Protein AF-A0A2V9WBK7-F1 (afdb_monomer_lite)

Foldseek 3Di:
DDPPVVVPPPPDDPDDDDPPPPLPQLDDVDPDSLQDQFFCAAASPLWHWDWDADLQFQWIWIFAFAFLETPDDIQTQDRPRPSQKDFQGWWAQALPSHIKTWIARLQQQWIWIQHGNRSYGDPLTTTADRDRPNQKGFQAWDAAASPNHIWTWIARLQQQWIWIFHGNRRDGDPLTDTQDRPRPNQKGFQYWWAQALPSHIKTWIARLQQQKIKIFHGNGSYRPDIDTADRPRPSLKGFQDWWAQALPSHIKTWIARLQQQKIKIFRGNRRDGDPLIDTADRPRPNQKGFPDWGRRNSPNHIWTWIARNVPRWIWIFRGNRRDTDPSTGTRPDDPDPVQPPDPLQVVLVVVVADGADPVSDTDHPDDDDPDDDDDDDPDDDDDDDDDDDDDDDDDDDDDDDDDDDDDDDDDDDDDDDDDDDDDDDDDDDDDD

Secondary structure (DSSP, 8-state):
--TTSSSSSSS-----------------S-S-TTS---TT-SSSSSS--EEEE-TTT-EEEEEEEETBEEEEEEEEEEE---TTEEEEEEE-SSSSSS-EEEEEETTT--EEEE-EETTEEPTT-EEE-----TTEEEEEEE-SSSSSS-EEEEEETTT-EEEEE-EETTEEPTT-EEEEE---TTEEEEEEE-SSSSSS-EEEEEETTT--EEEEEEETTEEEEEEEE-----TTEEEEEEE-SSSSSS-EEEEEETTT--EEEE-EETTEE-TT-EEE-----TTEEEEEEE-SSSSSS-EEEEEETTT--EEEE-EETTEEPTT-EEPP----GGG-SSHHHHHHHHTT-S-B-TTSPBPPPPP-------SS---S------------------------------------PPPPP-----------

Sequence (432 aa):
MNKHEAMLALLTLWAALPAGHALAACLNPNPNPQAQHVTSDFNGDCKSDIVWRNAATGQNYLYFMNGTTILGAEGYIRTVADQNWQVVGVGDFDGDGKADILWRNSATGENYIYFMDGTAIKPTEGFIRTVADQNWQVAGVGDFDGDGKADILWRNSATGQNYLYPMNGLAIKGTEGYLRTVADPHWQVAGVGDFDGDGKTDVLWRNSSTGENYIYLMNGTAIAGAGYLRTVADQSWQVAGIGDFDGDGKADVLWRNSSTGENYIYPMNGLVIKATEGFIRTVADQTWKVAGIGDYDGDGKADILWRNSATGDNYLYPMNGTTILGTEGFLRSVADLDRCTLIGDCECIRRGRLGCDRLGNCQRPAAPSTYLLHQDVAAIWRGLDRTRHRGFHILDRRLCPSGQRRIRRYGVEWTGPVHSAGEPAARVSSAA

Structure (mmCIF, N/CA/C/O backbone):
data_AF-A0A2V9WBK7-F1
#
_entry.id   AF-A0A2V9WBK7-F1
#
loop_
_atom_site.group_PDB
_atom_site.id
_atom_site.type_symbol
_atom_site.label_atom_id
_atom_site.label_alt_id
_atom_site.label_comp_id
_atom_site.label_asym_id
_atom_site.label_entity_id
_atom_site.label_seq_id
_atom_site.pdbx_PDB_ins_code
_atom_site.Cartn_x
_atom_site.Cartn_y
_atom_site.Cartn_z
_atom_site.occupancy
_atom_site.B_iso_or_equiv
_atom_site.auth_seq_id
_atom_site.auth_comp_id
_atom_site.auth_asym_id
_atom_site.auth_atom_id
_atom_site.pdbx_PDB_model_num
ATOM 1 N N . MET A 1 1 ? 7.748 -56.523 46.090 1.00 39.81 1 MET A N 1
ATOM 2 C CA . MET A 1 1 ? 6.571 -55.640 45.944 1.00 39.81 1 MET A CA 1
ATOM 3 C C . MET A 1 1 ? 7.079 -54.220 45.808 1.00 39.81 1 MET A C 1
ATOM 5 O O . MET A 1 1 ? 7.898 -53.844 46.624 1.00 39.81 1 MET A O 1
ATOM 9 N N . ASN A 1 2 ? 6.722 -53.405 44.827 1.00 34.66 2 ASN A N 1
ATOM 10 C CA . ASN A 1 2 ? 6.318 -53.643 43.443 1.00 34.66 2 ASN A CA 1
ATOM 11 C C . ASN A 1 2 ? 6.794 -52.409 42.660 1.00 34.66 2 ASN A C 1
ATOM 13 O O . ASN A 1 2 ? 6.911 -51.327 43.230 1.00 34.66 2 ASN A O 1
ATOM 17 N N . LYS A 1 3 ? 7.033 -52.556 41.353 1.00 42.88 3 LYS A N 1
ATOM 18 C CA . LYS A 1 3 ? 7.394 -51.475 40.413 1.00 42.88 3 LYS A CA 1
ATOM 19 C C . LYS A 1 3 ? 6.265 -50.434 40.200 1.00 42.88 3 LYS A C 1
ATOM 21 O O . LYS A 1 3 ? 6.126 -49.898 39.112 1.00 42.88 3 LYS A O 1
ATOM 26 N N . HIS A 1 4 ? 5.461 -50.158 41.227 1.00 47.09 4 HIS A N 1
ATOM 27 C CA . HIS A 1 4 ? 4.307 -49.259 41.196 1.00 47.09 4 HIS A CA 1
ATOM 28 C C . HIS A 1 4 ? 4.373 -48.096 42.202 1.00 47.09 4 HIS A C 1
ATOM 30 O O . HIS A 1 4 ? 3.518 -47.223 42.136 1.00 47.09 4 HIS A O 1
ATOM 36 N N . GLU A 1 5 ? 5.391 -48.010 43.068 1.00 45.50 5 GLU A N 1
ATOM 37 C CA . GLU A 1 5 ? 5.497 -46.913 44.057 1.00 45.50 5 GLU A CA 1
ATOM 38 C C . GLU A 1 5 ? 6.487 -45.799 43.676 1.00 45.50 5 GLU A C 1
ATOM 40 O O . GLU A 1 5 ? 6.518 -44.758 44.319 1.00 45.50 5 GLU A O 1
ATOM 45 N N . ALA A 1 6 ? 7.226 -45.938 42.569 1.00 39.53 6 ALA A N 1
ATOM 46 C CA . ALA A 1 6 ? 8.041 -44.848 42.010 1.00 39.53 6 ALA A CA 1
ATOM 47 C C . ALA A 1 6 ? 7.275 -43.963 41.001 1.00 39.53 6 ALA A C 1
ATOM 49 O O . ALA A 1 6 ? 7.825 -42.994 40.488 1.00 39.53 6 ALA A O 1
ATOM 50 N N . MET A 1 7 ? 6.008 -44.284 40.710 1.00 38.66 7 MET A N 1
ATOM 51 C CA . MET A 1 7 ? 5.182 -43.580 39.716 1.00 38.66 7 MET A CA 1
ATOM 52 C C . MET A 1 7 ? 4.135 -42.640 40.335 1.00 38.66 7 MET A C 1
ATOM 54 O O . MET A 1 7 ? 3.336 -42.057 39.608 1.00 38.66 7 MET A O 1
ATOM 58 N N . LEU A 1 8 ? 4.143 -42.473 41.663 1.00 37.56 8 LEU A N 1
ATOM 59 C CA . LEU A 1 8 ? 3.168 -41.659 42.400 1.00 37.56 8 LEU A CA 1
ATOM 60 C C . LEU A 1 8 ? 3.812 -40.524 43.219 1.00 37.56 8 LEU A C 1
ATOM 62 O O . LEU A 1 8 ? 3.282 -40.114 44.244 1.00 37.56 8 LEU A O 1
ATOM 66 N N . ALA A 1 9 ? 4.955 -40.010 42.755 1.00 36.50 9 ALA A N 1
ATOM 67 C CA . ALA A 1 9 ? 5.617 -38.816 43.300 1.00 36.50 9 ALA A CA 1
ATOM 68 C C . ALA A 1 9 ? 5.914 -37.754 42.216 1.00 36.50 9 ALA A C 1
ATOM 70 O O . ALA A 1 9 ? 6.810 -36.932 42.372 1.00 36.50 9 ALA A O 1
ATOM 71 N N . LEU A 1 10 ? 5.163 -37.777 41.106 1.00 34.25 10 LEU A N 1
ATOM 72 C CA . LEU A 1 10 ? 5.270 -36.816 39.994 1.00 34.25 10 LEU A CA 1
ATOM 73 C C . LEU A 1 10 ? 3.942 -36.110 39.660 1.00 34.25 10 LEU A C 1
ATOM 75 O O . LEU A 1 10 ? 3.859 -35.377 38.681 1.00 34.25 10 LEU A O 1
ATOM 79 N N . LEU A 1 11 ? 2.917 -36.274 40.501 1.00 38.62 11 LEU A N 1
ATOM 80 C CA . LEU A 1 11 ? 1.687 -35.481 40.472 1.00 38.62 11 LEU A CA 1
ATOM 81 C C . LEU A 1 11 ? 1.506 -34.792 41.827 1.00 38.62 11 LEU A C 1
ATOM 83 O O . LEU A 1 11 ? 0.836 -35.336 42.690 1.00 38.62 11 LEU A O 1
ATOM 87 N N . THR A 1 12 ? 2.147 -33.635 42.004 1.00 41.69 12 THR A N 1
ATOM 88 C CA . THR A 1 12 ? 1.697 -32.477 42.812 1.00 41.69 12 THR A CA 1
ATOM 89 C C . THR A 1 12 ? 2.874 -31.518 42.979 1.00 41.69 12 THR A C 1
ATOM 91 O O . THR A 1 12 ? 3.480 -31.429 44.042 1.00 41.69 12 THR A O 1
ATOM 94 N N . LEU A 1 13 ? 3.218 -30.800 41.910 1.00 33.00 13 LEU A N 1
ATOM 95 C CA . LEU A 1 13 ? 3.960 -29.545 42.019 1.00 33.00 13 LEU A CA 1
ATOM 96 C C . LEU A 1 13 ? 3.561 -28.605 40.871 1.00 33.00 13 LEU A C 1
ATOM 98 O O . LEU A 1 13 ? 4.387 -28.133 40.103 1.00 33.00 13 LEU A O 1
ATOM 102 N N . TRP A 1 14 ? 2.259 -28.343 40.742 1.00 31.02 14 TRP A N 1
ATOM 103 C CA . TRP A 1 14 ? 1.787 -27.105 40.120 1.00 31.02 14 TRP A CA 1
ATOM 104 C C . TRP A 1 14 ? 1.783 -26.033 41.209 1.00 31.02 14 TRP A C 1
ATOM 106 O O . TRP A 1 14 ? 0.762 -25.719 41.817 1.00 31.02 14 TRP A O 1
ATOM 116 N N . ALA A 1 15 ? 2.982 -25.549 41.528 1.00 33.72 15 ALA A N 1
ATOM 117 C CA . ALA A 1 15 ? 3.138 -24.283 42.217 1.00 33.72 15 ALA A CA 1
ATOM 118 C C . ALA A 1 15 ? 2.865 -23.174 41.196 1.00 33.72 15 ALA A C 1
ATOM 120 O O . ALA A 1 15 ? 3.384 -23.207 40.082 1.00 33.72 15 ALA A O 1
ATOM 121 N N . ALA A 1 16 ? 2.009 -22.239 41.593 1.00 40.66 16 ALA A N 1
ATOM 122 C CA . ALA A 1 16 ? 1.606 -21.069 40.839 1.00 40.66 16 ALA A CA 1
ATOM 123 C C . ALA A 1 16 ? 2.804 -20.356 40.190 1.00 40.66 16 ALA A C 1
ATOM 125 O O . ALA A 1 16 ? 3.606 -19.715 40.869 1.00 40.66 16 ALA A O 1
ATOM 126 N N . LEU A 1 17 ? 2.888 -20.448 38.866 1.00 32.12 17 LEU A N 1
ATOM 127 C CA . LEU A 1 17 ? 3.567 -19.452 38.051 1.00 32.12 17 LEU A CA 1
ATOM 128 C C . LEU A 1 17 ? 2.544 -18.338 37.791 1.00 32.12 17 LEU A C 1
ATOM 130 O O . LEU A 1 17 ? 1.389 -18.653 37.482 1.00 32.12 17 LEU A O 1
ATOM 134 N N . PRO A 1 18 ? 2.902 -17.051 37.942 1.00 32.34 18 PRO A N 1
ATOM 135 C CA . PRO A 1 18 ? 2.021 -15.982 37.499 1.00 32.34 18 PRO A CA 1
ATOM 136 C C . PRO A 1 18 ? 1.773 -16.185 36.004 1.00 32.34 18 PRO A C 1
ATOM 138 O O . PRO A 1 18 ? 2.680 -16.604 35.284 1.00 32.34 18 PRO A O 1
ATOM 141 N N . ALA A 1 19 ? 0.545 -15.928 35.556 1.00 35.50 19 ALA A N 1
ATOM 142 C CA . ALA A 1 19 ? 0.175 -15.928 34.149 1.00 35.50 19 ALA A CA 1
ATOM 143 C C . ALA A 1 19 ? 1.004 -14.871 33.395 1.00 35.50 19 ALA A C 1
ATOM 145 O O . ALA A 1 19 ? 0.571 -13.742 33.170 1.00 35.50 19 ALA A O 1
ATOM 146 N N . GLY A 1 20 ? 2.234 -15.237 33.037 1.00 27.73 20 GLY A N 1
ATOM 147 C CA . GLY A 1 20 ? 2.955 -14.640 31.935 1.00 27.73 20 GLY A CA 1
ATOM 148 C C . GLY A 1 20 ? 2.134 -14.964 30.704 1.00 27.73 20 GLY A C 1
ATOM 149 O O . GLY A 1 20 ? 1.934 -16.134 30.382 1.00 27.73 20 GLY A O 1
ATOM 150 N N . HIS A 1 21 ? 1.574 -13.925 30.102 1.00 36.00 21 HIS A N 1
ATOM 151 C CA . HIS A 1 21 ? 0.856 -14.007 28.849 1.00 36.00 21 HIS A CA 1
ATOM 152 C C . HIS A 1 21 ? 1.878 -14.448 27.801 1.00 36.00 21 HIS A C 1
ATOM 154 O O . HIS A 1 21 ? 2.596 -13.629 27.238 1.00 36.00 21 HIS A O 1
ATOM 160 N N . ALA A 1 22 ? 2.017 -15.758 27.606 1.00 31.42 22 ALA A N 1
ATOM 161 C CA . ALA A 1 22 ? 2.566 -16.270 26.371 1.00 31.42 22 ALA A CA 1
ATOM 162 C C . ALA A 1 22 ? 1.560 -15.844 25.303 1.00 31.42 22 ALA A C 1
ATOM 164 O O . ALA A 1 22 ? 0.463 -16.401 25.239 1.00 31.42 22 ALA A O 1
ATOM 165 N N . LEU A 1 23 ? 1.909 -14.780 24.574 1.00 39.72 23 LEU A N 1
ATOM 166 C CA . LEU A 1 23 ? 1.273 -14.382 23.327 1.00 39.72 23 LEU A CA 1
ATOM 167 C C . LEU A 1 23 ? 1.027 -15.672 22.546 1.00 39.72 23 LEU A C 1
ATOM 169 O O . LEU A 1 23 ? 1.971 -16.417 22.262 1.00 39.72 23 LEU A O 1
ATOM 173 N N . ALA A 1 24 ? -0.239 -16.007 22.315 1.00 37.09 24 ALA A N 1
ATOM 174 C CA . ALA A 1 24 ? -0.565 -17.093 21.417 1.00 37.09 24 ALA A CA 1
ATOM 175 C C . ALA A 1 24 ? -0.099 -16.620 20.042 1.00 37.09 24 ALA A C 1
ATOM 177 O O . ALA A 1 24 ? -0.791 -15.838 19.404 1.00 37.09 24 ALA A O 1
ATOM 178 N N . ALA A 1 25 ? 1.114 -17.016 19.644 1.00 47.91 25 ALA A N 1
ATOM 179 C CA . ALA A 1 25 ? 1.602 -16.804 18.291 1.00 47.91 25 ALA A CA 1
ATOM 180 C C . ALA A 1 25 ? 0.497 -17.257 17.338 1.00 47.91 25 ALA A C 1
ATOM 182 O O . ALA A 1 25 ? -0.059 -18.336 17.554 1.00 47.91 25 ALA A O 1
ATOM 183 N N . CYS A 1 26 ? 0.150 -16.428 16.358 1.00 53.59 26 CYS A N 1
ATOM 184 C CA . CYS A 1 26 ? -0.891 -16.713 15.381 1.00 53.59 26 CYS A CA 1
ATOM 185 C C . CYS A 1 26 ? -0.649 -18.107 14.789 1.00 53.59 26 CYS A C 1
ATOM 187 O O . CYS A 1 26 ? 0.316 -18.338 14.063 1.00 53.59 26 CYS A O 1
ATOM 189 N N . LEU A 1 27 ? -1.435 -19.092 15.234 1.00 38.78 27 LEU A N 1
ATOM 190 C CA . LEU A 1 27 ? -1.167 -20.501 14.960 1.00 38.78 27 LEU A CA 1
ATOM 191 C C . LEU A 1 27 ? -1.671 -20.846 13.555 1.00 38.78 27 LEU A C 1
ATOM 193 O O . LEU A 1 27 ? -2.775 -21.363 13.406 1.00 38.78 27 LEU A O 1
ATOM 197 N N . ASN A 1 28 ? -0.827 -20.658 12.542 1.00 42.47 28 ASN A N 1
ATOM 198 C CA . ASN A 1 28 ? -0.831 -21.521 11.361 1.00 42.47 28 ASN A CA 1
ATOM 199 C C . ASN A 1 28 ? 0.063 -22.745 11.669 1.00 42.47 28 ASN A C 1
ATOM 201 O O . ASN A 1 28 ? 1.147 -22.569 12.226 1.00 42.47 28 ASN A O 1
ATOM 205 N N . PRO A 1 29 ? -0.327 -23.996 11.346 1.00 33.16 29 PRO A N 1
ATOM 206 C CA . PRO A 1 29 ? 0.503 -25.201 11.519 1.00 33.16 29 PRO A CA 1
ATOM 207 C C . PRO A 1 29 ? 1.856 -25.219 10.766 1.00 33.16 29 PRO A C 1
ATOM 209 O O . PRO A 1 29 ? 2.500 -26.270 10.703 1.00 33.16 29 PRO A O 1
ATOM 212 N N . ASN A 1 30 ? 2.314 -24.098 10.206 1.00 36.72 30 ASN A N 1
ATOM 213 C CA . ASN A 1 30 ? 3.622 -23.972 9.581 1.00 36.72 30 ASN A CA 1
ATOM 214 C C . ASN A 1 30 ? 4.725 -23.840 10.662 1.00 36.72 30 ASN A C 1
ATOM 216 O O . ASN A 1 30 ? 4.668 -22.928 11.485 1.00 36.72 30 ASN A O 1
ATOM 220 N N . PRO A 1 31 ? 5.746 -24.720 10.700 1.00 29.94 31 PRO A N 1
ATOM 221 C CA . PRO A 1 31 ? 6.791 -24.731 11.733 1.00 29.94 31 PRO A CA 1
ATOM 222 C C . PRO A 1 31 ? 7.770 -23.539 11.710 1.00 29.94 31 PRO A C 1
ATOM 224 O O . PRO A 1 31 ? 8.817 -23.626 12.354 1.00 29.94 31 PRO A O 1
ATOM 227 N N . ASN A 1 32 ? 7.463 -22.442 11.008 1.00 35.72 32 ASN A N 1
ATOM 228 C CA . ASN A 1 32 ? 8.239 -21.205 11.064 1.00 35.72 32 ASN A CA 1
ATOM 229 C C . ASN A 1 32 ? 7.527 -20.145 11.936 1.00 35.72 32 ASN A C 1
ATOM 231 O O . ASN A 1 32 ? 6.688 -19.404 11.428 1.00 35.72 32 ASN A O 1
ATOM 235 N N . PRO A 1 33 ? 7.856 -20.036 13.238 1.00 33.22 33 PRO A N 1
ATOM 236 C CA . PRO A 1 33 ? 7.253 -19.060 14.151 1.00 33.22 33 PRO A CA 1
A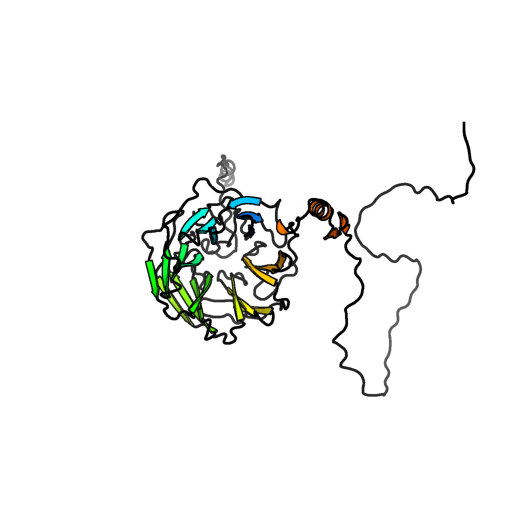TOM 237 C C . PRO A 1 33 ? 7.633 -17.592 13.870 1.00 33.22 33 PRO A C 1
ATOM 239 O O . PRO A 1 33 ? 7.266 -16.730 14.661 1.00 33.22 33 PRO A O 1
ATOM 242 N N . GLN A 1 34 ? 8.357 -17.294 12.783 1.00 39.56 34 GLN A N 1
ATOM 243 C CA . GLN A 1 34 ? 8.719 -15.928 12.376 1.00 39.56 34 GLN A CA 1
ATOM 244 C C . GLN A 1 34 ? 7.908 -15.391 11.180 1.00 39.56 34 GLN A C 1
ATOM 246 O O . GLN A 1 34 ? 8.138 -14.265 10.766 1.00 39.56 34 GLN A O 1
ATOM 251 N N . ALA A 1 35 ? 6.978 -16.168 10.610 1.00 38.62 35 ALA A N 1
ATOM 252 C CA . ALA A 1 35 ? 6.441 -15.884 9.273 1.00 38.62 35 ALA A CA 1
ATOM 253 C C . ALA A 1 35 ? 5.042 -15.248 9.205 1.00 38.62 35 ALA A C 1
ATOM 255 O O . ALA A 1 35 ? 4.518 -15.124 8.105 1.00 38.62 35 ALA A O 1
ATOM 256 N N . GLN A 1 36 ? 4.385 -14.876 10.310 1.00 52.22 36 GLN A N 1
ATOM 257 C CA . GLN A 1 36 ? 3.012 -14.353 10.209 1.00 52.22 36 GLN A CA 1
ATOM 258 C C . GLN A 1 36 ? 2.757 -13.168 11.137 1.00 52.22 36 GLN A C 1
ATOM 260 O O . GLN A 1 36 ? 2.102 -13.288 12.170 1.00 52.22 36 GLN A O 1
ATOM 265 N N . HIS A 1 37 ? 3.259 -12.001 10.727 1.00 60.12 37 HIS A N 1
ATOM 266 C CA . HIS A 1 37 ? 2.698 -10.732 11.176 1.00 60.12 37 HIS A CA 1
ATOM 267 C C . HIS A 1 37 ? 1.359 -10.522 10.473 1.00 60.12 37 HIS A C 1
ATOM 269 O O . HIS A 1 37 ? 1.309 -10.294 9.264 1.00 60.12 37 HIS A O 1
ATOM 275 N N . VAL A 1 38 ? 0.268 -10.589 11.233 1.00 72.81 38 VAL A N 1
ATOM 276 C CA . VAL A 1 38 ? -1.034 -10.162 10.728 1.00 72.81 38 VAL A CA 1
ATOM 277 C C . VAL A 1 38 ? -0.989 -8.646 10.588 1.00 72.81 38 VAL A C 1
ATOM 279 O O . VAL A 1 38 ? -0.783 -7.909 11.554 1.00 72.81 38 VAL A O 1
ATOM 282 N N . THR A 1 39 ? -1.124 -8.158 9.357 1.00 84.50 39 THR A N 1
ATOM 283 C CA . THR A 1 39 ? -1.099 -6.720 9.096 1.00 84.50 39 THR A CA 1
ATOM 284 C C . THR A 1 39 ? -2.242 -6.042 9.838 1.00 84.50 39 THR A C 1
ATOM 286 O O . THR A 1 39 ? -3.375 -6.508 9.769 1.00 84.50 39 THR A O 1
ATOM 289 N N . SER A 1 40 ? -1.988 -4.902 10.476 1.00 91.88 40 SER A N 1
ATOM 290 C CA . SER A 1 40 ? -3.027 -4.113 11.155 1.00 91.88 40 SER A CA 1
ATOM 291 C C . SER A 1 40 ? -3.773 -4.834 12.294 1.00 91.88 40 SER A C 1
ATOM 293 O O . SER A 1 40 ? -4.901 -4.453 12.573 1.00 91.88 40 SER A O 1
ATOM 295 N N . ASP A 1 41 ? -3.201 -5.844 12.956 1.00 94.56 41 ASP A N 1
ATOM 296 C CA . ASP A 1 41 ? -3.765 -6.394 14.204 1.00 94.56 41 ASP A CA 1
ATOM 297 C C . ASP A 1 41 ? -3.430 -5.469 15.382 1.00 94.56 41 ASP A C 1
ATOM 299 O O . ASP A 1 41 ? -2.298 -5.450 15.853 1.00 94.56 41 ASP A O 1
ATOM 303 N N . PHE A 1 42 ? -4.382 -4.670 15.862 1.00 95.81 42 PHE A N 1
ATOM 304 C CA . PHE A 1 42 ? -4.113 -3.694 16.924 1.00 95.81 42 PHE A CA 1
ATOM 305 C C . PHE A 1 42 ? -4.338 -4.263 18.331 1.00 95.81 42 PHE A C 1
ATOM 307 O O . PHE A 1 42 ? -3.962 -3.610 19.309 1.00 95.81 42 PHE A O 1
ATOM 314 N N . ASN A 1 43 ? -4.978 -5.428 18.479 1.00 93.62 43 ASN A N 1
ATOM 315 C CA . ASN A 1 43 ? -5.320 -6.005 19.787 1.00 93.62 43 ASN A CA 1
ATOM 316 C C . ASN A 1 43 ? -4.590 -7.323 20.111 1.00 93.62 43 ASN A C 1
ATOM 318 O O . ASN A 1 43 ? -4.663 -7.773 21.260 1.00 93.62 43 ASN A O 1
ATOM 322 N N . GLY A 1 44 ? -3.838 -7.881 19.163 1.00 91.81 44 GLY A N 1
ATOM 323 C CA . GLY A 1 44 ? -3.073 -9.116 19.297 1.00 91.81 44 GLY A CA 1
ATOM 324 C C . GLY A 1 44 ? -3.935 -10.380 19.235 1.00 91.81 44 GLY A C 1
ATOM 325 O O . GLY A 1 44 ? -3.577 -11.381 19.861 1.00 91.81 44 GLY A O 1
ATOM 326 N N . ASP A 1 45 ? -5.101 -10.336 18.580 1.00 91.75 45 ASP A N 1
ATOM 327 C CA . ASP A 1 45 ? -6.002 -11.485 18.417 1.00 91.75 45 ASP A CA 1
ATOM 328 C C . ASP A 1 45 ? -5.823 -12.239 17.088 1.00 91.75 45 ASP A C 1
ATOM 330 O O . ASP A 1 45 ? -6.625 -13.134 16.770 1.00 91.75 45 ASP A O 1
ATOM 334 N N . CYS A 1 46 ? -4.750 -11.909 16.362 1.00 90.31 46 CYS A N 1
ATOM 335 C CA . CYS A 1 46 ? -4.356 -12.480 15.084 1.00 90.31 46 CYS A CA 1
ATOM 336 C C . CYS A 1 46 ? -5.361 -12.233 13.962 1.00 90.31 46 CYS A C 1
ATOM 338 O O . CYS A 1 46 ? -5.462 -13.043 13.042 1.00 90.31 46 CYS A O 1
ATOM 340 N N . LYS A 1 47 ? -6.113 -11.133 14.037 1.00 93.38 47 LYS A N 1
ATOM 341 C CA . LYS A 1 47 ? -6.941 -10.644 12.937 1.00 93.38 47 LYS A CA 1
ATOM 342 C C . LYS A 1 47 ? -6.565 -9.214 12.623 1.00 93.38 47 LYS A C 1
ATOM 344 O O . LYS A 1 47 ? -6.294 -8.405 13.503 1.00 93.38 47 LYS A O 1
ATOM 349 N N . SER A 1 48 ? -6.565 -8.895 11.342 1.00 96.12 48 SER A N 1
ATOM 350 C CA . SER A 1 48 ? -6.451 -7.526 10.883 1.00 96.12 48 SER A CA 1
ATOM 351 C C . SER A 1 48 ? -7.642 -6.728 11.393 1.00 96.12 48 SER A C 1
ATOM 353 O O . SER A 1 48 ? -8.789 -7.111 11.195 1.00 96.12 48 SER A O 1
ATOM 355 N N . ASP A 1 49 ? -7.380 -5.574 11.985 1.00 96.31 49 ASP A N 1
ATOM 356 C CA . ASP A 1 49 ? -8.386 -4.594 12.356 1.00 96.31 49 ASP A CA 1
ATOM 357 C C . ASP A 1 49 ? -8.390 -3.425 11.359 1.00 96.31 49 ASP A C 1
ATOM 359 O O . ASP A 1 49 ? -7.589 -3.353 10.421 1.00 96.31 49 ASP A O 1
ATOM 363 N N . ILE A 1 50 ? -9.317 -2.482 11.539 1.00 94.94 50 ILE A N 1
ATOM 364 C CA . ILE A 1 50 ? -9.442 -1.323 10.649 1.00 94.94 50 ILE A CA 1
ATOM 365 C C . ILE A 1 50 ? -9.232 -0.029 11.422 1.00 94.94 50 ILE A C 1
ATOM 367 O O . ILE A 1 50 ? -10.010 0.306 12.317 1.00 94.94 50 ILE A O 1
ATOM 371 N N . VAL A 1 51 ? -8.237 0.754 11.004 1.00 94.50 51 VAL A N 1
ATOM 372 C CA . VAL A 1 51 ? -8.075 2.146 11.426 1.00 94.50 51 VAL A CA 1
ATOM 373 C C . VAL A 1 51 ? -8.731 3.089 10.415 1.00 94.50 51 VAL A C 1
ATOM 375 O O . VAL A 1 51 ? -8.421 3.089 9.226 1.00 94.50 51 VAL A O 1
ATOM 378 N N . TRP A 1 52 ? -9.646 3.924 10.898 1.00 92.56 52 TRP A N 1
ATOM 379 C CA . TRP A 1 52 ? -10.311 4.962 10.122 1.00 92.56 52 TRP A CA 1
ATOM 380 C C . TRP A 1 52 ? -9.854 6.341 10.557 1.00 92.56 52 TRP A C 1
ATOM 382 O O . TRP A 1 52 ? -9.761 6.634 11.748 1.00 92.56 52 TRP A O 1
ATOM 392 N N . ARG A 1 53 ? -9.675 7.225 9.578 1.00 92.12 53 ARG A N 1
ATOM 393 C CA . ARG A 1 53 ? -9.444 8.649 9.795 1.00 92.12 53 ARG A CA 1
ATOM 394 C C . ARG A 1 53 ? -10.481 9.462 9.038 1.00 92.12 53 ARG A C 1
ATOM 396 O O . ARG A 1 53 ? -10.614 9.324 7.825 1.00 92.12 53 ARG A O 1
ATOM 403 N N . ASN A 1 54 ? -11.171 10.359 9.734 1.00 90.06 54 ASN A N 1
ATOM 404 C CA . ASN A 1 54 ? -11.975 11.384 9.082 1.00 90.06 54 ASN A CA 1
ATOM 405 C C . ASN A 1 54 ? -11.045 12.517 8.620 1.00 90.06 54 ASN A C 1
ATOM 407 O O . ASN A 1 54 ? -10.460 13.226 9.438 1.00 90.06 54 ASN A O 1
ATOM 411 N N . ALA A 1 55 ? -10.905 12.689 7.306 1.00 85.94 55 ALA A N 1
ATOM 412 C CA . ALA A 1 55 ? -10.006 13.682 6.717 1.00 85.94 55 ALA A CA 1
ATOM 413 C C . ALA A 1 55 ? -10.479 15.141 6.883 1.00 85.94 55 ALA A C 1
ATOM 415 O O . ALA A 1 55 ? -9.703 16.062 6.651 1.00 85.94 55 ALA A O 1
ATOM 416 N N . ALA A 1 56 ? -11.738 15.377 7.265 1.00 88.38 56 ALA A N 1
ATOM 417 C CA . ALA A 1 56 ? -12.264 16.720 7.501 1.00 88.38 56 ALA A CA 1
ATOM 418 C C . ALA A 1 56 ? -12.103 17.144 8.969 1.00 88.38 56 ALA A C 1
ATOM 420 O O . ALA A 1 56 ? -11.719 18.279 9.255 1.00 88.38 56 ALA A O 1
ATOM 421 N N . THR A 1 57 ? -12.377 16.233 9.906 1.00 90.88 57 THR A N 1
ATOM 422 C CA . THR A 1 57 ? -12.352 16.519 11.351 1.00 90.88 57 THR A CA 1
ATOM 423 C C . THR A 1 57 ? -11.051 16.098 12.028 1.00 90.88 57 THR A C 1
ATOM 425 O O . THR A 1 57 ? -10.733 16.591 13.107 1.00 90.88 57 THR A O 1
ATOM 428 N N . GLY A 1 58 ? -10.287 15.192 11.412 1.00 92.62 58 GLY A N 1
ATOM 429 C CA . GLY A 1 58 ? -9.074 14.613 11.986 1.00 92.62 58 GLY A CA 1
ATOM 430 C C . GLY A 1 58 ? -9.336 13.549 13.054 1.00 92.62 58 GLY A C 1
ATOM 431 O O . GLY A 1 58 ? -8.394 13.110 13.712 1.00 92.62 58 GLY A O 1
ATOM 432 N N . GLN A 1 59 ? -10.593 13.150 13.270 1.00 94.38 59 GLN A N 1
ATOM 433 C CA . GLN A 1 59 ? -10.949 12.103 14.229 1.00 94.38 59 GLN A CA 1
ATOM 434 C C . GLN A 1 59 ? -10.494 10.734 13.719 1.00 94.38 59 GLN A C 1
ATOM 436 O O . GLN A 1 59 ? -10.723 10.404 12.555 1.00 94.38 59 GLN A O 1
ATOM 441 N N . ASN A 1 60 ? -9.886 9.940 14.602 1.00 94.12 60 ASN A N 1
ATOM 442 C CA . ASN A 1 60 ? -9.417 8.594 14.289 1.00 94.12 60 ASN A CA 1
ATOM 443 C C . ASN A 1 60 ? -10.152 7.548 15.125 1.00 94.12 60 ASN A C 1
ATOM 445 O O . ASN A 1 60 ? -10.365 7.746 16.326 1.00 94.12 60 ASN A O 1
ATOM 449 N N . TYR A 1 61 ? -10.500 6.438 14.484 1.00 93.56 61 TYR A N 1
ATOM 450 C CA . TYR A 1 61 ? -11.248 5.330 15.062 1.00 93.56 61 TYR A CA 1
ATOM 451 C C . TYR A 1 61 ? -10.583 4.001 14.729 1.00 93.56 61 TYR A C 1
ATOM 453 O O . TYR A 1 61 ? -10.010 3.850 13.656 1.00 93.56 61 TYR A O 1
ATOM 461 N N . LEU A 1 62 ? -10.710 3.039 15.632 1.00 94.50 62 LEU A N 1
ATOM 462 C CA . LEU A 1 62 ? -10.264 1.666 15.468 1.00 94.50 62 LEU A CA 1
ATOM 463 C C . LEU A 1 62 ? -11.456 0.723 15.583 1.00 94.50 62 LEU A C 1
ATOM 465 O O . LEU A 1 62 ? -12.245 0.815 16.532 1.00 94.50 62 LEU A O 1
ATOM 469 N N . TYR A 1 63 ? -11.600 -0.160 14.604 1.00 93.56 63 TYR A N 1
ATOM 470 C CA . TYR A 1 63 ? -12.626 -1.190 14.560 1.00 93.56 63 TYR A CA 1
ATOM 471 C C . TYR A 1 63 ? -11.947 -2.543 14.667 1.00 93.56 63 TYR A C 1
ATOM 473 O O . TYR A 1 63 ? -11.280 -2.964 13.726 1.00 93.56 63 TYR A O 1
ATOM 481 N N . PHE A 1 64 ? -12.160 -3.213 15.797 1.00 93.69 64 PHE A N 1
ATOM 482 C CA . PHE A 1 64 ? -11.712 -4.585 15.968 1.00 93.69 64 PHE A CA 1
ATOM 483 C C . PHE A 1 64 ? -12.550 -5.526 15.109 1.00 93.69 64 PHE A C 1
ATOM 485 O O . PHE A 1 64 ? -13.774 -5.370 15.084 1.00 93.69 64 PHE A O 1
ATOM 492 N N . MET A 1 65 ? -11.940 -6.481 14.416 1.00 94.00 65 MET A N 1
ATOM 493 C CA . MET A 1 65 ? -12.639 -7.295 13.415 1.00 94.00 65 MET A CA 1
ATOM 494 C C . MET A 1 65 ? -12.734 -8.773 13.801 1.00 94.00 65 MET A C 1
ATOM 496 O O . MET A 1 65 ? -11.951 -9.303 14.577 1.00 94.00 65 MET A O 1
ATOM 500 N N . ASN A 1 66 ? -13.769 -9.438 13.289 1.00 92.69 66 ASN A N 1
ATOM 501 C CA . ASN A 1 66 ? -13.919 -10.890 13.293 1.00 92.69 66 ASN A CA 1
ATOM 502 C C . ASN A 1 66 ? -14.784 -11.285 12.090 1.00 92.69 66 ASN A C 1
ATOM 504 O O . ASN A 1 66 ? -16.022 -11.333 12.162 1.00 92.69 66 ASN A O 1
ATOM 508 N N . GLY A 1 67 ? -14.122 -11.442 10.950 1.00 91.88 67 GLY A N 1
ATOM 509 C CA . GLY A 1 67 ? -14.720 -11.506 9.627 1.00 91.88 67 GLY A CA 1
ATOM 510 C C . GLY A 1 67 ? -15.602 -10.292 9.364 1.00 91.88 67 GLY A C 1
ATOM 511 O O . GLY A 1 67 ? -15.228 -9.146 9.602 1.00 91.88 67 GLY A O 1
ATOM 512 N N . THR A 1 68 ? -16.836 -10.524 8.920 1.00 91.38 68 THR A N 1
ATOM 513 C CA . THR A 1 68 ? -17.802 -9.449 8.623 1.00 91.38 68 THR A CA 1
ATOM 514 C C . THR A 1 68 ? -18.358 -8.735 9.863 1.00 91.38 68 THR A C 1
ATOM 516 O O . THR A 1 68 ? -19.220 -7.856 9.747 1.00 91.38 68 THR A O 1
ATOM 519 N N . THR A 1 69 ? -17.889 -9.083 11.064 1.00 90.62 69 THR A N 1
ATOM 520 C CA . THR A 1 69 ? -18.351 -8.500 12.325 1.00 90.62 69 THR A CA 1
ATOM 521 C C . THR A 1 69 ? -17.316 -7.544 12.900 1.00 90.62 69 THR A C 1
ATOM 523 O O . THR A 1 69 ? -16.198 -7.938 13.194 1.00 90.62 69 THR A O 1
ATOM 526 N N . ILE A 1 70 ? -17.727 -6.302 13.166 1.00 90.19 70 ILE A N 1
ATOM 527 C CA . ILE A 1 70 ? -16.949 -5.382 14.004 1.00 90.19 70 ILE A CA 1
ATOM 528 C C . ILE A 1 70 ? -17.194 -5.757 15.476 1.00 90.19 70 ILE A C 1
ATOM 530 O O . ILE A 1 70 ? -18.341 -5.801 15.931 1.00 90.19 70 ILE A O 1
ATOM 534 N N . LEU A 1 71 ? -16.152 -6.037 16.244 1.00 88.56 71 LEU A N 1
ATOM 535 C CA . LEU A 1 71 ? -16.236 -6.352 17.666 1.00 88.56 71 LEU A CA 1
ATOM 536 C C . LEU A 1 71 ? -16.402 -5.073 18.501 1.00 88.56 71 LEU A C 1
ATOM 538 O O . LEU A 1 71 ? -15.809 -4.037 18.221 1.00 88.56 71 LEU A O 1
ATOM 542 N N . GLY A 1 72 ? -17.231 -5.142 19.545 1.00 81.19 72 GLY A N 1
ATOM 543 C CA . GLY A 1 72 ? -17.444 -4.017 20.463 1.00 81.19 72 GLY A CA 1
ATOM 544 C C . GLY A 1 72 ? -18.077 -2.778 19.814 1.00 81.19 72 GLY A C 1
ATOM 545 O O . GLY A 1 72 ? -18.738 -2.870 18.778 1.00 81.19 72 GLY A O 1
ATOM 546 N N . ALA A 1 73 ? -17.928 -1.624 20.466 1.00 73.19 73 ALA A N 1
ATOM 547 C CA . ALA A 1 73 ? -18.259 -0.314 19.901 1.00 73.19 73 ALA A CA 1
ATOM 548 C C . ALA A 1 73 ? -17.033 0.277 19.186 1.00 73.19 73 ALA A C 1
ATOM 550 O O . ALA A 1 73 ? -15.917 -0.181 19.404 1.00 73.19 73 ALA A O 1
ATOM 551 N N . GLU A 1 74 ? -17.238 1.303 18.359 1.00 75.88 74 GLU A N 1
ATOM 552 C CA . GLU A 1 74 ? -16.134 2.020 17.713 1.00 75.8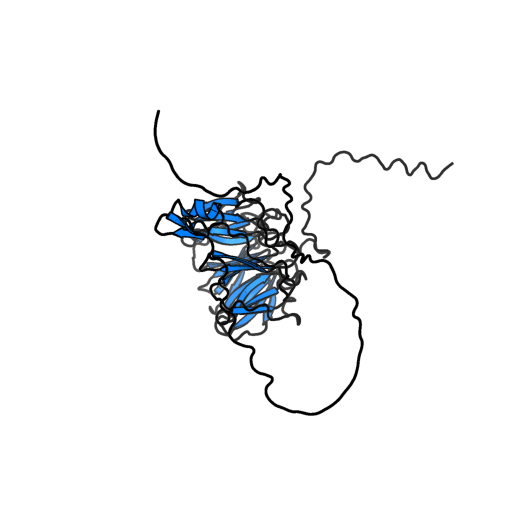8 74 GLU A CA 1
ATOM 553 C C . GLU A 1 74 ? -15.132 2.543 18.742 1.00 75.88 74 GLU A C 1
ATOM 555 O O . GLU A 1 74 ? -15.500 3.257 19.682 1.00 75.88 74 GLU A O 1
ATOM 560 N N . GLY A 1 75 ? -13.860 2.220 18.539 1.00 85.62 75 GLY A N 1
ATOM 561 C CA . GLY A 1 75 ? -12.783 2.670 19.396 1.00 85.62 75 GLY A CA 1
ATOM 562 C C . GLY A 1 75 ? -12.265 4.033 18.973 1.00 85.62 75 GLY A C 1
ATOM 563 O O . GLY A 1 75 ? -11.404 4.106 18.106 1.00 85.62 75 GLY A O 1
ATOM 564 N N . TYR A 1 76 ? -12.755 5.124 19.563 1.00 91.88 76 TYR A N 1
ATOM 565 C CA . TYR A 1 76 ? -12.126 6.434 19.358 1.00 91.88 76 TYR A CA 1
ATOM 566 C C . TYR A 1 76 ? -10.680 6.410 19.875 1.00 91.88 76 TYR A C 1
ATOM 568 O O . TYR A 1 76 ? -10.456 6.097 21.043 1.00 91.88 76 TYR A O 1
ATOM 576 N N . ILE A 1 77 ? -9.723 6.775 19.018 1.00 94.19 77 ILE A N 1
ATOM 577 C CA . ILE A 1 77 ? -8.301 6.859 19.372 1.00 94.19 77 ILE A CA 1
ATOM 578 C C . ILE A 1 77 ? -7.978 8.282 19.853 1.00 94.19 77 ILE A C 1
ATOM 580 O O . ILE A 1 77 ? -7.786 8.548 21.038 1.00 94.19 77 ILE A O 1
ATOM 584 N N . ARG A 1 78 ? -7.904 9.224 18.907 1.00 94.31 78 ARG A N 1
ATOM 585 C CA . ARG A 1 78 ? -7.508 10.621 19.124 1.00 94.31 78 ARG A CA 1
ATOM 586 C C . ARG A 1 78 ? -7.922 11.461 17.921 1.00 94.31 78 ARG A C 1
ATOM 588 O O . ARG A 1 78 ? -7.967 10.966 16.798 1.00 94.31 78 ARG A O 1
ATOM 595 N N . THR A 1 79 ? -8.177 12.747 18.139 1.00 96.19 79 THR A N 1
ATOM 596 C CA . THR A 1 79 ? -8.350 13.730 17.064 1.00 96.19 79 THR A CA 1
ATOM 597 C C . THR A 1 79 ? -7.012 14.394 16.765 1.00 96.19 79 THR A C 1
ATOM 599 O O . THR A 1 79 ? -6.411 14.993 17.656 1.00 96.19 79 THR A O 1
ATOM 602 N N . VAL A 1 80 ? -6.565 14.311 15.515 1.00 96.88 80 VAL A N 1
ATOM 603 C CA . VAL A 1 80 ? -5.389 15.019 14.993 1.00 96.88 80 VAL A CA 1
ATOM 604 C C . VAL A 1 80 ? -5.893 16.142 14.094 1.00 96.88 80 VAL A C 1
ATOM 606 O O . VAL A 1 80 ? -6.181 15.926 12.919 1.00 96.88 80 VAL A O 1
ATOM 609 N N . ALA A 1 81 ? -6.073 17.327 14.682 1.00 95.81 81 ALA A N 1
ATOM 610 C CA . ALA A 1 81 ? -6.785 18.439 14.046 1.00 95.81 81 ALA A CA 1
ATOM 611 C C . ALA A 1 81 ? -6.024 19.087 12.875 1.00 95.81 81 ALA A C 1
ATOM 613 O O . ALA A 1 81 ? -6.648 19.650 11.976 1.00 95.81 81 ALA A O 1
ATOM 614 N N . ASP A 1 82 ? -4.690 19.023 12.877 1.00 97.00 82 ASP A N 1
ATOM 615 C CA . ASP A 1 82 ? -3.889 19.476 11.740 1.00 97.00 82 ASP A CA 1
ATOM 616 C C . ASP A 1 82 ? -3.980 18.452 10.602 1.00 97.00 82 ASP A C 1
ATOM 618 O O . ASP A 1 82 ? -3.467 17.337 10.695 1.00 97.00 82 ASP A O 1
ATOM 622 N N . GLN A 1 83 ? -4.633 18.858 9.513 1.00 94.62 83 GLN A N 1
ATOM 623 C CA . GLN A 1 83 ? -4.883 18.008 8.353 1.00 94.62 83 GLN A CA 1
ATOM 624 C C . GLN A 1 83 ? -3.639 17.721 7.510 1.00 94.62 83 GLN A C 1
ATOM 626 O O . GLN A 1 83 ? -3.702 16.879 6.619 1.00 94.62 83 GLN A O 1
ATOM 631 N N . ASN A 1 84 ? -2.502 18.365 7.784 1.00 96.75 84 ASN A N 1
ATOM 632 C CA . ASN A 1 84 ? -1.244 17.986 7.143 1.00 96.75 84 ASN A CA 1
ATOM 633 C C . ASN A 1 84 ? -0.708 16.654 7.679 1.00 96.75 84 ASN A C 1
ATOM 635 O O . ASN A 1 84 ? 0.054 15.987 6.986 1.00 96.75 84 ASN A O 1
ATOM 639 N N . TRP A 1 85 ? -1.108 16.233 8.882 1.00 97.56 85 TRP A N 1
ATOM 640 C CA . TRP A 1 85 ? -0.769 14.910 9.394 1.00 97.56 85 TRP A CA 1
ATOM 641 C C . TRP A 1 85 ? -1.601 13.835 8.704 1.00 97.56 85 TRP A C 1
ATOM 643 O O . TRP A 1 85 ? -2.828 13.869 8.725 1.00 97.56 85 TRP A O 1
ATOM 653 N N . GLN A 1 86 ? -0.927 12.862 8.107 1.00 96.62 86 GLN A N 1
ATOM 654 C CA . GLN A 1 86 ? -1.534 11.740 7.402 1.00 96.62 86 GLN A CA 1
ATOM 655 C C . GLN A 1 86 ? -0.991 10.429 7.964 1.00 96.62 86 GLN A C 1
ATOM 657 O O . GLN A 1 86 ? 0.189 10.348 8.308 1.00 96.62 86 GLN A O 1
ATOM 662 N N . VAL A 1 87 ? -1.846 9.409 8.037 1.00 96.75 87 VAL A N 1
ATOM 663 C CA . VAL A 1 87 ? -1.398 8.031 8.268 1.00 96.75 87 VAL A CA 1
ATOM 664 C C . VAL A 1 87 ? -0.730 7.560 6.984 1.00 96.75 87 VAL A C 1
ATOM 666 O O . VAL A 1 87 ? -1.358 7.576 5.927 1.00 96.75 87 VAL A O 1
ATOM 669 N N . VAL A 1 88 ? 0.543 7.189 7.067 1.00 97.62 88 VAL A N 1
ATOM 670 C CA . VAL A 1 88 ? 1.344 6.749 5.911 1.00 97.62 88 VAL A CA 1
ATOM 671 C C . VAL A 1 88 ? 1.823 5.306 6.034 1.00 97.62 88 VAL A C 1
ATOM 673 O O . VAL A 1 88 ? 2.450 4.792 5.114 1.00 97.62 88 VAL A O 1
ATOM 676 N N . GLY A 1 89 ? 1.514 4.643 7.146 1.00 96.69 89 GLY A N 1
ATOM 677 C CA . GLY A 1 89 ? 1.776 3.225 7.320 1.00 96.69 89 GLY A CA 1
ATOM 678 C C . GLY A 1 89 ? 1.224 2.692 8.632 1.00 96.69 89 GLY A C 1
ATOM 679 O O . GLY A 1 89 ? 0.969 3.450 9.570 1.00 96.69 89 GLY A O 1
ATOM 680 N N . VAL A 1 90 ? 1.046 1.378 8.663 1.00 97.38 90 VAL A N 1
ATOM 681 C CA . VAL A 1 90 ? 0.647 0.601 9.833 1.00 97.38 90 VAL A CA 1
ATOM 682 C C . VAL A 1 90 ? 1.574 -0.608 9.900 1.00 97.38 90 VAL A C 1
ATOM 684 O O . VAL A 1 90 ? 1.833 -1.231 8.872 1.00 97.38 90 VAL A O 1
ATOM 687 N N . GLY A 1 91 ? 2.092 -0.913 11.082 1.00 96.25 91 GLY A N 1
ATOM 688 C CA . GLY A 1 91 ? 3.026 -2.015 11.309 1.00 96.25 91 GLY A CA 1
ATOM 689 C C . GLY A 1 91 ? 3.487 -2.029 12.760 1.00 96.25 91 GLY A C 1
ATOM 690 O O . GLY A 1 91 ? 3.384 -1.004 13.421 1.00 96.25 91 GLY A O 1
ATOM 691 N N . ASP A 1 92 ? 3.942 -3.170 13.266 1.00 97.25 92 ASP A N 1
ATOM 692 C CA . ASP A 1 92 ? 4.441 -3.296 14.641 1.00 97.25 92 ASP A CA 1
ATOM 693 C C . ASP A 1 92 ? 5.856 -2.709 14.740 1.00 97.25 92 ASP A C 1
ATOM 695 O O . ASP A 1 92 ? 6.831 -3.350 14.356 1.00 97.25 92 ASP A O 1
ATOM 699 N N . PHE A 1 93 ? 5.985 -1.457 15.176 1.00 98.25 93 PHE A N 1
ATOM 700 C CA . PHE A 1 93 ? 7.279 -0.777 15.226 1.00 98.25 93 PHE A CA 1
ATOM 701 C C . PHE A 1 93 ? 8.037 -1.079 16.525 1.00 98.25 93 PHE A C 1
ATOM 703 O O . PHE A 1 93 ? 9.260 -0.900 16.552 1.00 98.25 93 PHE A O 1
ATOM 710 N N . ASP A 1 94 ? 7.356 -1.490 17.603 1.00 96.44 94 ASP A N 1
ATOM 711 C CA . ASP A 1 94 ? 7.970 -1.768 18.911 1.00 96.44 94 ASP A CA 1
ATOM 712 C C . ASP A 1 94 ? 8.174 -3.264 19.235 1.00 96.44 94 ASP A C 1
ATOM 714 O O . ASP A 1 94 ? 8.946 -3.588 20.147 1.00 96.44 94 ASP A O 1
ATOM 718 N N . GLY A 1 95 ? 7.643 -4.159 18.403 1.00 94.50 95 GLY A N 1
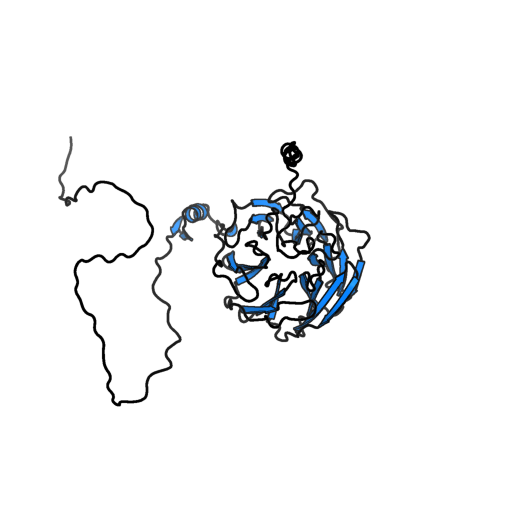ATOM 719 C CA . GLY A 1 95 ? 7.819 -5.610 18.447 1.00 94.50 95 GLY A CA 1
ATOM 720 C C . GLY A 1 95 ? 6.982 -6.297 19.525 1.00 94.50 95 GLY A C 1
ATOM 721 O O . GLY A 1 95 ? 7.415 -7.323 20.062 1.00 94.50 95 GLY A O 1
ATOM 722 N N . ASP A 1 96 ? 5.849 -5.715 19.923 1.00 93.44 96 ASP A N 1
ATOM 723 C CA . ASP A 1 96 ? 4.977 -6.279 20.959 1.00 93.44 96 ASP A CA 1
ATOM 724 C C . ASP A 1 96 ? 3.854 -7.185 20.421 1.00 93.44 96 ASP A C 1
ATOM 726 O O . ASP A 1 96 ? 3.068 -7.733 21.204 1.00 93.44 96 ASP A O 1
ATOM 730 N N . GLY A 1 97 ? 3.824 -7.393 19.104 1.00 89.81 97 GLY A N 1
ATOM 731 C CA . GLY A 1 97 ? 2.841 -8.194 18.391 1.00 89.81 97 GLY A CA 1
ATOM 732 C C . GLY A 1 97 ? 1.575 -7.427 18.015 1.00 89.81 97 GLY A C 1
ATOM 733 O O . GLY A 1 97 ? 0.628 -8.062 17.552 1.00 89.81 97 GLY A O 1
ATOM 734 N N . LYS A 1 98 ? 1.522 -6.104 18.218 1.00 94.62 98 LYS A N 1
ATOM 735 C CA . LYS A 1 98 ? 0.391 -5.252 17.830 1.00 94.62 98 LYS A CA 1
ATOM 736 C C . LYS A 1 98 ? 0.829 -4.204 16.822 1.00 94.62 98 LYS A C 1
ATOM 738 O O . LYS A 1 98 ? 1.936 -3.686 16.841 1.00 94.62 98 LYS A O 1
ATOM 743 N N . ALA A 1 99 ? -0.073 -3.873 15.917 1.00 96.50 99 ALA A N 1
ATOM 744 C CA . ALA A 1 99 ? 0.150 -2.869 14.905 1.00 96.50 99 ALA A CA 1
ATOM 745 C C . ALA A 1 99 ? 0.150 -1.463 15.510 1.00 96.50 99 ALA A C 1
ATOM 747 O O . ALA A 1 99 ? -0.750 -1.081 16.256 1.00 96.50 99 ALA A O 1
ATOM 748 N N . ASP A 1 100 ? 1.111 -0.656 15.083 1.00 98.38 100 ASP A N 1
ATOM 749 C CA . ASP A 1 100 ? 1.249 0.751 15.422 1.00 98.38 100 ASP A CA 1
ATOM 750 C C . ASP A 1 100 ? 0.956 1.633 14.198 1.00 98.38 100 ASP A C 1
ATOM 752 O O . ASP A 1 100 ? 0.825 1.152 13.068 1.00 98.38 100 ASP A O 1
ATOM 756 N N . ILE A 1 101 ? 0.855 2.952 14.396 1.00 98.50 101 ILE A N 1
ATOM 757 C CA . ILE A 1 101 ? 0.498 3.898 13.325 1.00 98.50 101 ILE A CA 1
ATOM 758 C C . ILE A 1 101 ? 1.651 4.859 13.046 1.00 98.50 101 ILE A C 1
ATOM 760 O O . ILE A 1 101 ? 2.012 5.668 13.905 1.00 98.50 101 ILE A O 1
ATOM 764 N N . LEU A 1 102 ? 2.160 4.847 11.811 1.00 98.75 102 LEU A N 1
ATOM 765 C CA . LEU A 1 102 ? 3.117 5.834 11.319 1.00 98.75 102 LEU A CA 1
ATOM 766 C C . LEU A 1 102 ? 2.384 7.034 10.716 1.00 98.75 102 LEU A C 1
ATOM 768 O O . LEU A 1 102 ? 1.667 6.939 9.716 1.00 98.75 102 LEU A O 1
ATOM 772 N N . TRP A 1 103 ? 2.638 8.192 11.307 1.00 98.69 103 TRP A N 1
ATOM 773 C CA . TRP A 1 103 ? 2.146 9.484 10.875 1.00 98.69 103 TRP A CA 1
ATOM 774 C C . TRP A 1 103 ? 3.242 10.291 10.206 1.00 98.69 103 TRP A C 1
ATOM 776 O O . TRP A 1 103 ? 4.385 10.323 10.665 1.00 98.69 103 TRP A O 1
ATOM 786 N N . ARG A 1 104 ? 2.860 11.031 9.170 1.00 98.44 104 ARG A N 1
ATOM 787 C CA . ARG A 1 104 ? 3.728 12.009 8.525 1.00 98.44 104 ARG A CA 1
ATOM 788 C C . ARG A 1 104 ? 2.993 13.308 8.262 1.00 98.44 104 ARG A C 1
ATOM 790 O O . ARG A 1 104 ? 1.876 13.301 7.752 1.00 98.44 104 ARG A O 1
ATOM 797 N N . ASN A 1 105 ? 3.641 14.422 8.571 1.00 98.38 105 ASN A N 1
ATOM 798 C CA . ASN A 1 105 ? 3.159 15.742 8.211 1.00 98.38 105 ASN A CA 1
ATOM 799 C C . ASN A 1 105 ? 3.591 16.078 6.776 1.00 98.38 105 ASN A C 1
ATOM 801 O O . ASN A 1 105 ? 4.781 16.223 6.493 1.00 98.38 105 ASN A O 1
ATOM 805 N N . SER A 1 106 ? 2.634 16.218 5.859 1.00 96.81 106 SER A N 1
ATOM 806 C CA . SER A 1 106 ? 2.899 16.488 4.441 1.00 96.81 106 SER A CA 1
ATOM 807 C C . SER A 1 106 ? 3.495 17.873 4.173 1.00 96.81 106 SER A C 1
ATOM 809 O O . SER A 1 106 ? 4.072 18.084 3.110 1.00 96.81 106 SER A O 1
ATOM 811 N N . ALA A 1 107 ? 3.365 18.818 5.110 1.00 97.19 107 ALA A N 1
ATOM 812 C CA . ALA A 1 107 ? 3.887 20.173 4.970 1.00 97.19 107 ALA A CA 1
ATOM 813 C C . ALA A 1 107 ? 5.301 20.317 5.557 1.00 97.19 107 ALA A C 1
ATOM 815 O O . ALA A 1 107 ? 6.162 20.930 4.927 1.00 97.19 107 ALA A O 1
ATOM 816 N N . THR A 1 108 ? 5.560 19.749 6.738 1.00 98.00 108 THR A N 1
ATOM 817 C CA . THR A 1 108 ? 6.846 19.904 7.448 1.00 98.00 108 THR A CA 1
ATOM 818 C C . THR A 1 108 ? 7.811 18.738 7.230 1.00 98.00 108 THR A C 1
ATOM 820 O O . THR A 1 108 ? 9.015 18.890 7.440 1.00 98.00 108 THR A O 1
ATOM 823 N N . GLY A 1 109 ? 7.308 17.574 6.807 1.00 98.19 109 GLY A N 1
ATOM 824 C CA . GLY A 1 109 ? 8.092 16.343 6.699 1.00 98.19 109 GLY A CA 1
ATOM 825 C C . GLY A 1 109 ? 8.396 15.679 8.045 1.00 98.19 109 GLY A C 1
ATOM 826 O O . GLY A 1 109 ? 9.210 14.754 8.097 1.00 98.19 109 GLY A O 1
ATOM 827 N N . GLU A 1 110 ? 7.785 16.151 9.135 1.00 98.69 110 GLU A N 1
ATOM 828 C CA . GLU A 1 110 ? 7.868 15.511 10.449 1.00 98.69 110 GLU A CA 1
ATOM 829 C C . GLU A 1 110 ? 7.194 14.139 10.420 1.00 98.69 110 GLU A C 1
ATOM 831 O O . GLU A 1 110 ? 6.183 13.947 9.745 1.00 98.69 110 GLU A O 1
ATOM 836 N N . ASN A 1 111 ? 7.756 13.193 11.169 1.00 98.75 111 ASN A N 1
ATOM 837 C CA . ASN A 1 111 ? 7.271 11.821 11.259 1.00 98.75 111 ASN A CA 1
ATOM 838 C C . ASN A 1 111 ? 7.065 11.456 12.731 1.00 98.75 111 ASN A C 1
ATOM 840 O O . ASN A 1 111 ? 7.889 11.814 13.576 1.00 98.75 111 ASN A O 1
ATOM 844 N N . TYR A 1 112 ? 5.984 10.749 13.035 1.00 98.75 112 TYR A N 1
ATOM 845 C CA . TYR A 1 112 ? 5.587 10.414 14.399 1.00 98.75 112 TYR A CA 1
ATOM 846 C C . TYR A 1 112 ? 4.974 9.015 14.431 1.00 98.75 112 TYR A C 1
ATOM 848 O O . TYR A 1 112 ? 4.224 8.667 13.524 1.00 98.75 112 TYR A O 1
ATOM 856 N N . ILE A 1 113 ? 5.264 8.217 15.455 1.00 98.81 113 ILE A N 1
ATOM 857 C CA . ILE A 1 113 ? 4.685 6.878 15.613 1.00 98.81 113 ILE A CA 1
ATOM 858 C C . ILE A 1 113 ? 3.776 6.871 16.835 1.00 98.81 113 ILE A C 1
ATOM 860 O O . ILE A 1 113 ? 4.192 7.273 17.924 1.00 98.81 113 ILE A O 1
ATOM 864 N N . TYR A 1 114 ? 2.534 6.423 16.648 1.00 98.56 114 TYR A N 1
ATOM 865 C CA . TYR A 1 114 ? 1.652 6.059 17.755 1.00 98.56 114 TYR A CA 1
ATOM 866 C C . TYR A 1 114 ? 1.868 4.583 18.022 1.00 98.56 114 TYR A C 1
ATOM 868 O O . TYR A 1 114 ? 1.428 3.767 17.214 1.00 98.56 114 TYR A O 1
ATOM 876 N N . PHE A 1 115 ? 2.524 4.260 19.135 1.00 98.50 115 PHE A N 1
ATOM 877 C CA . PHE A 1 115 ? 2.527 2.883 19.606 1.00 98.50 115 PHE A CA 1
ATOM 878 C C . PHE A 1 115 ? 1.161 2.563 20.203 1.00 98.50 115 PHE A C 1
ATOM 880 O O . PHE A 1 115 ? 0.674 3.322 21.049 1.00 98.50 115 PHE A O 1
ATOM 887 N N . MET A 1 116 ? 0.532 1.484 19.762 1.00 97.75 116 MET A N 1
ATOM 888 C CA . MET A 1 116 ? -0.858 1.176 20.080 1.00 97.75 116 MET A CA 1
ATOM 889 C C . MET A 1 116 ? -0.966 -0.038 21.006 1.00 97.75 116 MET A C 1
ATOM 891 O O . MET A 1 116 ? -0.131 -0.934 21.013 1.00 97.75 116 MET A O 1
ATOM 895 N N . ASP A 1 117 ? -2.013 -0.051 21.823 1.00 95.81 117 ASP A N 1
ATOM 896 C CA . ASP A 1 117 ? -2.491 -1.220 22.559 1.00 95.81 117 ASP A CA 1
ATOM 897 C C . ASP A 1 117 ? -4.020 -1.217 22.471 1.00 95.81 117 ASP A C 1
ATOM 899 O O . ASP A 1 117 ? -4.728 -0.567 23.254 1.00 95.81 117 ASP A O 1
ATOM 903 N N . GLY A 1 118 ? -4.535 -1.835 21.409 1.00 93.94 118 GLY A N 1
ATOM 904 C CA . GLY A 1 118 ? -5.908 -1.650 20.977 1.00 93.94 118 GLY A CA 1
ATOM 905 C C . GLY A 1 118 ? -6.198 -0.176 20.687 1.00 93.94 118 GLY A C 1
ATOM 906 O O . GLY A 1 118 ? -5.530 0.475 19.890 1.00 93.94 118 GLY A O 1
ATOM 907 N N . THR A 1 119 ? -7.210 0.384 21.351 1.00 94.38 119 THR A N 1
ATOM 908 C CA . THR A 1 119 ? -7.599 1.794 21.172 1.00 94.38 119 THR A CA 1
ATOM 909 C C . THR A 1 119 ? -6.724 2.768 21.962 1.00 94.38 119 THR A C 1
ATOM 911 O O . THR A 1 119 ? -6.886 3.981 21.823 1.00 94.38 119 THR A O 1
ATOM 914 N N . ALA A 1 120 ? -5.862 2.269 22.852 1.00 96.19 120 ALA A N 1
ATOM 915 C CA . ALA A 1 120 ? -4.997 3.101 23.671 1.00 96.19 120 ALA A CA 1
ATOM 916 C C . ALA A 1 120 ? -3.702 3.418 22.922 1.00 96.19 120 ALA A C 1
ATOM 918 O O . ALA A 1 120 ? -3.085 2.544 22.325 1.00 96.19 120 ALA A O 1
ATOM 919 N N . ILE A 1 121 ? -3.270 4.673 23.005 1.00 97.94 121 ILE A N 1
ATOM 920 C CA . ILE A 1 121 ? -1.937 5.079 22.568 1.00 97.94 121 ILE A CA 1
ATOM 921 C C . ILE A 1 121 ? -1.004 4.956 23.772 1.00 97.94 121 ILE A C 1
ATOM 923 O O . ILE A 1 121 ? -1.268 5.545 24.828 1.00 97.94 121 ILE A O 1
ATOM 927 N N . LYS A 1 122 ? 0.075 4.186 23.633 1.00 97.94 122 LYS A N 1
ATOM 928 C CA . LYS A 1 122 ? 1.076 4.014 24.686 1.00 97.94 122 LYS A CA 1
ATOM 929 C C . LYS A 1 122 ? 1.794 5.351 24.938 1.00 97.94 122 LYS A C 1
ATOM 931 O O . LYS A 1 122 ? 2.078 6.093 23.999 1.00 97.94 122 LYS A O 1
ATOM 936 N N . PRO A 1 123 ? 2.178 5.657 26.191 1.00 97.06 123 PRO A N 1
ATOM 937 C CA . PRO A 1 123 ? 2.882 6.899 26.530 1.00 97.06 123 PRO A CA 1
ATOM 938 C C . PRO A 1 123 ? 4.298 6.996 25.937 1.00 97.06 123 PRO A C 1
ATOM 940 O O . PRO A 1 123 ? 4.936 8.039 26.049 1.00 97.06 123 PRO A O 1
ATOM 943 N N . THR A 1 124 ? 4.806 5.910 25.354 1.00 97.56 124 THR A N 1
ATOM 944 C CA . THR A 1 124 ? 6.103 5.825 24.676 1.00 97.56 124 THR A CA 1
ATOM 945 C C . THR A 1 124 ? 6.053 6.260 23.210 1.00 97.56 124 THR A C 1
ATOM 947 O O . THR A 1 124 ? 7.077 6.173 22.538 1.00 97.56 124 THR A O 1
ATOM 950 N N . GLU A 1 125 ? 4.903 6.726 22.709 1.00 97.81 125 GLU A N 1
ATOM 951 C CA . GLU A 1 125 ? 4.775 7.342 21.384 1.00 97.81 125 GLU A CA 1
ATOM 952 C C . GLU A 1 125 ? 5.744 8.525 21.174 1.00 97.81 125 GLU A C 1
ATOM 954 O O . GLU A 1 125 ? 6.188 9.169 22.131 1.00 97.81 125 GLU A O 1
ATOM 959 N N . GLY A 1 126 ? 6.081 8.854 19.923 1.00 98.56 126 GLY A N 1
ATOM 960 C CA . GLY A 1 126 ? 7.016 9.955 19.694 1.00 98.56 126 GLY A CA 1
ATOM 961 C C . GLY A 1 126 ? 7.410 10.245 18.252 1.00 98.56 126 GLY A C 1
ATOM 962 O O . GLY A 1 126 ? 7.034 9.552 17.309 1.00 98.56 126 GLY A O 1
ATOM 963 N N . PHE A 1 127 ? 8.202 11.309 18.105 1.00 98.69 127 PHE A N 1
ATOM 964 C CA . PHE A 1 127 ? 8.796 11.709 16.832 1.00 98.69 127 PHE A CA 1
ATOM 965 C C . PHE A 1 127 ? 9.955 10.791 16.448 1.00 98.69 127 PHE A C 1
ATOM 967 O O . PHE A 1 127 ? 10.786 10.440 17.286 1.00 98.69 127 PHE A O 1
ATOM 974 N N . ILE A 1 128 ? 10.056 10.510 15.151 1.00 98.56 128 ILE A N 1
ATOM 975 C CA . ILE A 1 128 ? 11.268 9.973 14.523 1.00 98.56 128 ILE A CA 1
ATOM 976 C C . ILE A 1 128 ? 11.908 11.058 13.644 1.00 98.56 128 ILE A C 1
ATOM 978 O O . ILE A 1 128 ? 11.451 12.202 13.606 1.00 98.56 128 ILE A O 1
ATOM 982 N N . ARG A 1 129 ? 12.991 10.725 12.930 1.00 98.19 129 ARG A N 1
ATOM 983 C CA . ARG A 1 129 ? 13.724 11.691 12.096 1.00 98.19 129 ARG A CA 1
ATOM 984 C C . ARG A 1 129 ? 12.800 12.419 11.108 1.00 98.19 129 ARG A C 1
ATOM 986 O O . ARG A 1 129 ? 12.147 11.790 10.276 1.00 98.19 129 ARG A O 1
ATOM 993 N N . THR A 1 130 ? 12.813 13.751 11.151 1.00 98.56 130 THR A N 1
ATOM 994 C CA . THR A 1 130 ? 12.153 14.614 10.159 1.00 98.56 130 THR A CA 1
ATOM 995 C C . THR A 1 130 ? 12.828 14.475 8.797 1.00 98.56 130 THR A C 1
ATOM 997 O O . THR A 1 130 ? 14.047 14.614 8.681 1.00 98.56 130 THR A O 1
ATOM 1000 N N . VAL A 1 131 ? 12.031 14.251 7.752 1.00 98.31 131 VAL A N 1
ATOM 1001 C CA . VAL A 1 131 ? 12.475 14.222 6.352 1.00 98.31 131 VAL A CA 1
ATOM 1002 C C . VAL A 1 131 ? 11.840 15.412 5.634 1.00 98.31 131 VAL A C 1
ATOM 1004 O O . VAL A 1 131 ? 10.759 15.304 5.059 1.00 98.31 131 VAL A O 1
ATOM 1007 N N . ALA A 1 132 ? 12.513 16.564 5.721 1.00 97.94 132 ALA A N 1
ATOM 1008 C CA . ALA A 1 132 ? 11.970 17.864 5.315 1.00 97.94 132 ALA A CA 1
ATOM 1009 C C . ALA A 1 132 ? 11.777 18.029 3.795 1.00 97.94 132 ALA A C 1
ATOM 1011 O O . ALA A 1 132 ? 10.950 18.828 3.363 1.00 97.94 132 ALA A O 1
ATOM 1012 N N . ASP A 1 133 ? 12.530 17.290 2.974 1.00 97.94 133 ASP A N 1
ATOM 1013 C CA . ASP A 1 133 ? 12.304 17.270 1.527 1.00 97.94 133 ASP A CA 1
ATOM 1014 C C . ASP A 1 133 ? 11.032 16.468 1.211 1.00 97.94 133 ASP A C 1
ATOM 1016 O O . ASP A 1 133 ? 10.993 15.241 1.325 1.00 97.94 133 ASP A O 1
ATOM 1020 N N . GLN A 1 134 ? 9.993 17.186 0.785 1.00 96.38 134 GLN A N 1
ATOM 1021 C CA . GLN A 1 134 ? 8.674 16.643 0.462 1.00 96.38 134 GLN A CA 1
ATOM 1022 C C . GLN A 1 134 ? 8.684 15.702 -0.753 1.00 96.38 134 GLN A C 1
ATOM 1024 O O . GLN A 1 134 ? 7.714 14.978 -0.960 1.00 96.38 134 GLN A O 1
ATOM 1029 N N . ASN A 1 135 ? 9.759 15.657 -1.549 1.00 97.56 135 ASN A N 1
ATOM 1030 C CA . ASN A 1 135 ? 9.861 14.678 -2.633 1.00 97.56 135 ASN A CA 1
ATOM 1031 C C . ASN A 1 135 ? 10.057 13.255 -2.105 1.00 97.56 135 ASN A C 1
ATOM 1033 O O . ASN A 1 135 ? 9.656 12.305 -2.781 1.00 97.56 135 ASN A O 1
ATOM 1037 N N . TRP A 1 136 ? 10.642 13.095 -0.914 1.00 98.19 136 TRP A N 1
ATOM 1038 C CA . TRP A 1 136 ? 10.668 11.811 -0.223 1.00 98.19 136 TRP A CA 1
ATOM 1039 C C . TRP A 1 136 ? 9.265 11.447 0.236 1.00 98.19 136 TRP A C 1
ATOM 1041 O O . TRP A 1 136 ? 8.566 12.276 0.806 1.00 98.19 136 TRP A O 1
ATOM 1051 N N . GLN A 1 137 ? 8.854 10.213 -0.008 1.00 98.06 137 GLN A N 1
ATOM 1052 C CA . GLN A 1 137 ? 7.571 9.644 0.381 1.00 98.06 137 GLN A CA 1
ATOM 1053 C C . GLN A 1 137 ? 7.806 8.277 1.014 1.00 98.06 137 GLN A C 1
ATOM 1055 O O . GLN A 1 137 ? 8.738 7.571 0.622 1.00 98.06 137 GLN A O 1
ATOM 1060 N N . VAL A 1 138 ? 6.971 7.915 1.988 1.00 98.56 138 VAL A N 1
ATOM 1061 C CA . VAL A 1 138 ? 6.915 6.537 2.481 1.00 98.56 138 VAL A CA 1
ATOM 1062 C C . VAL A 1 138 ? 6.294 5.705 1.366 1.00 98.56 138 VAL A C 1
ATOM 1064 O O . VAL A 1 138 ? 5.173 5.969 0.942 1.00 98.56 138 VAL A O 1
ATOM 1067 N N . ALA A 1 139 ? 7.065 4.764 0.838 1.00 98.25 139 ALA A N 1
ATOM 1068 C CA . ALA A 1 139 ? 6.663 3.878 -0.246 1.00 98.25 139 ALA A CA 1
ATOM 1069 C C . ALA A 1 139 ? 6.173 2.516 0.265 1.00 98.25 139 ALA A C 1
ATOM 1071 O O . ALA A 1 139 ? 5.492 1.806 -0.467 1.00 98.25 139 ALA A O 1
ATOM 1072 N N . GLY A 1 140 ? 6.510 2.158 1.504 1.00 97.94 140 GLY A N 1
ATOM 1073 C CA . GLY A 1 140 ? 6.034 0.946 2.155 1.00 97.94 140 GLY A CA 1
ATOM 1074 C C . GLY A 1 140 ? 6.462 0.876 3.617 1.00 97.94 140 GLY A C 1
ATOM 1075 O O . GLY A 1 140 ? 7.438 1.515 4.017 1.00 97.94 140 GLY A O 1
ATOM 1076 N N . VAL A 1 141 ? 5.713 0.093 4.387 1.00 98.50 141 VAL A N 1
ATOM 1077 C CA . VAL A 1 141 ? 6.007 -0.280 5.773 1.00 98.50 141 VAL A CA 1
ATOM 1078 C C . VAL A 1 141 ? 5.889 -1.797 5.876 1.00 98.50 141 VAL A C 1
ATOM 1080 O O . VAL A 1 141 ? 4.947 -2.365 5.329 1.00 98.50 141 VAL A O 1
ATOM 1083 N N . GLY A 1 142 ? 6.852 -2.435 6.532 1.00 97.19 142 GLY A N 1
ATOM 1084 C CA . GLY A 1 142 ? 6.933 -3.889 6.706 1.00 97.19 142 GLY A CA 1
ATOM 1085 C C . GLY A 1 142 ? 8.283 -4.276 7.304 1.00 97.19 142 GLY A C 1
ATOM 1086 O O . GLY A 1 142 ? 9.175 -3.440 7.338 1.00 97.19 142 GLY A O 1
ATOM 1087 N N . ASP A 1 143 ? 8.441 -5.493 7.809 1.00 97.69 143 ASP A N 1
ATOM 1088 C CA . ASP A 1 143 ? 9.717 -5.973 8.359 1.00 97.69 143 ASP A CA 1
ATOM 1089 C C . ASP A 1 143 ? 10.675 -6.332 7.217 1.00 97.69 143 ASP A C 1
ATOM 1091 O O . ASP A 1 143 ? 10.531 -7.387 6.608 1.00 97.69 143 ASP A O 1
ATOM 1095 N N . PHE A 1 144 ? 11.590 -5.436 6.837 1.00 98.44 144 PHE A N 1
ATOM 1096 C CA . PHE A 1 144 ? 12.487 -5.651 5.694 1.00 98.44 144 PHE A CA 1
ATOM 1097 C C . PHE A 1 144 ? 13.757 -6.412 6.090 1.00 98.44 144 PHE A C 1
ATOM 1099 O O . PHE A 1 144 ? 14.440 -6.938 5.206 1.00 98.44 144 PHE A O 1
ATOM 1106 N N . ASP A 1 145 ? 14.116 -6.451 7.378 1.00 96.94 145 ASP A N 1
ATOM 1107 C CA . ASP A 1 145 ? 15.327 -7.121 7.867 1.00 96.94 145 ASP A CA 1
ATOM 1108 C C . ASP A 1 145 ? 15.099 -8.399 8.694 1.00 96.94 145 ASP A C 1
ATOM 1110 O O . ASP A 1 145 ? 16.062 -9.124 8.969 1.00 96.94 145 ASP A O 1
ATOM 1114 N N . GLY A 1 146 ? 13.839 -8.755 8.943 1.00 95.62 146 GLY A N 1
ATOM 1115 C CA . GLY A 1 146 ? 13.399 -10.020 9.528 1.00 95.62 146 GLY A CA 1
ATOM 1116 C C . GLY A 1 146 ? 13.549 -10.063 11.047 1.00 95.62 146 GLY A C 1
ATOM 1117 O O . GLY A 1 146 ? 13.744 -11.146 11.613 1.00 95.62 146 GLY A O 1
ATOM 1118 N N . ASP A 1 147 ? 13.562 -8.905 11.715 1.00 95.06 147 ASP A N 1
ATOM 1119 C CA . ASP A 1 147 ? 13.740 -8.809 13.168 1.00 95.06 147 ASP A CA 1
ATOM 1120 C C . ASP A 1 147 ? 12.427 -8.786 13.970 1.00 95.06 147 ASP A C 1
ATOM 1122 O O . ASP A 1 147 ? 12.462 -8.714 15.207 1.00 95.06 147 ASP A O 1
ATOM 1126 N N . GLY A 1 148 ? 11.293 -8.917 13.277 1.00 92.00 148 GLY A N 1
ATOM 1127 C CA . GLY A 1 148 ? 9.946 -8.886 13.828 1.00 92.00 148 GLY A CA 1
ATOM 1128 C C . GLY A 1 148 ? 9.407 -7.478 14.063 1.00 92.00 148 GLY A C 1
ATOM 1129 O O . GLY A 1 148 ? 8.414 -7.344 14.770 1.00 92.00 148 GLY A O 1
ATOM 1130 N N . LYS A 1 149 ? 10.053 -6.428 13.537 1.00 96.12 149 LYS A N 1
ATOM 1131 C CA . LYS A 1 149 ? 9.556 -5.049 13.617 1.00 96.12 149 LYS A CA 1
ATOM 1132 C C . LYS A 1 149 ? 9.395 -4.439 12.239 1.00 96.12 149 LYS A C 1
ATOM 1134 O O . LYS A 1 149 ? 10.147 -4.707 11.313 1.00 96.12 149 LYS A O 1
ATOM 1139 N N . ALA A 1 150 ? 8.406 -3.572 12.111 1.00 97.94 150 ALA A N 1
ATOM 1140 C CA . ALA A 1 150 ? 8.148 -2.843 10.891 1.00 97.94 150 ALA A CA 1
ATOM 1141 C C . ALA A 1 150 ? 9.227 -1.781 10.640 1.00 97.94 150 ALA A C 1
ATOM 1143 O O . ALA A 1 150 ? 9.501 -0.925 11.477 1.00 97.94 150 ALA A O 1
ATOM 1144 N N . ASP A 1 151 ? 9.761 -1.779 9.428 1.00 98.69 151 ASP A N 1
ATOM 1145 C CA . ASP A 1 151 ? 10.695 -0.799 8.898 1.00 98.69 151 ASP A CA 1
ATOM 1146 C C . ASP A 1 151 ? 9.998 0.147 7.907 1.00 98.69 151 ASP A C 1
ATOM 1148 O O . ASP A 1 151 ? 8.834 -0.032 7.539 1.00 98.69 151 ASP A O 1
ATOM 1152 N N . ILE A 1 152 ? 10.714 1.180 7.446 1.00 98.81 152 ILE A N 1
ATOM 1153 C CA . ILE A 1 152 ? 10.162 2.201 6.543 1.00 98.81 152 ILE A CA 1
ATOM 1154 C C . ILE A 1 152 ? 10.968 2.271 5.246 1.00 98.81 152 ILE A C 1
ATOM 1156 O O . ILE A 1 152 ? 12.130 2.692 5.236 1.00 98.81 152 ILE A O 1
ATOM 1160 N N . LEU A 1 153 ? 10.320 1.946 4.125 1.00 98.81 153 LEU A N 1
ATOM 1161 C CA . LEU A 1 153 ? 10.857 2.164 2.786 1.00 98.81 153 LEU A CA 1
ATOM 1162 C C . LEU A 1 153 ? 10.517 3.578 2.312 1.00 98.81 153 LEU A C 1
ATOM 1164 O O . LEU A 1 153 ? 9.354 3.951 2.171 1.00 98.81 153 LEU A O 1
ATOM 1168 N N . TRP A 1 154 ? 11.545 4.351 1.991 1.00 98.81 154 TRP A N 1
ATOM 1169 C CA . TRP A 1 154 ? 11.446 5.699 1.453 1.00 98.81 154 TRP A CA 1
ATOM 1170 C C . TRP A 1 154 ? 11.769 5.728 -0.035 1.00 98.81 154 TRP A C 1
ATOM 1172 O O . TRP A 1 154 ? 12.745 5.125 -0.486 1.00 98.81 154 TRP A O 1
ATOM 1182 N N . ARG A 1 155 ? 11.009 6.523 -0.790 1.00 98.38 155 ARG A N 1
ATOM 1183 C CA . ARG A 1 155 ? 11.269 6.824 -2.201 1.00 98.38 155 ARG A CA 1
ATOM 1184 C C . ARG A 1 155 ? 11.231 8.323 -2.447 1.00 98.38 155 ARG A C 1
ATOM 1186 O O . ARG A 1 155 ? 10.265 8.987 -2.092 1.00 98.38 155 ARG A O 1
ATOM 1193 N N . ASN A 1 156 ? 12.255 8.856 -3.099 1.00 98.25 156 ASN A N 1
ATOM 1194 C CA . ASN A 1 156 ? 12.245 10.217 -3.609 1.00 98.25 156 ASN A CA 1
ATOM 1195 C C . ASN A 1 156 ? 11.591 10.236 -4.994 1.00 98.25 156 ASN A C 1
ATOM 1197 O O . ASN A 1 156 ? 12.127 9.685 -5.954 1.00 98.25 156 ASN A O 1
ATOM 1201 N N . SER A 1 157 ? 10.431 10.874 -5.097 1.00 96.06 157 SER A N 1
ATOM 1202 C CA . SER A 1 157 ? 9.644 10.968 -6.332 1.00 96.06 157 SER A CA 1
ATOM 1203 C C . SER A 1 157 ? 10.299 11.818 -7.429 1.00 96.06 157 SER A C 1
ATOM 1205 O O . SER A 1 157 ? 9.998 11.615 -8.602 1.00 96.06 157 SER A O 1
ATOM 1207 N N . ALA A 1 158 ? 11.217 12.725 -7.078 1.00 95.94 158 ALA A N 1
ATOM 1208 C CA . ALA A 1 158 ? 11.905 13.590 -8.035 1.00 95.94 158 ALA A CA 1
ATOM 1209 C C . ALA A 1 158 ? 13.201 12.965 -8.574 1.00 95.94 158 ALA A C 1
ATOM 1211 O O . ALA A 1 158 ? 13.496 13.078 -9.761 1.00 95.94 158 ALA A O 1
ATOM 1212 N N . THR A 1 159 ? 13.988 12.311 -7.714 1.00 97.44 159 THR A N 1
ATOM 1213 C CA . THR A 1 159 ? 15.291 11.731 -8.093 1.00 97.44 159 THR A CA 1
ATOM 1214 C C . THR A 1 159 ? 15.231 10.231 -8.370 1.00 97.44 159 THR A C 1
ATOM 1216 O O . THR A 1 159 ? 16.159 9.675 -8.957 1.00 97.44 159 THR A O 1
ATOM 1219 N N . GLY A 1 160 ? 14.172 9.553 -7.920 1.00 98.00 160 GLY A N 1
ATOM 1220 C CA . GLY A 1 160 ? 14.032 8.103 -7.998 1.00 98.00 160 GLY A CA 1
ATOM 1221 C C . GLY A 1 160 ? 14.872 7.330 -6.976 1.00 98.00 160 GLY A C 1
ATOM 1222 O O . GLY A 1 160 ? 14.912 6.099 -7.047 1.00 98.00 160 GLY A O 1
ATOM 1223 N N . GLN A 1 161 ? 15.559 8.015 -6.055 1.00 98.44 161 GLN A N 1
ATOM 1224 C CA . GLN A 1 161 ? 16.341 7.393 -4.982 1.00 98.44 161 GLN A CA 1
ATOM 1225 C C . GLN A 1 161 ? 15.436 6.626 -4.016 1.00 98.44 161 GLN A C 1
ATOM 1227 O O . GLN A 1 161 ? 14.351 7.095 -3.685 1.00 98.44 161 GLN A O 1
ATOM 1232 N N . ASN A 1 162 ? 15.904 5.476 -3.532 1.00 98.50 162 ASN A N 1
ATOM 1233 C CA . ASN A 1 162 ? 15.215 4.690 -2.513 1.00 98.50 162 ASN A CA 1
ATOM 1234 C C . ASN A 1 162 ? 16.135 4.453 -1.317 1.00 98.50 162 ASN A C 1
ATOM 1236 O O . ASN A 1 162 ? 17.332 4.206 -1.491 1.00 98.50 162 ASN A O 1
ATOM 1240 N N . TYR A 1 163 ? 15.571 4.534 -0.120 1.00 98.38 163 TYR A N 1
ATOM 1241 C CA . TYR A 1 163 ? 16.281 4.414 1.148 1.00 98.38 163 TYR A CA 1
ATOM 1242 C C . TYR A 1 163 ? 15.447 3.562 2.096 1.00 98.38 163 TYR A C 1
ATOM 1244 O O . TYR A 1 163 ? 14.227 3.687 2.098 1.00 98.38 163 TYR A O 1
ATOM 1252 N N . LEU A 1 164 ? 16.080 2.718 2.898 1.00 98.75 164 LEU A N 1
ATOM 1253 C CA . LEU A 1 164 ? 15.390 1.932 3.914 1.00 98.75 164 LEU A CA 1
ATOM 1254 C C . LEU A 1 164 ? 15.826 2.410 5.294 1.00 98.75 164 LEU A C 1
ATOM 1256 O O . LEU A 1 164 ? 17.024 2.582 5.541 1.00 98.75 164 LEU A O 1
ATOM 1260 N N . TYR A 1 165 ? 14.852 2.626 6.174 1.00 98.56 165 TYR A N 1
ATOM 1261 C CA . TYR A 1 165 ? 15.070 2.834 7.601 1.00 98.56 165 TYR A CA 1
ATOM 1262 C C . TYR A 1 165 ? 14.625 1.579 8.340 1.00 98.56 165 TYR A C 1
ATOM 1264 O O . TYR A 1 165 ? 13.430 1.454 8.607 1.00 98.56 165 TYR A O 1
ATOM 1272 N N . PRO A 1 166 ? 15.554 0.675 8.685 1.00 98.50 166 PRO A N 1
ATOM 1273 C CA . PRO A 1 166 ? 15.251 -0.350 9.654 1.00 98.50 166 PRO A CA 1
ATOM 1274 C C . PRO A 1 166 ? 14.996 0.278 11.027 1.00 98.50 166 PRO A C 1
ATOM 1276 O O . PRO A 1 166 ? 15.745 1.176 11.436 1.00 98.50 166 PRO A O 1
ATOM 1279 N N . MET A 1 167 ? 13.951 -0.147 11.727 1.00 98.44 167 MET A N 1
ATOM 1280 C CA . MET A 1 167 ? 13.444 0.513 12.932 1.00 98.44 167 MET A CA 1
ATOM 1281 C C . MET A 1 167 ? 13.583 -0.364 14.179 1.00 98.44 167 MET A C 1
ATOM 1283 O O . MET A 1 167 ? 13.682 -1.582 14.131 1.00 98.44 167 MET A O 1
ATOM 1287 N N . ASN A 1 168 ? 13.621 0.278 15.343 1.00 97.62 168 ASN A N 1
ATOM 1288 C CA . ASN A 1 168 ? 13.483 -0.370 16.642 1.00 97.62 168 ASN A CA 1
ATOM 1289 C C . ASN A 1 168 ? 12.757 0.591 17.588 1.00 97.62 168 ASN A C 1
ATOM 1291 O O . ASN A 1 168 ? 13.382 1.438 18.241 1.00 97.62 168 ASN A O 1
ATOM 1295 N N . GLY A 1 169 ? 11.427 0.524 17.592 1.00 97.62 169 GLY A N 1
ATOM 1296 C CA . GLY A 1 169 ? 10.572 1.562 18.151 1.00 97.62 169 GLY A CA 1
ATOM 1297 C C . GLY A 1 169 ? 10.798 2.896 17.434 1.00 97.62 169 GLY A C 1
ATOM 1298 O O . GLY A 1 169 ? 10.752 2.991 16.211 1.00 97.62 169 GLY A O 1
ATOM 1299 N N . LEU A 1 170 ? 11.092 3.952 18.199 1.00 98.50 170 LEU A N 1
ATOM 1300 C CA . LEU A 1 170 ? 11.345 5.293 17.649 1.00 98.50 170 LEU A CA 1
ATOM 1301 C C . LEU A 1 170 ? 12.760 5.457 17.066 1.00 98.50 170 LEU A C 1
ATOM 1303 O O . LEU A 1 170 ? 13.070 6.494 16.474 1.00 98.50 170 LEU A O 1
ATOM 1307 N N . ALA A 1 171 ? 13.648 4.480 17.265 1.00 98.31 171 ALA A N 1
ATOM 1308 C CA . ALA A 1 171 ? 15.028 4.563 16.806 1.00 98.31 171 ALA A CA 1
ATOM 1309 C C . ALA A 1 171 ? 15.172 4.002 15.388 1.00 98.31 171 ALA A C 1
ATOM 1311 O O . ALA A 1 171 ? 14.775 2.873 15.119 1.00 98.31 171 ALA A O 1
ATOM 1312 N N . ILE A 1 172 ? 15.822 4.764 14.508 1.00 98.44 172 ILE A N 1
ATOM 1313 C CA . ILE A 1 172 ? 16.327 4.246 13.232 1.00 98.44 172 ILE A CA 1
ATOM 1314 C C . ILE A 1 172 ? 17.634 3.502 13.527 1.00 98.44 172 ILE A C 1
ATOM 1316 O O . ILE A 1 172 ? 18.548 4.063 14.142 1.00 98.44 172 ILE A O 1
ATOM 1320 N N . LYS A 1 173 ? 17.725 2.237 13.119 1.00 98.06 173 LYS A N 1
ATOM 1321 C CA . LYS A 1 173 ? 18.913 1.398 13.307 1.00 98.06 173 LYS A CA 1
ATOM 1322 C C . LYS A 1 173 ? 20.075 1.954 12.480 1.00 98.06 173 LYS A C 1
ATOM 1324 O O . LYS A 1 173 ? 19.900 2.472 11.382 1.00 98.06 173 LYS A O 1
ATOM 1329 N N . GLY A 1 174 ? 21.302 1.776 12.975 1.00 96.19 174 GLY A N 1
ATOM 1330 C CA . GLY A 1 174 ? 22.519 2.180 12.251 1.00 96.19 174 GLY A CA 1
ATOM 1331 C C . GLY A 1 174 ? 22.774 1.400 10.952 1.00 96.19 174 GLY A C 1
ATOM 1332 O O . GLY A 1 174 ? 23.706 1.726 10.225 1.00 96.19 174 GLY A O 1
ATOM 1333 N N . THR A 1 175 ? 21.966 0.373 10.676 1.00 95.00 175 THR A N 1
ATOM 1334 C CA . THR A 1 175 ? 21.932 -0.386 9.422 1.00 95.00 175 THR A CA 1
ATOM 1335 C C . THR A 1 175 ? 21.090 0.281 8.335 1.00 95.00 175 THR A C 1
ATOM 1337 O O . THR A 1 175 ? 20.978 -0.293 7.255 1.00 95.00 175 THR A O 1
ATOM 1340 N N . GLU A 1 176 ? 20.510 1.463 8.584 1.00 96.31 176 GLU A N 1
ATOM 1341 C CA . GLU A 1 176 ? 19.838 2.257 7.553 1.00 96.31 176 GLU A CA 1
ATOM 1342 C C . GLU A 1 176 ? 20.724 2.500 6.329 1.00 96.31 176 GLU A C 1
ATOM 1344 O O . GLU A 1 176 ? 21.952 2.591 6.423 1.00 96.31 176 GLU A O 1
ATOM 1349 N N . GLY A 1 177 ? 20.109 2.608 5.152 1.00 95.50 177 GLY A N 1
ATOM 1350 C CA . GLY A 1 177 ? 20.909 2.687 3.941 1.00 95.50 177 GLY A CA 1
ATOM 1351 C C . GLY A 1 177 ? 20.152 2.993 2.664 1.00 95.50 177 GLY A C 1
ATOM 1352 O O . GLY A 1 177 ? 18.970 2.694 2.491 1.00 95.50 177 GLY A O 1
ATOM 1353 N N . TYR A 1 178 ? 20.901 3.582 1.734 1.00 97.00 178 TYR A N 1
ATOM 1354 C CA . TYR A 1 178 ? 20.488 3.753 0.352 1.00 97.00 178 TYR A CA 1
ATOM 1355 C C . TYR A 1 178 ? 20.405 2.384 -0.322 1.00 97.00 178 TYR A C 1
ATOM 1357 O O . TYR A 1 178 ? 21.375 1.629 -0.308 1.00 97.00 178 TYR A O 1
ATOM 1365 N N . LEU A 1 179 ? 19.267 2.109 -0.954 1.00 96.50 179 LEU A N 1
ATOM 1366 C CA . LEU A 1 179 ? 19.052 0.876 -1.702 1.00 96.50 179 LEU A CA 1
ATOM 1367 C C . LEU A 1 179 ? 19.564 1.037 -3.135 1.00 96.50 179 LEU A C 1
ATOM 1369 O O . LEU A 1 179 ? 20.544 0.427 -3.558 1.00 96.50 179 LEU A O 1
ATOM 1373 N N . ARG A 1 180 ? 18.869 1.873 -3.914 1.00 96.06 180 ARG A N 1
ATOM 1374 C CA . ARG A 1 180 ? 19.118 2.082 -5.343 1.00 96.06 180 ARG A CA 1
ATOM 1375 C C . ARG A 1 180 ? 18.336 3.285 -5.860 1.00 96.06 180 ARG A C 1
ATOM 1377 O O . ARG A 1 180 ? 17.228 3.548 -5.401 1.00 96.06 180 ARG A O 1
ATOM 1384 N N . THR A 1 181 ? 18.850 3.946 -6.890 1.00 98.12 181 THR A N 1
ATOM 1385 C CA . THR A 1 181 ? 18.109 4.910 -7.708 1.00 98.12 181 THR A CA 1
ATOM 1386 C C . THR A 1 181 ? 17.416 4.200 -8.866 1.00 98.12 181 THR A C 1
ATOM 1388 O O . THR A 1 181 ? 18.067 3.582 -9.709 1.00 98.12 181 THR A O 1
ATOM 1391 N N . VAL A 1 182 ? 16.095 4.337 -8.927 1.00 98.00 182 VAL A N 1
ATOM 1392 C CA . VAL A 1 182 ? 15.256 3.975 -10.075 1.00 98.00 182 VAL A CA 1
ATOM 1393 C C . VAL A 1 182 ? 14.785 5.282 -10.707 1.00 98.00 182 VAL A C 1
ATOM 1395 O O . VAL A 1 182 ? 13.776 5.843 -10.285 1.00 98.00 182 VAL A O 1
ATOM 1398 N N . ALA A 1 183 ? 15.589 5.791 -11.647 1.00 97.19 183 ALA A N 1
ATOM 1399 C CA . ALA A 1 183 ? 15.509 7.166 -12.151 1.00 97.19 183 ALA A CA 1
ATOM 1400 C C . ALA A 1 183 ? 14.327 7.435 -13.094 1.00 97.19 183 ALA A C 1
ATOM 1402 O O . ALA A 1 183 ? 13.919 8.583 -13.233 1.00 97.19 183 ALA A O 1
ATOM 1403 N N . ASP A 1 184 ? 13.797 6.407 -13.760 1.00 97.38 184 ASP A N 1
ATOM 1404 C CA . ASP A 1 184 ? 12.596 6.561 -14.579 1.00 97.38 184 ASP A CA 1
ATOM 1405 C C . ASP A 1 184 ? 11.380 6.780 -13.656 1.00 97.38 184 ASP A C 1
ATOM 1407 O O . ASP A 1 184 ? 11.049 5.886 -12.868 1.00 97.38 184 ASP A O 1
ATOM 1411 N N . PRO A 1 185 ? 10.709 7.946 -13.736 1.00 94.94 185 PRO A N 1
ATOM 1412 C CA . PRO A 1 185 ? 9.603 8.291 -12.850 1.00 94.94 185 PRO A CA 1
ATOM 1413 C C . PRO A 1 185 ? 8.349 7.446 -13.096 1.00 94.94 185 PRO A C 1
ATOM 1415 O O . PRO A 1 185 ? 7.438 7.473 -12.274 1.00 94.94 185 PRO A O 1
ATOM 1418 N N . HIS A 1 186 ? 8.264 6.690 -14.193 1.00 97.12 186 HIS A N 1
ATOM 1419 C CA . HIS A 1 186 ? 7.127 5.795 -14.411 1.00 97.12 186 HIS A CA 1
ATOM 1420 C C . HIS A 1 186 ? 7.202 4.546 -13.535 1.00 97.12 186 HIS A C 1
ATOM 1422 O O . HIS A 1 186 ? 6.168 3.951 -13.245 1.00 97.12 186 HIS A O 1
ATOM 1428 N N . TRP A 1 187 ? 8.393 4.163 -13.069 1.00 98.06 187 TRP A N 1
ATOM 1429 C CA . TRP A 1 187 ? 8.536 3.095 -12.088 1.00 98.06 187 TRP A CA 1
ATOM 1430 C C . TRP A 1 187 ? 8.121 3.582 -10.700 1.00 98.06 187 TRP A C 1
ATOM 1432 O O . TRP A 1 187 ? 8.753 4.457 -10.100 1.00 98.06 187 TRP A O 1
ATOM 1442 N N . GLN A 1 188 ? 7.060 2.976 -10.183 1.00 97.75 188 GLN A N 1
ATOM 1443 C CA . GLN A 1 188 ? 6.488 3.247 -8.872 1.00 97.75 188 GLN A CA 1
ATOM 1444 C C . GLN A 1 188 ? 6.501 1.971 -8.033 1.00 97.75 188 GLN A C 1
ATOM 1446 O O . GLN A 1 188 ? 6.387 0.868 -8.574 1.00 97.75 188 GLN A O 1
ATOM 1451 N N . VAL A 1 189 ? 6.636 2.123 -6.715 1.00 98.44 189 VAL A N 1
ATOM 1452 C CA . VAL A 1 189 ? 6.380 1.020 -5.783 1.00 98.44 189 VAL A CA 1
ATOM 1453 C C . VAL A 1 189 ? 4.874 0.784 -5.790 1.00 98.44 189 VAL A C 1
ATOM 1455 O O . VAL A 1 189 ? 4.104 1.685 -5.473 1.00 98.44 189 VAL A O 1
ATOM 1458 N N . ALA A 1 190 ? 4.465 -0.398 -6.233 1.00 98.31 190 ALA A N 1
ATOM 1459 C CA . ALA A 1 190 ? 3.067 -0.800 -6.326 1.00 98.31 190 ALA A CA 1
ATOM 1460 C C . ALA A 1 190 ? 2.570 -1.465 -5.035 1.00 98.31 190 ALA A C 1
ATOM 1462 O O . ALA A 1 190 ? 1.370 -1.480 -4.779 1.00 98.31 190 ALA A O 1
ATOM 1463 N N . GLY A 1 191 ? 3.486 -2.006 -4.233 1.00 98.06 191 GLY A N 1
ATOM 1464 C CA . GLY A 1 191 ? 3.203 -2.587 -2.929 1.00 98.06 191 GLY A CA 1
ATOM 1465 C C . GLY A 1 191 ? 4.435 -3.262 -2.336 1.00 98.06 191 GLY A C 1
ATOM 1466 O O . GLY A 1 191 ? 5.464 -3.395 -3.005 1.00 98.06 191 GLY A O 1
ATOM 1467 N N . VAL A 1 192 ? 4.318 -3.670 -1.077 1.00 98.69 192 VAL A N 1
ATOM 1468 C CA . VAL A 1 192 ? 5.360 -4.373 -0.324 1.00 98.69 192 VAL A CA 1
ATOM 1469 C C . VAL A 1 192 ? 4.744 -5.567 0.405 1.00 98.69 192 VAL A C 1
ATOM 1471 O O . VAL A 1 192 ? 3.569 -5.514 0.764 1.00 98.69 192 VAL A O 1
ATOM 1474 N N . GLY A 1 193 ? 5.511 -6.637 0.576 1.00 97.81 193 GLY A N 1
ATOM 1475 C CA . GLY A 1 193 ? 5.094 -7.882 1.233 1.00 97.81 193 GLY A CA 1
ATOM 1476 C C . GLY A 1 193 ? 6.138 -8.975 1.012 1.00 97.81 193 GLY A C 1
ATOM 1477 O O . GLY A 1 193 ? 6.937 -8.837 0.099 1.00 97.81 193 GLY A O 1
ATOM 1478 N N . ASP A 1 194 ? 6.170 -10.017 1.838 1.00 98.06 194 ASP A N 1
ATOM 1479 C CA . ASP A 1 194 ? 7.135 -11.127 1.722 1.00 98.06 194 ASP A CA 1
ATOM 1480 C C . ASP A 1 194 ? 6.761 -12.052 0.552 1.00 98.06 194 ASP A C 1
ATOM 1482 O O . ASP A 1 194 ? 5.889 -12.905 0.690 1.00 98.06 194 ASP A O 1
ATOM 1486 N N . PHE A 1 195 ? 7.344 -11.857 -0.635 1.00 98.62 195 PHE A N 1
ATOM 1487 C CA . PHE A 1 195 ? 6.943 -12.608 -1.828 1.00 98.62 195 PHE A CA 1
ATOM 1488 C C . PHE A 1 195 ? 7.573 -14.004 -1.876 1.00 98.62 195 PHE A C 1
ATOM 1490 O O . PHE A 1 195 ? 7.039 -14.864 -2.583 1.00 98.62 195 PHE A O 1
ATOM 1497 N N . ASP A 1 196 ? 8.696 -14.251 -1.194 1.00 97.88 196 ASP A N 1
ATOM 1498 C CA . ASP A 1 196 ? 9.428 -15.526 -1.243 1.00 97.88 196 ASP A CA 1
ATOM 1499 C C . ASP A 1 196 ? 9.333 -16.392 0.029 1.00 97.88 196 ASP A C 1
ATOM 1501 O O . ASP A 1 196 ? 9.653 -17.587 -0.023 1.00 97.88 196 ASP A O 1
ATOM 1505 N N . GLY A 1 197 ? 8.754 -15.856 1.101 1.00 96.06 197 GLY A N 1
ATOM 1506 C CA . GLY A 1 197 ? 8.430 -16.552 2.344 1.00 96.06 197 GLY A CA 1
ATOM 1507 C C . GLY A 1 197 ? 9.620 -16.658 3.292 1.00 96.06 197 GLY A C 1
ATOM 1508 O O . GLY A 1 197 ? 9.675 -17.595 4.101 1.00 96.06 197 GLY A O 1
ATOM 1509 N N . ASP A 1 198 ? 10.613 -15.776 3.154 1.00 96.00 198 ASP A N 1
ATOM 1510 C CA . ASP A 1 198 ? 11.824 -15.780 3.974 1.00 96.00 198 ASP A CA 1
ATOM 1511 C C . ASP A 1 198 ? 11.697 -14.974 5.285 1.00 96.00 198 ASP A C 1
ATOM 1513 O O . ASP A 1 198 ? 12.655 -14.913 6.072 1.00 96.00 198 ASP A O 1
ATOM 1517 N N . GLY A 1 199 ? 10.512 -14.407 5.534 1.00 93.56 199 GLY A N 1
ATOM 1518 C CA . GLY A 1 199 ? 10.182 -13.572 6.682 1.00 93.56 199 GLY A CA 1
ATOM 1519 C C . GLY A 1 199 ? 10.559 -12.101 6.509 1.00 93.56 199 GLY A C 1
ATOM 1520 O O . GLY A 1 199 ? 10.470 -11.359 7.484 1.00 93.56 199 GLY A O 1
ATOM 1521 N N . LYS A 1 200 ? 11.005 -11.671 5.321 1.00 97.19 200 LYS A N 1
ATOM 1522 C CA . LYS A 1 200 ? 11.345 -10.272 5.029 1.00 97.19 200 LYS A CA 1
ATOM 1523 C C . LYS A 1 200 ? 10.429 -9.696 3.969 1.00 97.19 200 LYS A C 1
ATOM 1525 O O . LYS A 1 200 ? 10.015 -10.337 3.017 1.00 97.19 200 LYS A O 1
ATOM 1530 N N . THR A 1 201 ? 10.128 -8.423 4.139 1.00 98.38 201 THR A N 1
ATOM 1531 C CA . THR A 1 201 ? 9.277 -7.657 3.244 1.00 98.38 201 THR A CA 1
ATOM 1532 C C . THR A 1 201 ? 10.033 -7.320 1.968 1.00 98.38 201 THR A C 1
ATOM 1534 O O . THR A 1 201 ? 11.081 -6.678 2.000 1.00 98.38 201 THR A O 1
ATOM 1537 N N . ASP A 1 202 ? 9.443 -7.662 0.831 1.00 98.81 202 ASP A N 1
ATOM 1538 C CA . ASP A 1 202 ? 9.967 -7.379 -0.498 1.00 98.81 202 ASP A CA 1
ATOM 1539 C C . ASP A 1 202 ? 9.250 -6.192 -1.158 1.00 98.81 202 ASP A C 1
ATOM 1541 O O . ASP A 1 202 ? 8.276 -5.641 -0.637 1.00 98.81 202 ASP A O 1
ATOM 1545 N N . VAL A 1 203 ? 9.719 -5.776 -2.341 1.00 98.88 203 VAL A N 1
ATOM 1546 C CA . VAL A 1 203 ? 9.171 -4.615 -3.065 1.00 98.88 203 VAL A CA 1
ATOM 1547 C C . VAL A 1 203 ? 8.675 -5.001 -4.451 1.00 98.88 203 VAL A C 1
ATOM 1549 O O . VAL A 1 203 ? 9.470 -5.371 -5.319 1.00 98.88 203 VAL A O 1
ATOM 1552 N N . LEU A 1 204 ? 7.378 -4.804 -4.703 1.00 98.88 204 LEU A N 1
ATOM 1553 C CA . LEU A 1 204 ? 6.795 -4.873 -6.040 1.00 98.88 204 LEU A CA 1
ATOM 1554 C C . LEU A 1 204 ? 6.823 -3.495 -6.700 1.00 98.88 204 LEU A C 1
ATOM 1556 O O . LEU A 1 204 ? 6.256 -2.519 -6.211 1.00 98.88 204 LEU A O 1
ATOM 1560 N N . TRP A 1 205 ? 7.430 -3.440 -7.873 1.00 98.81 205 TRP A N 1
ATOM 1561 C CA . TRP A 1 205 ? 7.490 -2.285 -8.748 1.00 98.81 205 TRP A CA 1
ATOM 1562 C C . TRP A 1 205 ? 6.563 -2.458 -9.940 1.00 98.81 205 TRP A C 1
ATOM 1564 O O . TRP A 1 205 ? 6.470 -3.541 -10.521 1.00 98.81 205 TRP A O 1
ATOM 1574 N N . ARG A 1 206 ? 5.957 -1.353 -10.369 1.00 98.50 206 ARG A N 1
ATOM 1575 C CA . ARG A 1 206 ? 5.190 -1.271 -11.611 1.00 98.50 206 ARG A CA 1
ATOM 1576 C C . ARG A 1 206 ? 5.589 -0.035 -12.398 1.00 98.50 206 ARG A C 1
ATOM 1578 O O . ARG A 1 206 ? 5.659 1.060 -11.844 1.00 98.50 206 ARG A O 1
ATOM 1585 N N . ASN A 1 207 ? 5.811 -0.202 -13.695 1.00 98.50 207 ASN A N 1
ATOM 1586 C CA . ASN A 1 207 ? 5.957 0.913 -14.614 1.00 98.50 207 ASN A CA 1
ATOM 1587 C C . ASN A 1 207 ? 4.571 1.367 -15.088 1.00 98.50 207 ASN A C 1
ATOM 1589 O O . ASN A 1 207 ? 3.869 0.629 -15.780 1.00 98.50 207 ASN A O 1
ATOM 1593 N N . SER A 1 208 ? 4.173 2.585 -14.732 1.00 97.19 208 SER A N 1
ATOM 1594 C CA . SER A 1 208 ? 2.856 3.139 -15.062 1.00 97.19 208 SER A CA 1
ATOM 1595 C C . SER A 1 208 ? 2.651 3.411 -16.557 1.00 97.19 208 SER A C 1
ATOM 1597 O O . SER A 1 208 ? 1.509 3.528 -16.995 1.00 97.19 208 SER A O 1
ATOM 1599 N N . SER A 1 209 ? 3.728 3.479 -17.349 1.00 97.56 209 SER A N 1
ATOM 1600 C CA . SER A 1 209 ? 3.666 3.733 -18.794 1.00 97.56 209 SER A CA 1
ATOM 1601 C C . SER A 1 209 ? 3.708 2.457 -19.636 1.00 97.56 209 SER A C 1
ATOM 1603 O O . SER A 1 209 ? 2.944 2.331 -20.593 1.00 97.56 209 SER A O 1
ATOM 1605 N N . THR A 1 210 ? 4.557 1.488 -19.286 1.00 98.06 210 THR A N 1
ATOM 1606 C CA . THR A 1 210 ? 4.736 0.247 -20.061 1.00 98.06 210 THR A CA 1
ATOM 1607 C C . THR A 1 210 ? 3.912 -0.916 -19.516 1.00 98.06 210 THR A C 1
ATOM 1609 O O . THR A 1 210 ? 3.669 -1.891 -20.228 1.00 98.06 210 THR A O 1
ATOM 1612 N N . GLY A 1 211 ? 3.476 -0.835 -18.255 1.00 98.25 211 GLY A N 1
ATOM 1613 C CA . GLY A 1 211 ? 2.800 -1.927 -17.564 1.00 98.25 211 GLY A CA 1
ATOM 1614 C C . GLY A 1 211 ? 3.733 -3.060 -17.130 1.00 98.25 211 GLY A C 1
ATOM 1615 O O . GLY A 1 211 ? 3.247 -4.110 -16.698 1.00 98.25 211 GLY A O 1
ATOM 1616 N N . GLU A 1 212 ? 5.050 -2.879 -17.261 1.00 98.69 212 GLU A N 1
ATOM 1617 C CA . GLU A 1 212 ? 6.060 -3.813 -16.761 1.00 98.69 212 GLU A CA 1
ATOM 1618 C C . GLU A 1 212 ? 6.012 -3.889 -15.234 1.00 98.69 212 GLU A C 1
ATOM 1620 O O . GLU A 1 212 ? 5.726 -2.902 -14.555 1.00 98.69 212 GLU A O 1
ATOM 1625 N N . ASN A 1 213 ? 6.303 -5.072 -14.699 1.00 98.75 213 ASN A N 1
ATOM 1626 C CA . ASN A 1 213 ? 6.289 -5.349 -13.269 1.00 98.75 213 ASN A CA 1
ATOM 1627 C C . ASN A 1 213 ? 7.618 -5.995 -12.871 1.00 98.75 213 ASN A C 1
ATOM 1629 O O . ASN A 1 213 ? 8.153 -6.813 -13.623 1.00 98.75 213 ASN A O 1
ATOM 1633 N N . TYR A 1 214 ? 8.150 -5.635 -11.709 1.00 98.62 214 TYR A N 1
ATOM 1634 C CA . TYR A 1 214 ? 9.459 -6.093 -11.249 1.00 98.62 214 TYR A CA 1
ATOM 1635 C C . TYR A 1 214 ? 9.448 -6.275 -9.734 1.00 98.62 214 TYR A C 1
ATOM 1637 O O . TYR A 1 214 ? 8.905 -5.429 -9.037 1.00 98.62 214 TYR A O 1
ATOM 1645 N N . ILE A 1 215 ? 10.048 -7.339 -9.212 1.00 98.75 215 ILE A N 1
ATOM 1646 C CA . ILE A 1 215 ? 10.186 -7.545 -7.765 1.00 98.75 215 ILE A CA 1
ATOM 1647 C C . ILE A 1 215 ? 11.648 -7.369 -7.363 1.00 98.75 215 ILE A C 1
ATOM 1649 O O . ILE A 1 215 ? 12.548 -7.832 -8.068 1.00 98.75 215 ILE A O 1
ATOM 1653 N N . TYR A 1 216 ? 11.874 -6.705 -6.231 1.00 98.75 216 TYR A N 1
ATOM 1654 C CA . TYR A 1 216 ? 13.104 -6.820 -5.449 1.00 98.75 216 TYR A CA 1
ATOM 1655 C C . TYR A 1 216 ? 12.827 -7.704 -4.240 1.00 98.75 216 TYR A C 1
ATOM 1657 O O . TYR A 1 216 ? 12.002 -7.324 -3.415 1.00 98.75 216 TYR A O 1
ATOM 1665 N N . LEU A 1 217 ? 13.529 -8.833 -4.159 1.00 98.69 217 LEU A N 1
ATOM 1666 C CA . LEU A 1 217 ? 13.600 -9.660 -2.959 1.00 98.69 217 LEU A CA 1
ATOM 1667 C C . LEU A 1 217 ? 14.654 -9.053 -2.030 1.00 98.69 217 LEU A C 1
ATOM 1669 O O . LEU A 1 217 ? 15.795 -8.825 -2.461 1.00 98.69 217 LEU A O 1
ATOM 1673 N N . MET A 1 218 ? 14.273 -8.719 -0.807 1.00 98.44 218 MET A N 1
ATOM 1674 C CA . MET A 1 218 ? 15.030 -7.856 0.094 1.00 98.44 218 MET A CA 1
ATOM 1675 C C . MET A 1 218 ? 15.683 -8.648 1.227 1.00 98.44 218 MET A C 1
ATOM 1677 O O . MET A 1 218 ? 15.239 -9.710 1.634 1.00 98.44 218 MET A O 1
ATOM 1681 N N . ASN A 1 219 ? 16.785 -8.119 1.752 1.00 97.38 219 ASN A N 1
ATOM 1682 C CA . ASN A 1 219 ? 17.387 -8.583 2.995 1.00 97.38 219 ASN A CA 1
ATOM 1683 C C . ASN A 1 219 ? 17.983 -7.380 3.727 1.00 97.38 219 ASN A C 1
ATOM 1685 O O . ASN A 1 219 ? 19.141 -7.000 3.506 1.00 97.38 219 ASN A O 1
ATOM 1689 N N . GLY A 1 220 ? 17.142 -6.713 4.514 1.00 96.38 220 GLY A N 1
ATOM 1690 C CA . GLY A 1 220 ? 17.402 -5.385 5.047 1.00 96.38 220 GLY A CA 1
ATOM 1691 C C . GLY A 1 220 ? 17.721 -4.400 3.924 1.00 96.38 220 GLY A C 1
ATOM 1692 O O . GLY A 1 220 ? 16.983 -4.260 2.951 1.00 96.38 220 GLY A O 1
ATOM 1693 N N . THR A 1 221 ? 18.863 -3.720 4.021 1.00 96.81 221 THR A N 1
ATOM 1694 C CA . THR A 1 221 ? 19.293 -2.734 3.015 1.00 96.81 221 THR A CA 1
ATOM 1695 C C . THR A 1 221 ? 19.883 -3.336 1.735 1.00 96.81 221 THR A C 1
ATOM 1697 O O . THR A 1 221 ? 20.298 -2.592 0.843 1.00 96.81 221 THR A O 1
ATOM 1700 N N . ALA A 1 222 ? 19.927 -4.665 1.607 1.00 97.25 222 ALA A N 1
ATOM 1701 C CA . ALA A 1 222 ? 20.401 -5.345 0.408 1.00 97.25 222 ALA A CA 1
ATOM 1702 C C . ALA A 1 222 ? 19.239 -5.849 -0.460 1.00 97.25 222 ALA A C 1
ATOM 1704 O O . ALA A 1 222 ? 18.243 -6.356 0.043 1.00 97.25 222 ALA A O 1
ATOM 1705 N N . ILE A 1 223 ? 19.406 -5.771 -1.783 1.00 97.88 223 ILE A N 1
ATOM 1706 C CA . ILE A 1 223 ? 18.550 -6.478 -2.744 1.00 97.88 223 ILE A CA 1
ATOM 1707 C C . ILE A 1 223 ? 19.171 -7.865 -2.948 1.00 97.88 223 ILE A C 1
ATOM 1709 O O . ILE A 1 223 ? 20.194 -7.988 -3.627 1.00 97.88 223 ILE A O 1
ATOM 1713 N N . ALA A 1 224 ? 18.593 -8.887 -2.319 1.00 97.50 224 ALA A N 1
ATOM 1714 C CA . ALA A 1 224 ? 19.072 -10.268 -2.365 1.00 97.50 224 ALA A CA 1
ATOM 1715 C C . ALA A 1 224 ? 18.750 -10.951 -3.704 1.00 97.50 224 ALA A C 1
ATOM 1717 O O . ALA A 1 224 ? 19.536 -11.757 -4.207 1.00 97.50 224 ALA A O 1
ATOM 1718 N N . GLY A 1 225 ? 17.619 -10.586 -4.310 1.00 97.81 225 GLY A N 1
ATOM 1719 C CA . GLY A 1 225 ? 17.153 -11.106 -5.589 1.00 97.81 225 GLY A CA 1
ATOM 1720 C C . GLY A 1 225 ? 16.293 -10.086 -6.326 1.00 97.81 225 GLY A C 1
ATOM 1721 O O . GLY A 1 225 ? 15.819 -9.112 -5.751 1.00 97.81 225 GLY A O 1
ATOM 1722 N N . ALA A 1 226 ? 16.135 -10.260 -7.635 1.00 98.12 226 ALA A N 1
ATOM 1723 C CA . ALA A 1 226 ? 15.451 -9.279 -8.465 1.00 98.12 226 ALA A CA 1
ATOM 1724 C C . ALA A 1 226 ? 15.007 -9.888 -9.802 1.00 98.12 226 ALA A C 1
ATOM 1726 O O . ALA A 1 226 ? 15.776 -10.620 -10.430 1.00 98.12 226 ALA A O 1
ATOM 1727 N N . GLY A 1 227 ? 13.799 -9.570 -10.275 1.00 98.50 227 GLY A N 1
ATOM 1728 C CA . GLY A 1 227 ? 13.334 -10.070 -11.571 1.00 98.50 227 GLY A CA 1
ATOM 1729 C C . GLY A 1 227 ? 12.029 -9.471 -12.080 1.00 98.50 227 GLY A C 1
ATOM 1730 O O . GLY A 1 227 ? 11.222 -8.943 -11.319 1.00 98.50 227 GLY A O 1
ATOM 1731 N N . TYR A 1 228 ? 11.836 -9.571 -13.399 1.00 98.50 228 TYR A N 1
ATOM 1732 C CA . TYR A 1 228 ? 10.592 -9.181 -14.058 1.00 98.50 228 TYR A CA 1
ATOM 1733 C C . TYR A 1 228 ? 9.497 -10.214 -13.807 1.00 98.50 228 TYR A C 1
ATOM 1735 O O . TYR A 1 228 ? 9.733 -11.418 -13.913 1.00 98.50 228 TYR A O 1
ATOM 1743 N N . LEU A 1 229 ? 8.285 -9.719 -13.580 1.00 98.19 229 LEU A N 1
ATOM 1744 C CA . LEU A 1 229 ? 7.060 -10.500 -13.693 1.00 98.19 229 LEU A CA 1
ATOM 1745 C C . LEU A 1 229 ? 6.414 -10.278 -15.066 1.00 98.19 229 LEU A C 1
ATOM 1747 O O . LEU A 1 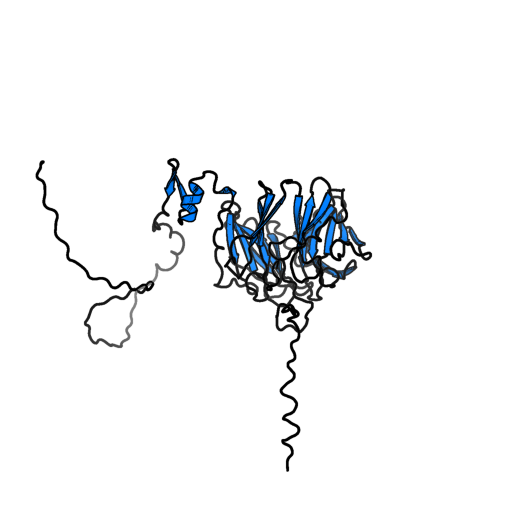229 ? 6.894 -9.504 -15.897 1.00 98.19 229 LEU A O 1
ATOM 1751 N N . ARG A 1 230 ? 5.277 -10.941 -15.300 1.00 97.81 230 ARG A N 1
ATOM 1752 C CA . ARG A 1 230 ? 4.465 -10.725 -16.500 1.00 97.81 230 ARG A CA 1
ATOM 1753 C C . ARG A 1 230 ? 4.072 -9.248 -16.638 1.00 97.81 230 ARG A C 1
ATOM 1755 O O . ARG A 1 230 ? 3.489 -8.663 -15.724 1.00 97.81 230 ARG A O 1
ATOM 1762 N N . THR A 1 231 ? 4.333 -8.674 -17.810 1.00 98.56 231 THR A N 1
ATOM 1763 C CA . THR A 1 231 ? 3.867 -7.335 -18.190 1.00 98.56 231 THR A CA 1
ATOM 1764 C C . THR A 1 231 ? 2.346 -7.313 -18.317 1.00 98.56 231 THR A C 1
ATOM 1766 O O . THR A 1 231 ? 1.760 -8.133 -19.024 1.00 98.56 231 THR A O 1
ATOM 1769 N N . VAL A 1 232 ? 1.709 -6.339 -17.668 1.00 98.44 232 VAL A N 1
ATOM 1770 C CA . VAL A 1 232 ? 0.273 -6.055 -17.788 1.00 98.44 232 VAL A CA 1
ATOM 1771 C C . VAL A 1 232 ? 0.124 -4.726 -18.519 1.00 98.44 232 VAL A C 1
ATOM 1773 O O . VAL A 1 232 ? 0.107 -3.669 -17.889 1.00 98.44 232 VAL A O 1
ATOM 1776 N N . ALA A 1 233 ? 0.080 -4.800 -19.853 1.00 98.00 233 ALA A N 1
ATOM 1777 C CA . ALA A 1 233 ? 0.184 -3.645 -20.750 1.00 98.00 233 ALA A CA 1
ATOM 1778 C C . ALA A 1 233 ? -1.035 -2.705 -20.721 1.00 98.00 233 ALA A C 1
ATOM 1780 O O . ALA A 1 233 ? -0.901 -1.521 -21.020 1.00 98.00 233 ALA A O 1
ATOM 1781 N N . ASP A 1 234 ? -2.220 -3.209 -20.365 1.00 98.12 234 ASP A N 1
ATOM 1782 C CA . ASP A 1 234 ? -3.380 -2.347 -20.135 1.00 98.12 234 ASP A CA 1
ATOM 1783 C C . ASP A 1 234 ? -3.199 -1.583 -18.816 1.00 98.12 234 ASP A C 1
ATOM 1785 O O . ASP A 1 234 ? -3.259 -2.150 -17.724 1.00 98.12 234 ASP A O 1
ATOM 1789 N N . GLN A 1 235 ? -2.991 -0.273 -18.936 1.00 97.12 235 GLN A N 1
ATOM 1790 C CA . GLN A 1 235 ? -2.785 0.643 -17.816 1.00 97.12 235 GLN A CA 1
ATOM 1791 C C . GLN A 1 235 ? -4.038 0.818 -16.945 1.00 97.12 235 GLN A C 1
ATOM 1793 O O . GLN A 1 235 ? -3.931 1.323 -15.831 1.00 97.12 235 GLN A O 1
ATOM 1798 N N . SER A 1 236 ? -5.223 0.386 -17.393 1.00 97.94 236 SER A N 1
ATOM 1799 C CA . SER A 1 236 ? -6.410 0.366 -16.528 1.00 97.94 236 SER A CA 1
ATOM 1800 C C . SER A 1 236 ? -6.248 -0.622 -15.376 1.00 97.94 236 SER A C 1
ATOM 1802 O O . SER A 1 236 ? -6.840 -0.406 -14.317 1.00 97.94 236 SER A O 1
ATOM 1804 N N . TRP A 1 237 ? -5.436 -1.670 -15.551 1.00 98.44 237 TRP A N 1
ATOM 1805 C CA . TRP A 1 237 ? -5.078 -2.600 -14.487 1.00 98.44 237 TRP A CA 1
ATOM 1806 C C . TRP A 1 237 ? -4.033 -1.996 -13.552 1.00 98.44 237 TRP A C 1
ATOM 1808 O O . TRP A 1 237 ? -2.915 -1.651 -13.953 1.00 98.44 237 TRP A O 1
ATOM 1818 N N . GLN A 1 238 ? -4.410 -1.915 -12.282 1.00 98.12 238 GLN A N 1
ATOM 1819 C CA . GLN A 1 238 ? -3.596 -1.407 -11.189 1.00 98.12 238 GLN A CA 1
ATOM 1820 C C . GLN A 1 238 ? -3.486 -2.472 -10.099 1.00 98.12 238 GLN A C 1
ATOM 1822 O O . GLN A 1 238 ? -4.419 -3.256 -9.899 1.00 98.12 238 GLN A O 1
ATOM 1827 N N . VAL A 1 239 ? -2.356 -2.490 -9.395 1.00 98.56 239 VAL A N 1
ATOM 1828 C CA . VAL A 1 239 ? -2.233 -3.255 -8.151 1.00 98.56 239 VAL A CA 1
ATOM 1829 C C . VAL A 1 239 ? -3.130 -2.576 -7.120 1.00 98.56 239 VAL A C 1
ATOM 1831 O O . VAL A 1 239 ? -3.007 -1.378 -6.880 1.00 98.56 239 VAL A O 1
ATOM 1834 N N . ALA A 1 240 ? -4.082 -3.326 -6.580 1.00 98.31 240 ALA A N 1
ATOM 1835 C CA . ALA A 1 240 ? -5.055 -2.850 -5.606 1.00 98.31 240 ALA A CA 1
ATOM 1836 C C . ALA A 1 240 ? -4.701 -3.258 -4.172 1.00 98.31 240 ALA A C 1
ATOM 1838 O O . ALA A 1 240 ? -5.231 -2.669 -3.235 1.00 98.31 240 ALA A O 1
ATOM 1839 N N . GLY A 1 241 ? -3.817 -4.241 -3.999 1.00 97.94 241 GLY A N 1
ATOM 1840 C CA . GLY A 1 241 ? -3.305 -4.627 -2.694 1.00 97.94 241 GLY A CA 1
ATOM 1841 C C . GLY A 1 241 ? -2.382 -5.838 -2.754 1.00 97.94 241 GLY A C 1
ATOM 1842 O O . GLY A 1 241 ? -2.324 -6.530 -3.773 1.00 97.94 241 GLY A O 1
ATOM 1843 N N . ILE A 1 242 ? -1.662 -6.051 -1.656 1.00 98.50 242 ILE A N 1
ATOM 1844 C CA . ILE A 1 242 ? -0.706 -7.138 -1.443 1.00 98.50 242 ILE A CA 1
ATOM 1845 C C . ILE A 1 242 ? -1.102 -7.869 -0.156 1.00 98.50 242 ILE A C 1
ATOM 1847 O O . ILE A 1 242 ? -1.435 -7.208 0.825 1.00 98.50 242 ILE A O 1
ATOM 1851 N N . GLY A 1 243 ? -1.086 -9.200 -0.166 1.00 97.19 243 GLY A N 1
ATOM 1852 C CA . GLY A 1 243 ? -1.396 -10.039 0.998 1.00 97.19 243 GLY A CA 1
ATOM 1853 C C . GLY A 1 243 ? -1.438 -11.517 0.620 1.00 97.19 243 GLY A C 1
ATOM 1854 O O . GLY A 1 243 ? -1.615 -11.819 -0.550 1.00 97.19 243 GLY A O 1
ATOM 1855 N N . ASP A 1 244 ? -1.239 -12.428 1.570 1.00 97.81 244 ASP A N 1
ATOM 1856 C CA . ASP A 1 244 ? -1.229 -13.883 1.335 1.00 97.81 244 ASP A CA 1
ATOM 1857 C C . ASP A 1 244 ? -2.659 -14.415 1.143 1.00 97.81 244 ASP A C 1
ATOM 1859 O O . ASP A 1 244 ? -3.329 -14.762 2.111 1.00 97.81 244 ASP A O 1
ATOM 1863 N N . PHE A 1 245 ? -3.181 -14.424 -0.086 1.00 98.38 245 PHE A N 1
ATOM 1864 C CA . PHE A 1 245 ? -4.572 -14.818 -0.333 1.00 98.38 245 PHE A CA 1
ATOM 1865 C C . PHE A 1 245 ? -4.760 -16.335 -0.235 1.00 98.38 245 PHE A C 1
ATOM 1867 O O . PHE A 1 245 ? -5.885 -16.776 0.011 1.00 98.38 245 PHE A O 1
ATOM 1874 N N . ASP A 1 246 ? -3.718 -17.147 -0.461 1.00 96.62 246 ASP A N 1
ATOM 1875 C CA . ASP A 1 246 ? -3.816 -18.615 -0.477 1.00 96.62 246 ASP A CA 1
ATOM 1876 C C . ASP A 1 246 ? -3.235 -19.353 0.743 1.00 96.62 246 ASP A C 1
ATOM 1878 O O . ASP A 1 246 ? -3.453 -20.563 0.884 1.00 96.62 246 ASP A O 1
ATOM 1882 N N . GLY A 1 247 ? -2.646 -18.619 1.686 1.00 95.12 247 GLY A N 1
ATOM 1883 C CA . GLY A 1 247 ? -2.250 -19.077 3.017 1.00 95.12 247 GLY A CA 1
ATOM 1884 C C . GLY A 1 247 ? -0.931 -19.844 3.025 1.00 95.12 247 GLY A C 1
ATOM 1885 O O . GLY A 1 247 ? -0.706 -20.673 3.917 1.00 95.12 247 GLY A O 1
ATOM 1886 N N . ASP A 1 248 ? -0.088 -19.648 2.007 1.00 95.00 248 ASP A N 1
ATOM 1887 C CA . ASP A 1 248 ? 1.178 -20.367 1.852 1.00 95.00 248 ASP A CA 1
ATOM 1888 C C . ASP A 1 248 ? 2.381 -19.674 2.522 1.00 95.00 248 ASP A C 1
ATOM 1890 O O . ASP A 1 248 ? 3.509 -20.184 2.450 1.00 95.00 248 ASP A O 1
ATOM 1894 N N . GLY A 1 249 ? 2.123 -18.560 3.214 1.00 92.69 249 GLY A N 1
ATOM 1895 C CA . GLY A 1 249 ? 3.105 -17.726 3.893 1.00 92.69 249 GLY A CA 1
ATOM 1896 C C . GLY A 1 249 ? 3.802 -16.722 2.980 1.00 92.69 249 GLY A C 1
ATOM 1897 O O . GLY A 1 249 ? 4.805 -16.159 3.405 1.00 92.69 249 GLY A O 1
ATOM 1898 N N . LYS A 1 250 ? 3.327 -16.523 1.744 1.00 96.94 250 LYS A N 1
ATOM 1899 C CA . LYS A 1 250 ? 3.877 -15.543 0.799 1.00 96.94 250 LYS A CA 1
ATOM 1900 C C . LYS A 1 250 ? 2.813 -14.552 0.380 1.00 96.94 250 LYS A C 1
ATOM 1902 O O . LYS A 1 250 ? 1.656 -14.888 0.171 1.00 96.94 250 LYS A O 1
ATOM 1907 N N . ALA A 1 251 ? 3.227 -13.310 0.223 1.00 98.25 251 ALA A N 1
ATOM 1908 C CA . ALA A 1 251 ? 2.390 -12.245 -0.267 1.00 98.25 251 ALA A CA 1
ATOM 1909 C C . ALA A 1 251 ? 2.008 -12.481 -1.733 1.00 98.25 251 ALA A C 1
ATOM 1911 O O . ALA A 1 251 ? 2.855 -12.721 -2.588 1.00 98.25 251 ALA A O 1
ATOM 1912 N N . ASP A 1 252 ? 0.732 -12.305 -2.041 1.00 98.75 252 ASP A N 1
ATOM 1913 C CA . ASP A 1 252 ? 0.176 -12.367 -3.385 1.00 98.75 252 ASP A CA 1
ATOM 1914 C C . ASP A 1 252 ? -0.219 -10.962 -3.871 1.00 98.75 252 ASP A C 1
ATOM 1916 O O . ASP A 1 252 ? -0.216 -9.987 -3.115 1.00 98.75 252 ASP A O 1
ATOM 1920 N N . VAL A 1 253 ? -0.584 -10.830 -5.152 1.00 98.88 253 VAL A N 1
ATOM 1921 C CA . VAL A 1 253 ? -0.942 -9.535 -5.758 1.00 98.88 253 VAL A CA 1
ATOM 1922 C C . VAL A 1 253 ? -2.404 -9.507 -6.188 1.00 98.88 253 VAL A C 1
ATOM 1924 O O . VAL A 1 253 ? -2.803 -10.237 -7.099 1.00 98.88 253 VAL A O 1
ATOM 1927 N N . LEU A 1 254 ? -3.194 -8.598 -5.612 1.00 98.88 254 LEU A N 1
ATOM 1928 C CA . LEU A 1 254 ? -4.533 -8.274 -6.101 1.00 98.88 254 LEU A CA 1
ATOM 1929 C C . LEU A 1 254 ? -4.452 -7.179 -7.165 1.00 98.88 254 LEU A C 1
ATOM 1931 O O . LEU A 1 254 ? -3.980 -6.071 -6.920 1.00 98.88 254 LEU A O 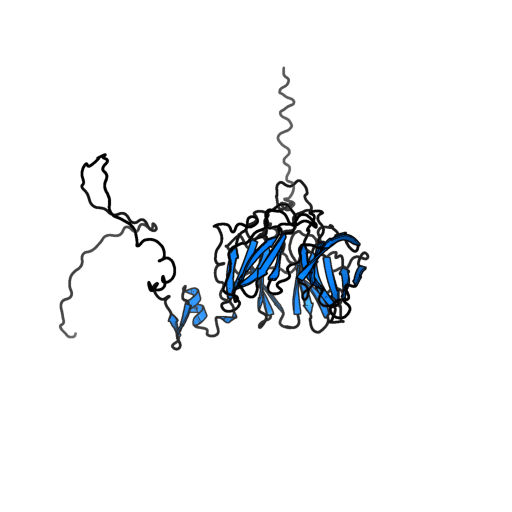1
ATOM 1935 N N . TRP A 1 255 ? -5.004 -7.466 -8.334 1.00 98.88 255 TRP A N 1
ATOM 1936 C CA . TRP A 1 255 ? -5.173 -6.542 -9.443 1.00 98.88 255 TRP A CA 1
ATOM 1937 C C . TRP A 1 255 ? -6.623 -6.101 -9.570 1.00 98.88 255 TRP A C 1
ATOM 1939 O O . TRP A 1 255 ? -7.546 -6.908 -9.440 1.00 98.88 255 TRP A O 1
ATOM 1949 N N . ARG A 1 256 ? -6.824 -4.830 -9.918 1.00 98.56 256 ARG A N 1
ATOM 1950 C CA . ARG A 1 256 ? -8.133 -4.268 -10.255 1.00 98.56 256 ARG A CA 1
ATOM 1951 C C . ARG A 1 256 ? -8.050 -3.443 -11.526 1.00 98.56 256 ARG A C 1
ATOM 1953 O O . ARG A 1 256 ? -7.197 -2.565 -11.654 1.00 98.56 256 ARG A O 1
ATOM 1960 N N . ASN A 1 257 ? -8.969 -3.687 -12.449 1.00 98.50 257 ASN A N 1
ATOM 1961 C CA . ASN A 1 257 ? -9.156 -2.840 -13.611 1.00 98.50 257 ASN A CA 1
ATOM 1962 C C . ASN A 1 257 ? -10.026 -1.638 -13.226 1.00 98.50 257 ASN A C 1
ATOM 1964 O O . ASN A 1 257 ? -11.204 -1.773 -12.896 1.00 98.50 257 ASN A O 1
ATOM 1968 N N . SER A 1 258 ? -9.442 -0.446 -13.267 1.00 96.88 258 SER A N 1
ATOM 1969 C CA . SER A 1 258 ? -10.107 0.812 -12.913 1.00 96.88 258 SER A CA 1
ATOM 1970 C C . SER A 1 258 ? -11.237 1.212 -13.871 1.00 96.88 258 SER A C 1
ATOM 1972 O O . SER A 1 258 ? -12.108 1.982 -13.470 1.00 96.88 258 SER A O 1
ATOM 1974 N N . SER A 1 259 ? -11.260 0.658 -15.088 1.00 97.12 259 SER A N 1
ATOM 1975 C CA . SER A 1 259 ? -12.245 0.959 -16.130 1.00 97.12 259 SER A CA 1
ATOM 1976 C C . SER A 1 259 ? -13.395 -0.055 -16.169 1.00 97.12 259 SER A C 1
ATOM 1978 O O . SER A 1 259 ? -14.551 0.336 -16.313 1.00 97.12 259 SER A O 1
ATOM 1980 N N . THR A 1 260 ? -13.120 -1.352 -16.011 1.00 98.00 260 THR A N 1
ATOM 1981 C CA . THR A 1 260 ? -14.143 -2.418 -16.082 1.00 98.00 260 THR A CA 1
ATOM 1982 C C . THR A 1 260 ? -14.621 -2.895 -14.710 1.00 98.00 260 THR A C 1
ATOM 1984 O O . THR A 1 260 ? -15.693 -3.488 -14.600 1.00 98.00 260 THR A O 1
ATOM 1987 N N . GLY A 1 261 ? -13.845 -2.643 -13.651 1.00 98.12 261 GLY A N 1
ATOM 1988 C CA . GLY A 1 261 ? -14.106 -3.166 -12.312 1.00 98.12 261 GLY A CA 1
ATOM 1989 C C . GLY A 1 261 ? -13.764 -4.650 -12.143 1.00 98.12 261 GLY A C 1
ATOM 1990 O O . GLY A 1 261 ? -14.088 -5.228 -11.101 1.00 98.12 261 GLY A O 1
ATOM 1991 N N . GLU A 1 262 ? -13.143 -5.273 -13.150 1.00 98.69 262 GLU A N 1
ATOM 1992 C CA . GLU A 1 262 ? -12.626 -6.641 -13.071 1.00 98.69 262 GLU A CA 1
ATOM 1993 C C . GLU A 1 262 ? -11.509 -6.733 -12.031 1.00 98.69 262 GLU A C 1
ATOM 1995 O O . GLU A 1 262 ? -10.758 -5.780 -11.817 1.00 98.69 262 GLU A O 1
ATOM 2000 N N . ASN A 1 263 ? -11.408 -7.890 -11.384 1.00 98.75 263 ASN A N 1
ATOM 2001 C CA . ASN A 1 263 ? -10.436 -8.152 -10.332 1.00 98.75 263 ASN A CA 1
ATOM 2002 C C . ASN A 1 263 ? -9.737 -9.487 -10.612 1.00 98.75 263 ASN A C 1
ATOM 2004 O O . ASN A 1 263 ? -10.383 -10.439 -11.056 1.00 98.75 263 ASN A O 1
ATOM 2008 N N . TYR A 1 264 ? -8.437 -9.563 -10.352 1.00 98.75 264 TYR A N 1
ATOM 2009 C CA . TYR A 1 264 ? -7.617 -10.740 -10.642 1.00 98.75 264 TYR A CA 1
ATOM 2010 C C . TYR A 1 264 ? -6.553 -10.905 -9.559 1.00 98.75 264 TYR A C 1
ATOM 2012 O O . TYR A 1 264 ? -5.969 -9.912 -9.142 1.00 98.75 264 TYR A O 1
ATOM 2020 N N . ILE A 1 265 ? -6.287 -12.125 -9.102 1.00 98.81 265 ILE A N 1
ATOM 2021 C CA . ILE A 1 265 ? -5.242 -12.384 -8.101 1.00 98.81 265 ILE A CA 1
ATOM 2022 C C . ILE A 1 265 ? -4.101 -13.150 -8.763 1.00 98.81 265 ILE A C 1
ATOM 2024 O O . ILE A 1 265 ? -4.344 -14.112 -9.495 1.00 98.81 265 ILE A O 1
ATOM 2028 N N . TYR A 1 266 ? -2.868 -12.709 -8.509 1.00 98.56 266 TYR A N 1
ATOM 2029 C CA . TYR A 1 266 ? -1.643 -13.455 -8.791 1.00 98.56 266 TYR A CA 1
ATOM 2030 C C . TYR A 1 266 ? -1.137 -14.045 -7.480 1.00 98.56 266 TYR A C 1
ATOM 2032 O O . TYR A 1 266 ? -0.489 -13.314 -6.729 1.00 98.56 266 TYR A O 1
ATOM 2040 N N . PRO A 1 267 ? -1.393 -15.333 -7.202 1.00 98.50 267 PRO A N 1
ATOM 2041 C CA . PRO A 1 267 ? -0.669 -15.997 -6.146 1.00 98.50 267 PRO A CA 1
ATOM 2042 C C . PRO A 1 267 ? 0.808 -16.132 -6.522 1.00 98.50 267 PRO A C 1
ATOM 2044 O O . PRO A 1 267 ? 1.117 -16.437 -7.681 1.00 98.50 267 PRO A O 1
ATOM 2047 N N . MET A 1 268 ? 1.721 -15.886 -5.588 1.00 98.44 268 MET A N 1
ATOM 2048 C CA . MET A 1 268 ? 3.151 -15.722 -5.860 1.00 98.44 268 MET A CA 1
ATOM 2049 C C . MET A 1 268 ? 4.010 -16.794 -5.183 1.00 98.44 268 MET A C 1
ATOM 2051 O O . MET A 1 268 ? 3.630 -17.441 -4.215 1.00 98.44 268 MET A O 1
ATOM 2055 N N . ASN A 1 269 ? 5.199 -17.020 -5.738 1.00 97.75 269 ASN A N 1
ATOM 2056 C CA . ASN A 1 269 ? 6.272 -17.791 -5.120 1.00 97.75 269 ASN A CA 1
ATOM 2057 C C . ASN A 1 269 ? 7.616 -17.172 -5.525 1.00 97.75 269 ASN A C 1
ATOM 2059 O O . ASN A 1 269 ? 8.211 -17.538 -6.546 1.00 97.75 269 ASN A O 1
ATOM 2063 N N . GLY A 1 270 ? 8.031 -16.158 -4.773 1.00 97.12 270 GLY A N 1
ATOM 2064 C CA . GLY A 1 270 ? 9.114 -15.244 -5.105 1.00 97.12 270 GLY A CA 1
ATOM 2065 C C . GLY A 1 270 ? 8.843 -14.534 -6.428 1.00 97.12 270 GLY A C 1
ATOM 2066 O O . GLY A 1 270 ? 7.868 -13.808 -6.599 1.00 97.12 270 GLY A O 1
ATOM 2067 N N . LEU A 1 271 ? 9.695 -14.791 -7.420 1.00 98.19 271 LEU A N 1
ATOM 2068 C CA . LEU A 1 271 ? 9.601 -14.183 -8.753 1.00 98.19 271 LEU A CA 1
ATOM 2069 C C . LEU A 1 271 ? 8.648 -14.926 -9.712 1.00 98.19 271 LEU A C 1
ATOM 2071 O O . LEU A 1 271 ? 8.644 -14.650 -10.913 1.00 98.19 271 LEU A O 1
ATOM 2075 N N . VAL A 1 272 ? 7.876 -15.900 -9.222 1.00 98.25 272 VAL A N 1
ATOM 2076 C CA . VAL A 1 272 ? 7.006 -16.753 -10.044 1.00 98.25 272 VAL A CA 1
ATOM 2077 C C . VAL A 1 272 ? 5.540 -16.510 -9.702 1.00 98.25 272 VAL A C 1
ATOM 2079 O O . VAL A 1 272 ? 5.147 -16.631 -8.549 1.00 98.25 272 VAL A O 1
ATOM 2082 N N . ILE A 1 273 ? 4.720 -16.244 -10.722 1.00 98.62 273 ILE A N 1
ATOM 2083 C CA . ILE A 1 273 ? 3.256 -16.259 -10.599 1.00 98.62 273 ILE A CA 1
ATOM 2084 C C . ILE A 1 273 ? 2.789 -17.719 -10.664 1.00 98.62 273 ILE A C 1
ATOM 2086 O O . ILE A 1 273 ? 3.105 -18.438 -11.619 1.00 98.62 273 ILE A O 1
ATOM 2090 N N . LYS A 1 274 ? 2.055 -18.172 -9.649 1.00 98.38 274 LYS A N 1
ATOM 2091 C CA . LYS A 1 274 ? 1.526 -19.537 -9.553 1.00 98.38 274 LYS A CA 1
ATOM 2092 C C . LYS A 1 274 ? 0.409 -19.747 -10.576 1.00 98.38 274 LYS A C 1
ATOM 2094 O O . LYS A 1 274 ? -0.367 -18.851 -10.890 1.00 98.38 274 LYS A O 1
ATOM 2099 N N . ALA A 1 275 ? 0.271 -20.985 -11.051 1.00 97.75 275 ALA A N 1
ATOM 2100 C CA . ALA A 1 275 ? -0.774 -21.368 -12.008 1.00 97.75 275 ALA A CA 1
ATOM 2101 C C . ALA A 1 275 ? -2.206 -21.309 -11.431 1.00 97.75 275 ALA A C 1
ATOM 2103 O O . ALA A 1 275 ? -3.169 -21.491 -12.170 1.00 97.75 275 ALA A O 1
ATOM 2104 N N . THR A 1 276 ? -2.342 -21.093 -10.120 1.00 98.00 276 THR A N 1
ATOM 2105 C CA . THR A 1 276 ? -3.610 -20.893 -9.402 1.00 98.00 276 THR A CA 1
ATOM 2106 C C . THR A 1 276 ? -4.165 -19.474 -9.537 1.00 98.00 276 THR A C 1
ATOM 2108 O O . THR A 1 276 ? -5.214 -19.176 -8.968 1.00 98.00 276 THR A O 1
ATOM 2111 N N . GLU A 1 277 ? -3.484 -18.607 -10.286 1.00 98.25 277 GLU A N 1
ATOM 2112 C CA . GLU A 1 277 ? -3.953 -17.269 -10.622 1.00 98.25 277 GLU A CA 1
ATOM 2113 C C . GLU A 1 277 ? -5.314 -17.258 -11.334 1.00 98.25 277 GLU A C 1
ATOM 2115 O O . GLU A 1 277 ? -5.686 -18.198 -12.044 1.00 98.25 277 GLU A O 1
ATOM 2120 N N . GLY A 1 278 ? -6.089 -16.189 -11.150 1.00 98.38 278 GLY A N 1
ATOM 2121 C CA . GLY A 1 278 ? -7.434 -16.155 -11.713 1.00 98.38 278 GLY A CA 1
ATOM 2122 C C . GLY A 1 278 ? -8.240 -14.898 -11.427 1.00 98.38 278 GLY A C 1
ATOM 2123 O O . GLY A 1 278 ? -7.935 -14.110 -10.531 1.00 98.38 278 GLY A O 1
ATOM 2124 N N . PHE A 1 279 ? -9.312 -14.745 -12.208 1.00 98.50 279 PHE A N 1
ATOM 2125 C CA . PHE A 1 279 ? -10.326 -13.722 -11.983 1.00 98.50 279 PHE A CA 1
ATOM 2126 C C . PHE A 1 279 ? -11.134 -14.043 -10.732 1.00 98.50 279 PHE A C 1
ATOM 2128 O O . PHE A 1 279 ? -11.576 -15.177 -10.543 1.00 98.50 279 PHE A O 1
ATOM 2135 N N . ILE A 1 280 ? -11.409 -13.007 -9.948 1.00 98.31 280 ILE A N 1
ATOM 2136 C CA . ILE A 1 280 ? -12.439 -13.039 -8.910 1.00 98.31 280 ILE A CA 1
ATOM 2137 C C . ILE A 1 280 ? -13.646 -12.219 -9.380 1.00 98.31 280 ILE A C 1
ATOM 2139 O O . ILE A 1 280 ? -13.659 -11.674 -10.488 1.00 98.31 280 ILE A O 1
ATOM 2143 N N . ARG A 1 281 ? -14.691 -12.125 -8.553 1.00 97.88 281 ARG A N 1
ATOM 2144 C CA . ARG A 1 281 ? -15.917 -11.403 -8.913 1.00 97.88 281 ARG A CA 1
ATOM 2145 C C . ARG A 1 281 ? -15.623 -9.968 -9.376 1.00 97.88 281 ARG A C 1
ATOM 2147 O O . ARG A 1 281 ? -15.002 -9.184 -8.658 1.00 97.88 281 ARG A O 1
ATOM 2154 N N . THR A 1 282 ? -16.142 -9.613 -10.550 1.00 98.38 282 THR A N 1
ATOM 2155 C CA . THR A 1 282 ? -16.131 -8.242 -11.073 1.00 98.38 282 THR A CA 1
ATOM 2156 C C . THR A 1 282 ? -17.008 -7.339 -10.212 1.00 98.38 282 THR A C 1
ATOM 2158 O O . THR A 1 282 ? -18.185 -7.625 -9.989 1.00 98.38 282 THR A O 1
ATOM 2161 N N . VAL A 1 283 ? -16.449 -6.212 -9.774 1.00 98.19 283 VAL A N 1
ATOM 2162 C CA . VAL A 1 283 ? -17.175 -5.141 -9.079 1.00 98.19 283 VAL A CA 1
ATOM 2163 C C . VAL A 1 283 ? -17.250 -3.948 -10.024 1.00 98.19 283 VAL A C 1
ATOM 2165 O O . VAL A 1 283 ? -16.392 -3.064 -9.983 1.00 98.19 283 VAL A O 1
ATOM 2168 N N . ALA A 1 284 ? -18.256 -3.976 -10.906 1.00 97.69 284 ALA A N 1
ATOM 2169 C CA . ALA A 1 284 ? -18.409 -3.048 -12.032 1.00 97.69 284 ALA A CA 1
ATOM 2170 C C . ALA A 1 284 ? -18.677 -1.593 -11.609 1.00 97.69 284 ALA A C 1
ATOM 2172 O O . ALA A 1 284 ? -18.342 -0.660 -12.334 1.00 97.69 284 ALA A O 1
ATOM 2173 N N . ASP A 1 285 ? -19.272 -1.388 -10.433 1.00 96.94 285 ASP A N 1
ATOM 2174 C CA . ASP A 1 285 ? -19.421 -0.054 -9.859 1.00 96.94 285 ASP A CA 1
ATOM 2175 C C . ASP A 1 285 ? -18.057 0.457 -9.370 1.00 96.94 285 ASP A C 1
ATOM 2177 O O . ASP A 1 285 ? -17.517 0.018 -8.351 1.00 96.94 285 ASP A O 1
ATOM 2181 N N . GLN A 1 286 ? -17.502 1.412 -10.115 1.00 94.75 286 GLN A N 1
ATOM 2182 C CA . GLN A 1 286 ? -16.183 1.991 -9.870 1.00 94.75 286 GLN A CA 1
ATOM 2183 C C . GLN A 1 286 ? -16.107 2.845 -8.596 1.00 94.75 286 GLN A C 1
ATOM 2185 O O . GLN A 1 286 ? -14.996 3.210 -8.195 1.00 94.75 286 GLN A O 1
ATOM 2190 N N . THR A 1 287 ? -17.240 3.178 -7.962 1.00 95.75 287 THR A N 1
ATOM 2191 C CA . THR A 1 287 ? -17.249 3.858 -6.656 1.00 95.75 287 THR A CA 1
ATOM 2192 C C . THR A 1 287 ? -16.817 2.926 -5.527 1.00 95.75 287 THR A C 1
ATOM 2194 O O . THR A 1 287 ? -16.318 3.395 -4.509 1.00 95.75 287 THR A O 1
ATOM 2197 N N . TRP A 1 288 ? -16.907 1.607 -5.720 1.00 96.81 288 TRP A N 1
ATOM 2198 C CA . TRP A 1 288 ? -16.285 0.640 -4.825 1.00 96.81 288 TRP A CA 1
ATOM 2199 C C . TRP A 1 288 ? -14.778 0.560 -5.075 1.00 96.81 288 TRP A C 1
ATOM 2201 O O . TRP A 1 288 ? -14.313 0.224 -6.175 1.00 96.81 288 TRP A O 1
ATOM 2211 N N . LYS A 1 289 ? -14.012 0.864 -4.029 1.00 96.56 289 LYS A N 1
ATOM 2212 C CA . LYS A 1 289 ? -12.551 0.791 -3.984 1.00 96.56 289 LYS A CA 1
ATOM 2213 C C . LYS A 1 289 ? -12.120 -0.268 -2.975 1.00 96.56 289 LYS A C 1
ATOM 2215 O O . LYS A 1 289 ? -12.805 -0.471 -1.975 1.00 96.56 289 LYS A O 1
ATOM 2220 N N . VAL A 1 290 ? -10.985 -0.909 -3.235 1.00 97.62 290 VAL A N 1
ATOM 2221 C CA . VAL A 1 290 ? -10.285 -1.690 -2.210 1.00 97.62 290 VAL A CA 1
ATOM 2222 C C . VAL A 1 290 ? -9.748 -0.691 -1.188 1.00 97.62 290 VAL A C 1
ATOM 2224 O O . VAL A 1 290 ? -9.065 0.260 -1.562 1.00 97.62 290 VAL A O 1
ATOM 2227 N N . ALA A 1 291 ? -10.142 -0.857 0.068 1.00 95.44 291 ALA A N 1
ATOM 2228 C CA . ALA A 1 291 ? -9.776 0.011 1.181 1.00 95.44 291 ALA A CA 1
ATOM 2229 C C . ALA A 1 291 ? -8.718 -0.623 2.092 1.00 95.44 291 ALA A C 1
ATOM 2231 O O . ALA A 1 291 ? -7.999 0.104 2.769 1.00 95.44 291 ALA A O 1
ATOM 2232 N N . GLY A 1 292 ? -8.612 -1.953 2.096 1.00 95.50 292 GLY A N 1
ATOM 2233 C CA . GLY A 1 292 ? -7.620 -2.683 2.874 1.00 95.50 292 GLY A CA 1
ATOM 2234 C C . GLY A 1 292 ? -7.522 -4.137 2.434 1.00 95.50 292 GLY A C 1
ATOM 2235 O O . GLY A 1 292 ? -8.493 -4.696 1.918 1.00 95.50 292 GLY A O 1
ATOM 2236 N N . ILE A 1 293 ? -6.339 -4.707 2.638 1.00 97.75 293 ILE A N 1
ATOM 2237 C CA . ILE A 1 293 ? -6.051 -6.137 2.549 1.00 97.75 293 ILE A CA 1
ATOM 2238 C C . ILE A 1 293 ? -5.541 -6.566 3.923 1.00 97.75 293 ILE A C 1
ATOM 2240 O O . ILE A 1 293 ? -4.738 -5.847 4.518 1.00 97.75 293 ILE A O 1
ATOM 2244 N N . GLY A 1 294 ? -6.028 -7.692 4.427 1.00 96.06 294 GLY A N 1
ATOM 2245 C CA . GLY A 1 294 ? -5.663 -8.211 5.744 1.00 96.06 294 GLY A CA 1
ATOM 2246 C C . GLY A 1 294 ? -6.502 -9.429 6.104 1.00 96.06 294 GLY A C 1
ATOM 2247 O O . GLY A 1 294 ? -7.559 -9.615 5.518 1.00 96.06 294 GLY A O 1
ATOM 2248 N N . ASP A 1 295 ? -6.037 -10.263 7.025 1.00 96.31 295 ASP A N 1
ATOM 2249 C CA . ASP A 1 295 ? -6.765 -11.448 7.495 1.00 96.31 295 ASP A CA 1
ATOM 2250 C C . ASP A 1 295 ? -7.819 -11.024 8.526 1.00 96.31 295 ASP A C 1
ATOM 2252 O O . ASP A 1 295 ? -7.530 -10.907 9.716 1.00 96.31 295 ASP A O 1
ATOM 2256 N N . TYR A 1 296 ? -9.030 -10.690 8.077 1.00 96.44 296 TYR A N 1
ATOM 2257 C CA . TYR A 1 296 ? -10.047 -10.113 8.960 1.00 96.44 296 TYR A CA 1
ATOM 2258 C C . TYR A 1 296 ? -10.801 -11.188 9.757 1.00 96.44 296 TYR A C 1
ATOM 2260 O O . TYR A 1 296 ? -11.434 -10.849 10.763 1.00 96.44 296 TYR A O 1
ATOM 2268 N N . ASP A 1 297 ? -10.788 -12.458 9.331 1.00 94.06 297 ASP A N 1
ATOM 2269 C CA . ASP A 1 297 ? -11.470 -13.575 10.005 1.00 94.06 297 ASP A CA 1
ATOM 2270 C C . ASP A 1 297 ? -10.551 -14.559 10.754 1.00 94.06 297 ASP A C 1
ATOM 2272 O O . ASP A 1 297 ? -11.039 -15.336 11.584 1.00 94.06 297 ASP A O 1
ATOM 2276 N N . GLY A 1 298 ? -9.236 -14.422 10.595 1.00 92.62 298 GLY A N 1
ATOM 2277 C CA . GLY A 1 298 ? -8.204 -15.147 11.332 1.00 92.62 298 GLY A CA 1
ATOM 2278 C C . GLY A 1 298 ? -7.941 -16.540 10.773 1.00 92.62 298 GLY A C 1
ATOM 2279 O O . GLY A 1 298 ? -7.549 -17.435 11.530 1.00 92.62 298 GLY A O 1
ATOM 2280 N N . ASP A 1 299 ? -8.232 -16.769 9.490 1.00 92.62 299 ASP A N 1
ATOM 2281 C CA . ASP A 1 299 ? -8.050 -18.067 8.838 1.00 92.62 299 ASP A CA 1
ATOM 2282 C C . ASP A 1 299 ? -6.645 -18.272 8.232 1.00 92.62 299 ASP A C 1
ATOM 2284 O O . ASP A 1 299 ? -6.363 -19.330 7.645 1.00 92.62 299 ASP A O 1
ATOM 2288 N N . GLY A 1 300 ? -5.763 -17.284 8.412 1.00 90.81 300 GLY A N 1
ATOM 2289 C CA . GLY A 1 300 ? -4.396 -17.251 7.911 1.00 90.81 300 GLY A CA 1
ATOM 2290 C C . GLY A 1 300 ? -4.277 -16.779 6.463 1.00 90.81 300 GLY A C 1
ATOM 2291 O O . GLY A 1 300 ? -3.192 -16.921 5.899 1.00 90.81 300 GLY A O 1
ATOM 2292 N N . LYS A 1 301 ? -5.357 -16.274 5.852 1.00 95.38 301 LYS A N 1
ATOM 2293 C CA . LYS A 1 301 ? -5.363 -15.712 4.496 1.00 95.38 301 LYS A CA 1
ATOM 2294 C C . LYS A 1 301 ? -5.818 -14.267 4.512 1.00 95.38 301 LYS A C 1
ATOM 2296 O O . LYS A 1 301 ? -6.675 -13.856 5.280 1.00 95.38 301 LYS A O 1
ATOM 2301 N N . ALA A 1 302 ? -5.245 -13.485 3.614 1.00 97.62 302 ALA A N 1
ATOM 2302 C CA . ALA A 1 302 ? -5.641 -12.115 3.400 1.00 97.62 302 ALA A CA 1
ATOM 2303 C C . ALA A 1 302 ? -7.020 -12.043 2.736 1.00 97.62 302 ALA A C 1
ATOM 2305 O O . ALA A 1 302 ? -7.280 -12.683 1.723 1.00 97.62 302 ALA A O 1
ATOM 2306 N N . ASP A 1 303 ? -7.864 -11.165 3.252 1.00 98.44 303 ASP A N 1
ATOM 2307 C CA . ASP A 1 303 ? -9.189 -10.844 2.747 1.00 98.44 303 ASP A CA 1
ATOM 2308 C C . ASP A 1 303 ? -9.203 -9.456 2.083 1.00 98.44 303 ASP A C 1
ATOM 2310 O O . ASP A 1 303 ? -8.235 -8.693 2.143 1.00 98.44 303 ASP A O 1
ATOM 2314 N N . ILE A 1 304 ? -10.326 -9.089 1.453 1.00 98.56 304 ILE A N 1
ATOM 2315 C CA . ILE A 1 304 ? -10.475 -7.800 0.761 1.00 98.56 304 ILE A CA 1
ATOM 2316 C C . ILE A 1 304 ? -11.565 -6.956 1.422 1.00 98.56 304 ILE A C 1
ATOM 2318 O O . ILE A 1 304 ? -12.759 -7.262 1.324 1.00 98.56 304 ILE A O 1
ATOM 2322 N N . LEU A 1 305 ? -11.169 -5.829 2.016 1.00 98.12 305 LEU A N 1
ATOM 2323 C CA . LEU A 1 305 ? -12.088 -4.795 2.478 1.00 98.12 305 LEU A CA 1
ATOM 2324 C C . LEU A 1 305 ? -12.404 -3.827 1.337 1.00 98.12 305 LEU A C 1
ATOM 2326 O O . LEU A 1 305 ? -11.531 -3.131 0.819 1.00 98.12 305 LEU A O 1
ATOM 2330 N N . TRP A 1 306 ? -13.678 -3.724 0.988 1.00 98.00 306 TRP A N 1
ATOM 2331 C CA . TRP A 1 306 ? -14.204 -2.766 0.028 1.00 98.00 306 TRP A CA 1
ATOM 2332 C C . TRP A 1 306 ? -14.857 -1.586 0.735 1.00 98.00 306 TRP A C 1
ATOM 2334 O O . TRP A 1 306 ? -15.613 -1.778 1.686 1.00 98.00 306 TRP A O 1
ATOM 2344 N N . ARG A 1 307 ? -14.660 -0.377 0.202 1.00 95.12 307 ARG A N 1
ATOM 2345 C CA . ARG A 1 307 ? -15.405 0.825 0.593 1.00 95.12 307 ARG A CA 1
ATOM 2346 C C . ARG A 1 307 ? -16.010 1.502 -0.624 1.00 95.12 307 ARG A C 1
ATOM 2348 O O . ARG A 1 307 ? -15.334 1.722 -1.631 1.00 95.12 307 ARG A O 1
ATOM 2355 N N . ASN A 1 308 ? -17.280 1.865 -0.527 1.00 94.56 308 ASN A N 1
ATOM 2356 C CA . ASN A 1 308 ? -17.939 2.703 -1.509 1.00 94.56 308 ASN A CA 1
ATOM 2357 C C . ASN A 1 308 ? -17.596 4.171 -1.233 1.00 94.56 308 ASN A C 1
ATOM 2359 O O . ASN A 1 308 ? -17.934 4.706 -0.180 1.00 94.56 308 ASN A O 1
ATOM 2363 N N . SER A 1 309 ? -16.942 4.848 -2.170 1.00 90.75 309 SER A N 1
ATOM 2364 C CA . SER A 1 309 ? -16.518 6.240 -1.991 1.00 90.75 309 SER A CA 1
ATOM 2365 C C . SER A 1 309 ? -17.671 7.249 -2.032 1.00 90.75 309 SER A C 1
ATOM 2367 O O . SER A 1 309 ? -17.479 8.392 -1.632 1.00 90.75 309 SER A O 1
ATOM 2369 N N . ALA A 1 310 ? -18.842 6.868 -2.553 1.00 89.94 310 ALA A N 1
ATOM 2370 C CA . ALA A 1 310 ? -20.007 7.745 -2.654 1.00 89.94 310 ALA A CA 1
ATOM 2371 C C . ALA A 1 310 ? -20.941 7.616 -1.443 1.00 89.94 310 ALA A C 1
ATOM 2373 O O . ALA A 1 310 ? -21.514 8.610 -1.003 1.00 89.94 310 ALA A O 1
ATOM 2374 N N . THR A 1 311 ? -21.104 6.404 -0.906 1.00 88.81 311 THR A N 1
ATOM 2375 C CA . THR A 1 311 ? -21.985 6.148 0.241 1.00 88.81 311 THR A CA 1
ATOM 2376 C C . THR A 1 311 ? -21.220 5.987 1.554 1.00 88.81 311 THR A C 1
ATOM 2378 O O . THR A 1 311 ? -21.777 6.267 2.609 1.00 88.81 311 THR A O 1
ATOM 2381 N N . GLY A 1 312 ? -19.960 5.559 1.531 1.00 87.31 312 GLY A N 1
ATOM 2382 C CA . GLY A 1 312 ? -19.225 5.158 2.734 1.00 87.31 312 GLY A CA 1
ATOM 2383 C C . GLY A 1 312 ? -19.551 3.741 3.214 1.00 87.31 312 GLY A C 1
ATOM 2384 O O . GLY A 1 312 ? -19.040 3.319 4.248 1.00 87.31 312 GLY A O 1
ATOM 2385 N N . ASP A 1 313 ? -20.371 2.986 2.473 1.00 91.12 313 ASP A N 1
ATOM 2386 C CA . ASP A 1 313 ? -20.659 1.591 2.811 1.00 91.12 313 ASP A CA 1
ATOM 2387 C C . ASP A 1 313 ? -19.391 0.739 2.693 1.00 91.12 313 ASP A C 1
ATOM 2389 O O . ASP A 1 313 ? -18.587 0.930 1.779 1.00 91.12 313 ASP A O 1
ATOM 2393 N N . ASN A 1 314 ? -19.234 -0.228 3.598 1.00 92.94 314 ASN A N 1
ATOM 2394 C CA . ASN A 1 314 ? -18.091 -1.136 3.619 1.00 92.94 314 ASN A CA 1
ATOM 2395 C C . ASN A 1 314 ? -18.563 -2.580 3.444 1.00 92.94 314 ASN A C 1
ATOM 2397 O O . ASN A 1 314 ? -19.580 -2.980 4.015 1.00 92.94 314 ASN A O 1
ATOM 2401 N N . TYR A 1 315 ? -17.827 -3.364 2.665 1.00 96.31 315 TYR A N 1
ATOM 2402 C CA . TYR A 1 315 ? -18.144 -4.758 2.375 1.00 96.31 315 TYR A CA 1
ATOM 2403 C C . TYR A 1 315 ? -16.866 -5.585 2.436 1.00 96.31 315 TYR A C 1
ATOM 2405 O O . TYR A 1 315 ? -15.858 -5.197 1.858 1.00 96.31 315 TYR A O 1
ATOM 2413 N N . LEU A 1 316 ? -16.902 -6.719 3.120 1.00 97.94 316 LEU A N 1
ATOM 2414 C CA . LEU A 1 316 ? -15.750 -7.596 3.265 1.00 97.94 316 LEU A CA 1
ATOM 2415 C C . LEU A 1 316 ? -15.919 -8.836 2.387 1.00 97.94 316 LEU A C 1
ATOM 2417 O O . LEU A 1 316 ? -16.984 -9.460 2.401 1.00 97.94 316 LEU A O 1
ATOM 2421 N N . TYR A 1 317 ? -14.873 -9.178 1.634 1.00 98.19 317 TYR A N 1
ATOM 2422 C CA . TYR A 1 317 ? -14.733 -10.463 0.948 1.00 98.19 317 TYR A CA 1
ATOM 2423 C C . TYR A 1 317 ? -13.708 -11.295 1.715 1.00 98.19 317 TYR A C 1
ATOM 2425 O O . TYR A 1 317 ? -12.516 -11.060 1.518 1.00 98.19 317 TYR A O 1
ATOM 2433 N N . PRO A 1 318 ? -14.142 -12.246 2.557 1.00 97.62 318 PRO A N 1
ATOM 2434 C CA . PRO A 1 318 ? -13.247 -13.269 3.053 1.00 97.62 318 PRO A CA 1
ATOM 2435 C C . PRO A 1 318 ? -12.784 -14.169 1.905 1.00 97.62 318 PRO A C 1
ATOM 2437 O O . PRO A 1 318 ? -13.600 -14.516 1.037 1.00 97.62 318 PRO A O 1
ATOM 2440 N N . MET A 1 319 ? -11.501 -14.512 1.852 1.00 98.06 319 MET A N 1
ATOM 2441 C CA . MET A 1 319 ? -10.866 -15.120 0.680 1.00 98.06 319 MET A CA 1
ATOM 2442 C C . MET A 1 319 ? -10.259 -16.496 0.971 1.00 98.06 319 MET A C 1
ATOM 2444 O O . MET A 1 319 ? -9.891 -16.845 2.081 1.00 98.06 319 MET A O 1
ATOM 2448 N N . ASN A 1 320 ? -10.142 -17.306 -0.080 1.00 96.88 320 ASN A N 1
ATOM 2449 C CA . ASN A 1 320 ? -9.315 -18.506 -0.102 1.00 96.88 320 ASN A CA 1
ATOM 2450 C C . ASN A 1 320 ? -8.725 -18.681 -1.504 1.00 96.88 320 ASN A C 1
ATOM 2452 O O . ASN A 1 320 ? -9.380 -19.184 -2.428 1.00 96.88 320 ASN A O 1
ATOM 2456 N N . GLY A 1 321 ? -7.510 -18.170 -1.677 1.00 95.38 321 GLY A N 1
ATOM 2457 C CA . GLY A 1 321 ? -6.870 -17.929 -2.961 1.00 95.38 321 GLY A CA 1
ATOM 2458 C C . GLY A 1 321 ? -7.732 -17.021 -3.837 1.00 95.38 321 GLY A C 1
ATOM 2459 O O . GLY A 1 321 ? -8.097 -15.908 -3.472 1.00 95.38 321 GLY A O 1
ATOM 2460 N N . THR A 1 322 ? -8.124 -17.523 -5.005 1.00 97.44 322 THR A N 1
ATOM 2461 C CA . THR A 1 322 ? -9.005 -16.818 -5.953 1.00 97.44 322 THR A CA 1
ATOM 2462 C C . THR A 1 322 ? -10.501 -16.985 -5.651 1.00 97.44 322 THR A C 1
ATOM 2464 O O . THR A 1 322 ? -11.347 -16.540 -6.428 1.00 97.44 322 THR A O 1
ATOM 2467 N N . THR A 1 323 ? -10.871 -17.626 -4.539 1.00 98.00 323 THR A N 1
ATOM 2468 C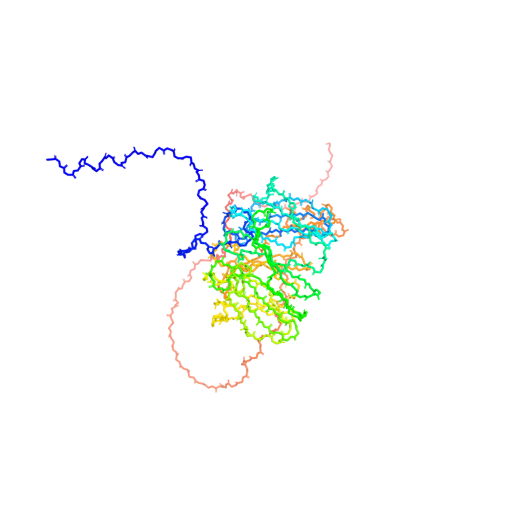 CA . THR A 1 323 ? -12.275 -17.873 -4.177 1.00 98.00 323 THR A CA 1
ATOM 2469 C C . THR A 1 323 ? -12.740 -16.909 -3.094 1.00 98.00 323 THR A C 1
ATOM 2471 O O . THR A 1 323 ? -12.096 -16.795 -2.060 1.00 98.00 323 THR A O 1
ATOM 2474 N N . ILE A 1 324 ? -13.895 -16.271 -3.299 1.00 98.06 324 ILE A N 1
ATOM 2475 C CA . ILE A 1 324 ? -14.579 -15.502 -2.251 1.00 98.06 324 ILE A CA 1
ATOM 2476 C C . ILE A 1 324 ? -15.460 -16.458 -1.442 1.00 98.06 324 ILE A C 1
ATOM 2478 O O . ILE A 1 324 ? -16.248 -17.221 -2.014 1.00 98.06 324 ILE A O 1
ATOM 2482 N N . LEU A 1 325 ? -15.332 -16.431 -0.120 1.00 96.69 325 LEU A N 1
ATOM 2483 C CA . LEU A 1 325 ? -16.075 -17.297 0.786 1.00 96.69 325 LEU A CA 1
ATOM 2484 C C . LEU A 1 325 ? -17.516 -16.807 0.985 1.00 96.69 325 LEU A C 1
ATOM 2486 O O . LEU A 1 325 ? -17.824 -15.619 0.929 1.00 96.69 325 LEU A O 1
ATOM 2490 N N . GLY A 1 326 ? -18.427 -17.738 1.285 1.00 93.56 326 GLY A N 1
ATOM 2491 C CA . GLY A 1 326 ? -19.844 -17.428 1.534 1.00 93.56 326 GLY A CA 1
ATOM 2492 C C . GLY A 1 326 ? -20.121 -16.659 2.836 1.00 93.56 326 GLY A C 1
ATOM 2493 O O . GLY A 1 326 ? -21.278 -16.363 3.125 1.00 93.56 326 GLY A O 1
ATOM 2494 N N . THR A 1 327 ? -19.083 -16.376 3.627 1.00 92.75 327 THR A N 1
ATOM 2495 C CA . THR A 1 327 ? -19.100 -15.535 4.835 1.00 92.75 327 THR A CA 1
ATOM 2496 C C . THR A 1 327 ? -18.966 -14.043 4.527 1.00 92.75 327 THR A C 1
ATOM 2498 O O . THR A 1 327 ? -19.007 -13.231 5.451 1.00 92.75 327 THR A O 1
ATOM 2501 N N . GLU A 1 328 ? -18.840 -13.677 3.249 1.00 95.12 328 GLU A N 1
ATOM 2502 C CA . GLU A 1 328 ? -18.824 -12.298 2.774 1.00 95.12 328 GLU A CA 1
ATOM 2503 C C . GLU A 1 328 ? -20.065 -11.487 3.162 1.00 95.12 328 GLU A C 1
ATOM 2505 O O . GLU A 1 328 ? -21.163 -12.015 3.370 1.00 95.12 328 GLU A O 1
ATOM 2510 N N . GLY A 1 329 ? -19.913 -10.167 3.237 1.00 94.50 329 GLY A N 1
ATOM 2511 C CA . GLY A 1 329 ? -21.027 -9.321 3.629 1.00 94.50 329 GLY A CA 1
ATOM 2512 C C . GLY A 1 329 ? -20.667 -7.869 3.870 1.00 94.50 329 GLY A C 1
ATOM 2513 O O . GLY A 1 329 ? -19.504 -7.491 3.997 1.00 94.50 329 GLY A O 1
ATOM 2514 N N . PHE A 1 330 ? -21.711 -7.049 3.975 1.00 91.50 330 PHE A N 1
ATOM 2515 C CA . PHE A 1 330 ? -21.568 -5.689 4.471 1.00 91.50 330 PHE A CA 1
ATOM 2516 C C . PHE A 1 330 ? -21.061 -5.733 5.906 1.00 91.50 330 PHE A C 1
ATOM 2518 O O . PHE A 1 330 ? -21.638 -6.426 6.750 1.00 91.50 330 PHE A O 1
ATOM 2525 N N . LEU A 1 331 ? -20.046 -4.925 6.193 1.00 88.75 331 LEU A N 1
ATOM 2526 C CA . LEU A 1 331 ? -19.791 -4.557 7.574 1.00 88.75 331 LEU A CA 1
ATOM 2527 C C . LEU A 1 331 ? -21.001 -3.759 8.046 1.00 88.75 331 LEU A C 1
ATOM 2529 O O . LEU A 1 331 ? -21.569 -2.970 7.280 1.00 88.75 331 LEU A O 1
ATOM 2533 N N . ARG A 1 332 ? -21.431 -3.967 9.294 1.00 71.38 332 ARG A N 1
ATOM 2534 C CA . ARG A 1 332 ? -22.520 -3.150 9.842 1.00 71.38 332 ARG A CA 1
ATOM 2535 C C . ARG A 1 332 ? -22.179 -1.675 9.610 1.00 71.38 332 ARG A C 1
ATOM 2537 O O . ARG A 1 332 ? -21.063 -1.246 9.901 1.00 71.38 332 ARG A O 1
ATOM 2544 N N . SER A 1 333 ? -23.128 -0.911 9.074 1.00 53.53 333 SER A N 1
ATOM 2545 C CA . SER A 1 333 ? -22.947 0.526 8.912 1.00 53.53 333 SER A CA 1
ATOM 2546 C C . SER A 1 333 ? -22.736 1.114 10.296 1.00 53.53 333 SER A C 1
ATOM 2548 O O . SER A 1 333 ? -23.641 1.058 11.134 1.00 53.53 333 SER A O 1
ATOM 2550 N N . VAL A 1 334 ? -21.555 1.664 10.545 1.00 51.50 334 VAL A N 1
ATOM 2551 C CA . VAL A 1 334 ? -21.440 2.660 11.594 1.00 51.50 334 VAL A CA 1
ATOM 2552 C C . VAL A 1 334 ? -21.695 4.001 10.942 1.00 51.50 334 VAL A C 1
ATOM 2554 O O . VAL A 1 334 ? -21.299 4.218 9.799 1.00 51.50 334 VAL A O 1
ATOM 2557 N N . ALA A 1 335 ? -22.526 4.822 11.579 1.00 46.12 335 ALA A N 1
ATOM 2558 C CA . ALA A 1 335 ? -22.934 6.084 10.993 1.00 46.12 335 ALA A CA 1
ATOM 2559 C C . ALA A 1 335 ? -21.672 6.926 10.792 1.00 46.12 335 ALA A C 1
ATOM 2561 O O . ALA A 1 335 ? -21.140 7.450 11.766 1.00 46.12 335 ALA A O 1
ATOM 2562 N N . ASP A 1 336 ? -21.198 7.024 9.545 1.00 41.31 336 ASP A N 1
ATOM 2563 C CA . ASP A 1 336 ? -20.177 7.996 9.168 1.00 41.31 336 ASP A CA 1
ATOM 2564 C C . ASP A 1 336 ? -20.590 9.336 9.795 1.00 41.31 336 ASP A C 1
ATOM 2566 O O . ASP A 1 336 ? -21.738 9.780 9.653 1.00 41.31 336 ASP A O 1
ATOM 2570 N N . LEU A 1 337 ? -19.658 9.974 10.503 1.00 44.84 337 LEU A N 1
ATOM 2571 C CA . LEU A 1 337 ? -19.847 11.285 11.137 1.00 44.84 337 LEU A CA 1
ATOM 2572 C C . LEU A 1 337 ? -20.331 12.361 10.150 1.00 44.84 337 LEU A C 1
ATOM 2574 O O . LEU A 1 337 ? -20.894 13.370 10.567 1.00 44.84 337 LEU A O 1
ATOM 2578 N N . ASP A 1 338 ? -20.192 12.109 8.851 1.00 40.97 338 ASP A N 1
ATOM 2579 C CA . ASP A 1 338 ? -20.608 13.008 7.781 1.00 40.97 338 ASP A CA 1
ATOM 2580 C C . ASP A 1 338 ? -22.105 12.879 7.423 1.00 40.97 338 ASP A C 1
ATOM 2582 O O . ASP A 1 338 ? -22.635 13.701 6.674 1.00 40.97 338 ASP A O 1
ATOM 2586 N N . ARG A 1 339 ? -22.835 11.887 7.966 1.00 43.78 339 ARG A N 1
ATOM 2587 C CA . ARG A 1 339 ? -24.274 11.699 7.685 1.00 43.78 339 ARG A CA 1
ATOM 2588 C C . ARG A 1 339 ? -25.228 12.336 8.699 1.00 43.78 339 ARG A C 1
ATOM 2590 O O . ARG A 1 339 ? -26.427 12.353 8.437 1.00 43.78 339 ARG A O 1
ATOM 2597 N N . CYS A 1 340 ? -24.752 12.904 9.808 1.00 38.88 340 CYS A N 1
ATOM 2598 C CA . CYS A 1 340 ? -25.609 13.686 10.712 1.00 38.88 340 CYS A CA 1
ATOM 2599 C C . CYS A 1 340 ? -25.365 15.186 10.533 1.00 38.88 340 CYS A C 1
ATOM 2601 O O . CYS A 1 340 ? -24.791 15.848 11.393 1.00 38.88 340 CYS A O 1
ATOM 2603 N N . THR A 1 341 ? -25.842 15.741 9.419 1.00 40.38 341 THR A N 1
ATOM 2604 C CA . THR A 1 341 ? -25.857 17.203 9.226 1.00 40.38 341 THR A CA 1
ATOM 2605 C C . THR A 1 341 ? -26.991 17.886 10.004 1.00 40.38 341 THR A C 1
ATOM 2607 O O . THR A 1 341 ? -26.978 19.107 10.158 1.00 40.38 341 THR A O 1
ATOM 2610 N N . LEU A 1 342 ? -27.939 17.120 10.566 1.00 41.09 342 LEU A N 1
ATOM 2611 C CA . LEU A 1 342 ? -29.013 17.606 11.436 1.00 41.09 342 LEU A CA 1
ATOM 2612 C C . LEU A 1 342 ? -29.234 16.656 12.628 1.00 41.09 342 LEU A C 1
ATOM 2614 O O . LEU A 1 342 ? -29.223 15.436 12.485 1.00 41.09 342 LEU A O 1
ATOM 2618 N N . ILE A 1 343 ? -29.504 17.222 13.812 1.00 45.91 343 ILE A N 1
ATOM 2619 C CA . ILE A 1 343 ? -29.737 16.494 15.081 1.00 45.91 343 ILE A CA 1
ATOM 2620 C C . ILE A 1 343 ? -30.811 15.387 14.947 1.00 45.91 343 ILE A C 1
ATOM 2622 O O . ILE A 1 343 ? -30.739 14.374 15.641 1.00 45.91 343 ILE A O 1
ATOM 2626 N N . GLY A 1 344 ? -31.774 15.542 14.028 1.00 46.50 344 GLY A N 1
ATOM 2627 C CA . GLY A 1 344 ? -32.837 14.560 13.774 1.00 46.50 344 GLY A CA 1
ATOM 2628 C C . GLY A 1 344 ? -32.387 13.283 13.050 1.00 46.50 344 GLY A C 1
ATOM 2629 O O . GLY A 1 344 ? -32.914 12.207 13.340 1.00 46.50 344 GLY A O 1
ATOM 2630 N N . ASP A 1 345 ? -31.377 13.358 12.177 1.00 46.75 345 ASP A N 1
ATOM 2631 C CA . ASP A 1 345 ? -30.926 12.204 11.381 1.00 46.75 345 ASP A CA 1
ATOM 2632 C C . ASP A 1 345 ? -30.325 11.111 12.272 1.00 46.75 345 ASP A C 1
ATOM 2634 O O . ASP A 1 345 ? -30.596 9.920 12.099 1.00 46.75 345 ASP A O 1
ATOM 2638 N N . CYS A 1 346 ? -29.605 11.526 13.312 1.00 45.56 346 CYS A N 1
ATOM 2639 C CA . CYS A 1 346 ? -28.994 10.636 14.292 1.00 45.56 346 CYS A CA 1
ATOM 2640 C C . CYS A 1 346 ? -30.034 9.851 15.117 1.00 45.56 346 CYS A C 1
ATOM 2642 O O . CYS A 1 346 ? -29.813 8.678 15.431 1.00 45.56 346 CYS A O 1
ATOM 2644 N N . GLU A 1 347 ? -31.191 10.442 15.441 1.00 48.50 347 GLU A N 1
ATOM 2645 C CA . GLU A 1 347 ? -32.272 9.731 16.140 1.00 48.50 347 GLU A CA 1
ATOM 2646 C C . GLU A 1 347 ? -32.996 8.728 15.231 1.00 48.50 347 GLU A C 1
ATOM 2648 O O . GLU A 1 347 ? -33.376 7.644 15.682 1.00 48.50 347 GLU A O 1
ATOM 2653 N N . CYS A 1 348 ? -33.162 9.051 13.947 1.00 46.06 348 CYS A N 1
ATOM 2654 C CA . CYS A 1 348 ? -33.785 8.154 12.978 1.00 46.06 348 CYS A CA 1
ATOM 2655 C C . CYS A 1 348 ? -32.889 6.955 12.647 1.00 46.06 348 CYS A C 1
ATOM 2657 O O . CYS A 1 348 ? -33.379 5.822 12.607 1.00 46.06 348 CYS A O 1
ATOM 2659 N N . ILE A 1 349 ? -31.582 7.178 12.495 1.00 53.53 349 ILE A N 1
ATOM 2660 C CA . ILE A 1 349 ? -30.603 6.117 12.235 1.00 53.53 349 ILE A CA 1
ATOM 2661 C C . ILE A 1 349 ? -30.476 5.184 13.448 1.00 53.53 349 ILE A C 1
ATOM 2663 O O . ILE A 1 349 ? -30.563 3.967 13.281 1.00 53.53 349 ILE A O 1
ATOM 2667 N N . ARG A 1 350 ? -30.426 5.712 14.686 1.00 53.34 350 ARG A N 1
ATOM 2668 C CA . ARG A 1 350 ? -30.482 4.883 15.916 1.00 53.34 350 ARG A CA 1
ATOM 2669 C C . ARG A 1 350 ? -31.743 4.017 16.013 1.00 53.34 350 ARG A C 1
ATOM 2671 O O . ARG A 1 350 ? -31.742 3.008 16.711 1.00 53.34 350 ARG A O 1
ATOM 2678 N N . ARG A 1 351 ? -32.821 4.397 15.321 1.00 52.34 351 ARG A N 1
ATOM 2679 C CA . ARG A 1 351 ? -34.090 3.654 15.242 1.00 52.34 351 ARG A CA 1
ATOM 2680 C C . ARG A 1 351 ? -34.217 2.803 13.966 1.00 52.34 351 ARG A C 1
ATOM 2682 O O . ARG A 1 351 ? -35.326 2.373 13.642 1.00 52.34 351 ARG A O 1
ATOM 2689 N N . GLY A 1 352 ? -33.120 2.556 13.241 1.00 48.91 352 GLY A N 1
ATOM 2690 C CA . GLY A 1 352 ? -33.080 1.679 12.063 1.00 48.91 352 GLY A CA 1
ATOM 2691 C C . GLY A 1 352 ? -33.741 2.265 10.811 1.00 48.91 352 GLY A C 1
ATOM 2692 O O . GLY A 1 352 ? -34.363 1.531 10.040 1.00 48.91 352 GLY A O 1
ATOM 2693 N N . ARG A 1 353 ? -33.677 3.589 10.624 1.00 65.25 353 ARG A N 1
ATOM 2694 C CA . ARG A 1 353 ? -34.246 4.308 9.469 1.00 65.25 353 ARG A CA 1
ATOM 2695 C C . ARG A 1 353 ? -33.183 5.084 8.691 1.00 65.25 353 ARG A C 1
ATOM 2697 O O . ARG A 1 353 ? -32.129 5.389 9.227 1.00 65.25 353 ARG A O 1
ATOM 2704 N N . LEU A 1 354 ? -33.481 5.398 7.427 1.00 52.12 354 LEU A N 1
ATOM 2705 C CA . LEU A 1 354 ? -32.517 5.949 6.459 1.00 52.12 354 LEU A CA 1
ATOM 2706 C C . LEU A 1 354 ? -32.161 7.437 6.680 1.00 52.12 354 LEU A C 1
ATOM 2708 O O . LEU A 1 354 ? -31.185 7.897 6.098 1.00 52.12 354 LEU A O 1
ATOM 2712 N N . GLY A 1 355 ? -32.931 8.174 7.494 1.00 61.72 355 GLY A N 1
ATOM 2713 C CA . GLY A 1 355 ? -32.748 9.611 7.775 1.00 61.72 355 GLY A CA 1
ATOM 2714 C C . GLY A 1 355 ? -34.077 10.361 7.971 1.00 61.72 355 GLY A C 1
ATOM 2715 O O . GLY A 1 355 ? -35.139 9.725 8.034 1.00 61.72 355 GLY A O 1
ATOM 2716 N N . CYS A 1 356 ? -34.028 11.693 8.068 1.00 49.38 356 CYS A N 1
ATOM 2717 C CA . CYS A 1 356 ? -35.179 12.603 8.101 1.00 49.38 356 CYS A CA 1
ATOM 2718 C C . CYS A 1 356 ? -35.549 13.132 6.699 1.00 49.38 356 CYS A C 1
ATOM 2720 O O . CYS A 1 356 ? -34.691 13.381 5.857 1.00 49.38 356 CYS A O 1
ATOM 2722 N N . ASP A 1 357 ? -36.840 13.356 6.433 1.00 62.88 357 ASP A N 1
ATOM 2723 C CA . ASP A 1 357 ? -37.272 14.165 5.285 1.00 62.88 357 ASP A CA 1
ATOM 2724 C C . ASP A 1 357 ? -37.023 15.674 5.519 1.00 62.88 357 ASP A C 1
ATOM 2726 O O . ASP A 1 357 ? -36.624 16.101 6.603 1.00 62.88 357 ASP A O 1
ATOM 2730 N N . ARG A 1 358 ? -37.310 16.520 4.513 1.00 48.50 358 ARG A N 1
ATOM 2731 C CA . ARG A 1 358 ? -37.194 17.995 4.620 1.00 48.50 358 ARG A CA 1
ATOM 2732 C C . ARG A 1 358 ? -38.091 18.623 5.702 1.00 48.50 358 ARG A C 1
ATOM 2734 O O . ARG A 1 358 ? -38.002 19.825 5.930 1.00 48.50 358 ARG A O 1
ATOM 2741 N N . LEU A 1 359 ? -38.967 17.836 6.325 1.00 51.56 359 LEU A N 1
ATOM 2742 C CA . LEU A 1 359 ? -39.864 18.233 7.406 1.00 51.56 359 LEU A CA 1
ATOM 2743 C C . LEU A 1 359 ? -39.430 17.643 8.764 1.00 51.56 359 LEU A C 1
ATOM 2745 O O . LEU A 1 359 ? -40.117 17.864 9.758 1.00 51.56 359 LEU A O 1
ATOM 2749 N N . GLY A 1 360 ? -38.305 16.917 8.829 1.00 52.88 360 GLY A N 1
ATOM 2750 C CA . GLY A 1 360 ? -37.763 16.322 10.053 1.00 52.88 360 GLY A CA 1
ATOM 2751 C C . GLY A 1 360 ? -38.318 14.937 10.411 1.00 52.88 360 GLY A C 1
ATOM 2752 O O . GLY A 1 360 ? -38.017 14.430 11.490 1.00 52.88 360 GLY A O 1
ATOM 2753 N N . ASN A 1 361 ? -39.104 14.286 9.548 1.00 61.34 361 ASN A N 1
ATOM 2754 C CA . ASN A 1 361 ? -39.716 12.986 9.853 1.00 61.34 361 ASN A CA 1
ATOM 2755 C C . ASN A 1 361 ? -38.834 11.802 9.437 1.00 61.34 361 ASN A C 1
ATOM 2757 O O . ASN A 1 361 ? -38.374 11.740 8.298 1.00 61.34 361 ASN A O 1
ATOM 2761 N N . CYS A 1 362 ? -38.691 10.795 10.309 1.00 54.28 362 CYS A N 1
ATOM 2762 C CA . CYS A 1 362 ? -37.909 9.596 9.997 1.00 54.28 362 CYS A CA 1
ATOM 2763 C C . CYS A 1 362 ? -38.508 8.767 8.848 1.00 54.28 362 CYS A C 1
ATOM 2765 O O . CYS A 1 362 ? -39.586 8.168 8.989 1.00 54.28 362 CYS A O 1
ATOM 2767 N N . GLN A 1 363 ? -37.762 8.612 7.759 1.00 53.50 363 GLN A N 1
ATOM 2768 C CA . GLN A 1 363 ? -38.190 7.869 6.576 1.00 53.50 363 GLN A CA 1
ATOM 2769 C C . GLN A 1 363 ? -38.161 6.352 6.812 1.00 53.50 363 GLN A C 1
ATOM 2771 O O . GLN A 1 363 ? -37.175 5.794 7.292 1.00 53.50 363 GLN A O 1
ATOM 2776 N N . ARG A 1 364 ? -39.259 5.654 6.497 1.00 48.97 364 ARG A N 1
ATOM 2777 C CA . ARG A 1 364 ? -39.274 4.180 6.498 1.00 48.97 364 ARG A CA 1
ATOM 2778 C C . ARG A 1 364 ? -38.572 3.671 5.236 1.00 48.97 364 ARG A C 1
ATOM 2780 O O . ARG A 1 364 ? -38.752 4.293 4.190 1.00 48.97 364 ARG A O 1
ATOM 2787 N N . PRO A 1 365 ? -37.848 2.539 5.294 1.00 48.91 365 PRO A N 1
ATOM 2788 C CA . PRO A 1 365 ? -37.402 1.882 4.074 1.00 48.91 365 PRO A CA 1
ATOM 2789 C C . PRO A 1 365 ? -38.627 1.572 3.206 1.00 48.91 365 PRO A C 1
ATOM 2791 O O . PRO A 1 365 ? -39.634 1.052 3.700 1.00 48.91 365 PRO A O 1
ATOM 2794 N N . ALA A 1 366 ? -38.564 1.944 1.927 1.00 43.91 366 ALA A N 1
ATOM 2795 C CA . ALA A 1 366 ? -39.587 1.562 0.969 1.00 43.91 366 ALA A CA 1
ATOM 2796 C C . ALA A 1 366 ? -39.654 0.027 0.920 1.00 43.91 366 ALA A C 1
ATOM 2798 O O . ALA A 1 366 ? -38.622 -0.642 0.847 1.00 43.91 366 ALA A O 1
ATOM 2799 N N . ALA A 1 367 ? -40.863 -0.536 0.999 1.00 35.88 367 ALA A N 1
ATOM 2800 C CA . ALA A 1 367 ? -41.062 -1.962 0.766 1.00 35.88 367 ALA A CA 1
ATOM 2801 C C . ALA A 1 367 ? -40.473 -2.333 -0.608 1.00 35.88 367 ALA A C 1
ATOM 2803 O O . ALA A 1 367 ? -40.561 -1.509 -1.525 1.00 35.88 367 ALA A O 1
ATOM 2804 N N . PRO A 1 368 ? -39.879 -3.529 -0.776 1.00 33.94 368 PRO A N 1
ATOM 2805 C CA . PRO A 1 368 ? -39.246 -3.898 -2.032 1.00 33.94 368 PRO A CA 1
ATOM 2806 C C . PRO A 1 368 ? -40.287 -3.848 -3.150 1.00 33.94 368 PRO A C 1
ATOM 2808 O O . PRO A 1 368 ? -41.214 -4.655 -3.204 1.00 33.94 368 PRO A O 1
ATOM 2811 N N . SER A 1 369 ? -40.140 -2.858 -4.027 1.00 33.38 369 SER A N 1
ATOM 2812 C CA . SER A 1 369 ? -40.874 -2.792 -5.279 1.00 33.38 369 SER A CA 1
ATOM 2813 C C . SER A 1 369 ? -40.304 -3.895 -6.166 1.00 33.38 369 SER A C 1
ATOM 2815 O O . SER A 1 369 ? -39.129 -3.875 -6.533 1.00 33.38 369 SER A O 1
ATOM 2817 N N . THR A 1 370 ? -41.129 -4.887 -6.475 1.00 36.41 370 THR A N 1
ATOM 2818 C CA . THR A 1 370 ? -40.861 -5.907 -7.486 1.00 36.41 370 THR A CA 1
ATOM 2819 C C . THR A 1 370 ? -40.782 -5.252 -8.862 1.00 36.41 370 THR A C 1
ATOM 2821 O O . THR A 1 370 ? -41.777 -5.267 -9.566 1.00 36.41 370 THR A O 1
ATOM 2824 N N . TYR A 1 371 ? -39.649 -4.663 -9.244 1.00 28.05 371 TYR A N 1
ATOM 2825 C CA . TYR A 1 371 ? -39.332 -4.317 -10.635 1.00 28.05 371 TYR A CA 1
ATOM 2826 C C . TYR A 1 371 ? -37.827 -4.070 -10.774 1.00 28.05 371 TYR A C 1
ATOM 2828 O O . TYR A 1 371 ? -37.332 -3.039 -10.333 1.00 28.05 371 TYR A O 1
ATOM 2836 N N . LEU A 1 372 ? -37.121 -5.047 -11.354 1.00 26.75 372 LEU A N 1
ATOM 2837 C CA . LEU A 1 372 ? -36.114 -4.912 -12.421 1.00 26.75 372 LEU A CA 1
ATOM 2838 C C . LEU A 1 372 ? -35.427 -6.275 -12.606 1.00 26.75 372 LEU A C 1
ATOM 2840 O O . LEU A 1 372 ? -34.364 -6.556 -12.067 1.00 26.75 372 LEU A O 1
ATOM 2844 N N . LEU A 1 373 ? -36.096 -7.147 -13.361 1.00 29.53 373 LEU A N 1
ATOM 2845 C CA . LEU A 1 373 ? -35.506 -8.344 -13.956 1.00 29.53 373 LEU A CA 1
ATOM 2846 C C . LEU A 1 373 ? -35.966 -8.364 -15.418 1.00 29.53 373 LEU A C 1
ATOM 2848 O O . LEU A 1 373 ? -37.026 -8.881 -15.743 1.00 29.53 373 LEU A O 1
ATOM 2852 N N . HIS A 1 374 ? -35.216 -7.656 -16.257 1.00 29.19 374 HIS A N 1
ATOM 2853 C CA . HIS A 1 374 ? -35.218 -7.648 -17.726 1.00 29.19 374 HIS A CA 1
ATOM 2854 C C . HIS A 1 374 ? -33.956 -6.838 -18.069 1.00 29.19 374 HIS A C 1
ATOM 2856 O O . HIS A 1 374 ? -33.861 -5.704 -17.619 1.00 29.19 374 HIS A O 1
ATOM 2862 N N . GLN A 1 375 ? -32.922 -7.318 -18.754 1.00 29.56 375 GLN A N 1
ATOM 2863 C CA . GLN A 1 375 ? -32.779 -8.242 -19.885 1.00 29.56 375 GLN A CA 1
ATOM 2864 C C . GLN A 1 375 ? -31.413 -8.951 -19.672 1.00 29.56 375 GLN A C 1
ATOM 2866 O O . GLN A 1 375 ? -30.502 -8.325 -19.152 1.00 29.56 375 GLN A O 1
ATOM 2871 N N . ASP A 1 376 ? -31.238 -10.270 -19.770 1.00 30.72 376 ASP A N 1
ATOM 2872 C CA . ASP A 1 376 ? -31.001 -11.017 -21.008 1.00 30.72 376 ASP A CA 1
ATOM 2873 C C . ASP A 1 376 ? -30.901 -12.522 -20.684 1.00 30.72 376 ASP A C 1
ATOM 2875 O O . ASP A 1 376 ? -29.861 -12.968 -20.221 1.00 30.72 376 ASP A O 1
ATOM 2879 N N . VAL A 1 377 ? -31.947 -13.317 -20.942 1.00 28.88 377 VAL A N 1
ATOM 2880 C CA . VAL A 1 377 ? -31.836 -14.733 -21.371 1.00 28.88 377 VAL A CA 1
ATOM 2881 C C . VAL A 1 377 ? -33.132 -15.087 -22.113 1.00 28.88 377 VAL A C 1
ATOM 2883 O O . VAL A 1 377 ? -34.052 -15.694 -21.570 1.00 28.88 377 VAL A O 1
ATOM 2886 N N . ALA A 1 378 ? -33.242 -14.663 -23.369 1.00 28.03 378 ALA A N 1
ATOM 2887 C CA . ALA A 1 378 ? -34.274 -15.153 -24.282 1.00 28.03 378 ALA A CA 1
ATOM 2888 C C . ALA A 1 378 ? -33.703 -15.289 -25.696 1.00 28.03 378 ALA A C 1
ATOM 2890 O O . ALA A 1 378 ? -34.171 -14.673 -26.648 1.00 28.03 378 ALA A O 1
ATOM 2891 N N . ALA A 1 379 ? -32.686 -16.134 -25.830 1.00 30.28 379 ALA A N 1
ATOM 2892 C CA . ALA A 1 379 ? -32.334 -16.745 -27.098 1.00 30.28 379 ALA A CA 1
ATOM 2893 C C . ALA A 1 379 ? -32.045 -18.221 -26.825 1.00 30.28 379 ALA A C 1
ATOM 2895 O O . ALA A 1 379 ? -31.150 -18.530 -26.048 1.00 30.28 379 ALA A O 1
ATOM 2896 N N . ILE A 1 380 ? -32.852 -19.081 -27.452 1.00 29.50 380 ILE A N 1
ATOM 2897 C CA . ILE A 1 380 ? -32.762 -20.539 -27.650 1.00 29.50 380 ILE A CA 1
ATOM 2898 C C . ILE A 1 380 ? -34.138 -21.167 -27.348 1.00 29.50 380 ILE A C 1
ATOM 2900 O O . ILE A 1 380 ? -34.665 -21.068 -26.246 1.00 29.50 380 ILE A O 1
ATOM 2904 N N . TRP A 1 381 ? -34.692 -21.805 -28.387 1.00 24.62 381 TRP A N 1
ATOM 2905 C CA . TRP A 1 381 ? -35.990 -22.492 -28.516 1.00 24.62 381 TRP A CA 1
ATOM 2906 C C . TRP A 1 381 ? -37.187 -21.706 -29.072 1.00 24.62 381 TRP A C 1
ATOM 2908 O O . TRP A 1 381 ? -38.222 -21.548 -28.430 1.00 24.62 381 TRP A O 1
ATOM 2918 N N . ARG A 1 382 ? -37.116 -21.395 -30.374 1.00 26.36 382 ARG A N 1
ATOM 2919 C CA . ARG A 1 382 ? -38.213 -21.724 -31.305 1.00 26.36 382 ARG A CA 1
ATOM 2920 C C . ARG A 1 382 ? -37.642 -22.234 -32.628 1.00 26.36 382 ARG A C 1
ATOM 2922 O O . ARG A 1 382 ? -37.005 -21.477 -33.348 1.00 26.36 382 ARG A O 1
ATOM 2929 N N . GLY A 1 383 ? -37.935 -23.489 -32.957 1.00 24.42 383 GLY A N 1
ATOM 2930 C CA . GLY A 1 383 ? -37.776 -24.036 -34.304 1.00 24.42 383 GLY A CA 1
ATOM 2931 C C . GLY A 1 383 ? -37.359 -25.503 -34.298 1.00 24.42 383 GLY A C 1
ATOM 2932 O O . GLY A 1 383 ? -36.295 -25.808 -33.782 1.00 24.42 383 GLY A O 1
ATOM 2933 N N . LEU A 1 384 ? -38.175 -26.342 -34.950 1.00 27.28 384 LEU A N 1
ATOM 2934 C CA . LEU A 1 384 ? -38.063 -27.798 -35.163 1.00 27.28 384 LEU A CA 1
ATOM 2935 C C . LEU A 1 384 ? -38.639 -28.657 -34.027 1.00 27.28 384 LEU A C 1
ATOM 2937 O O . LEU A 1 384 ? -38.369 -28.426 -32.859 1.00 27.28 384 LEU A O 1
ATOM 2941 N N . ASP A 1 385 ? -39.400 -29.717 -34.258 1.00 27.64 385 ASP A N 1
ATOM 2942 C CA . ASP A 1 385 ? -40.279 -30.157 -35.344 1.00 27.64 385 ASP A CA 1
ATOM 2943 C C . ASP A 1 385 ? -41.128 -31.281 -34.708 1.00 27.64 385 ASP A C 1
ATOM 2945 O O . ASP A 1 385 ? -40.731 -31.912 -33.725 1.00 27.64 385 ASP A O 1
ATOM 2949 N N . ARG A 1 386 ? -42.324 -31.526 -35.231 1.00 31.98 386 ARG A N 1
ATOM 2950 C CA . ARG A 1 386 ? -43.201 -32.623 -34.817 1.00 31.98 386 ARG A CA 1
ATOM 2951 C C . ARG A 1 386 ? -42.567 -33.959 -35.215 1.00 31.98 386 ARG A C 1
ATOM 2953 O O . ARG A 1 386 ? -42.304 -34.141 -36.393 1.00 31.98 386 ARG A O 1
ATOM 2960 N N . THR A 1 387 ? -42.477 -34.943 -34.309 1.00 27.97 387 THR A N 1
ATOM 2961 C CA . THR A 1 387 ? -42.864 -36.359 -34.558 1.00 27.97 387 THR A CA 1
ATOM 2962 C C . THR A 1 387 ? -42.636 -37.298 -33.352 1.00 27.97 387 THR A C 1
ATOM 2964 O O . THR A 1 387 ? -41.575 -37.337 -32.754 1.00 27.97 387 THR A O 1
ATOM 2967 N N . ARG A 1 388 ? -43.698 -38.061 -33.034 1.00 27.91 388 ARG A N 1
ATOM 2968 C CA . ARG A 1 388 ? -43.819 -39.436 -32.478 1.00 27.91 388 ARG A CA 1
ATOM 2969 C C . ARG A 1 388 ? -42.720 -40.040 -31.569 1.00 27.91 388 ARG A C 1
ATOM 2971 O O . ARG A 1 388 ? -41.628 -40.312 -32.036 1.00 27.91 388 ARG A O 1
ATOM 2978 N N . HIS A 1 389 ? -43.145 -40.493 -30.375 1.00 26.81 389 HIS A N 1
ATOM 2979 C CA . HIS A 1 389 ? -43.105 -41.875 -29.808 1.00 26.81 389 HIS A CA 1
ATOM 2980 C C . HIS A 1 389 ? -43.048 -41.816 -28.259 1.00 26.81 389 HIS A C 1
ATOM 2982 O O . HIS A 1 389 ? -42.206 -41.135 -27.701 1.00 26.81 389 HIS A O 1
ATOM 2988 N N . ARG A 1 390 ? -44.105 -42.246 -27.545 1.00 26.81 390 ARG A N 1
ATOM 2989 C CA . ARG A 1 390 ? -44.315 -43.553 -26.855 1.00 26.81 390 ARG A CA 1
ATOM 2990 C C . ARG A 1 390 ? -43.302 -43.901 -25.740 1.00 26.81 390 ARG A C 1
ATOM 2992 O O . ARG A 1 390 ? -42.135 -44.093 -26.038 1.00 26.81 390 ARG A O 1
ATOM 2999 N N . GLY A 1 391 ? -43.820 -44.166 -24.526 1.00 24.75 391 GLY A N 1
ATOM 3000 C CA . GLY A 1 391 ? -43.167 -44.960 -23.457 1.00 24.75 391 GLY A CA 1
ATOM 3001 C C . GLY A 1 391 ? -43.318 -44.366 -22.043 1.00 24.75 391 GLY A C 1
ATOM 3002 O O . GLY A 1 391 ? -42.539 -43.499 -21.690 1.00 24.75 391 GLY A O 1
ATOM 3003 N N . PHE A 1 392 ? -44.433 -44.594 -21.327 1.00 24.27 392 PHE A N 1
ATOM 3004 C CA . PHE A 1 392 ? -44.623 -45.558 -20.205 1.00 24.27 392 PHE A CA 1
ATOM 3005 C C . PHE A 1 392 ? -43.896 -45.207 -18.874 1.00 24.27 392 PHE A C 1
ATOM 3007 O O . PHE A 1 392 ? -42.678 -45.230 -18.830 1.00 24.27 392 PHE A O 1
ATOM 3014 N N . HIS A 1 393 ? -44.629 -44.715 -17.849 1.00 25.47 393 HIS A N 1
ATOM 3015 C CA . HIS A 1 393 ? -45.151 -45.381 -16.608 1.00 25.47 393 HIS A CA 1
ATOM 3016 C C . HIS A 1 393 ? -44.159 -45.333 -15.412 1.00 25.47 393 HIS A C 1
ATOM 3018 O O . HIS A 1 393 ? -42.997 -45.654 -15.592 1.00 25.47 393 HIS A O 1
ATOM 3024 N N . ILE A 1 394 ? -44.502 -44.847 -14.201 1.00 24.59 394 ILE A N 1
ATOM 3025 C CA . ILE A 1 394 ? -45.280 -45.459 -13.081 1.00 24.59 394 ILE A CA 1
ATOM 3026 C C . ILE A 1 394 ? -45.671 -44.305 -12.103 1.00 24.59 394 ILE A C 1
ATOM 3028 O O . ILE A 1 394 ? -44.821 -43.483 -11.785 1.00 24.59 394 ILE A O 1
ATOM 3032 N N . LEU A 1 395 ? -46.945 -44.000 -11.802 1.00 24.41 395 LEU A N 1
ATOM 3033 C CA . LEU A 1 395 ? -47.825 -44.517 -10.723 1.00 24.41 395 LEU A CA 1
ATOM 3034 C C . LEU A 1 395 ? -47.239 -44.531 -9.289 1.00 24.41 395 LEU A C 1
ATOM 3036 O O . LEU A 1 395 ? -46.655 -45.523 -8.887 1.00 24.41 395 LEU A O 1
ATOM 3040 N N . ASP A 1 396 ? -47.580 -43.534 -8.464 1.00 22.75 396 ASP A N 1
ATOM 3041 C CA . ASP A 1 396 ? -48.350 -43.824 -7.242 1.00 22.75 396 ASP A CA 1
ATOM 3042 C C . ASP A 1 396 ? -49.218 -42.621 -6.819 1.00 22.75 396 ASP A C 1
ATOM 3044 O O . ASP A 1 396 ? -48.787 -41.468 -6.791 1.00 22.75 396 ASP A O 1
ATOM 3048 N N . ARG A 1 397 ? -50.483 -42.920 -6.528 1.00 25.48 397 ARG A N 1
ATOM 3049 C CA . ARG A 1 397 ? -51.521 -42.054 -5.965 1.00 25.48 397 ARG A CA 1
ATOM 3050 C C . ARG A 1 397 ? -52.085 -42.821 -4.775 1.00 25.48 397 ARG A C 1
ATOM 3052 O O . ARG A 1 397 ? -52.834 -43.764 -5.013 1.00 25.48 397 ARG A O 1
ATOM 3059 N N . ARG A 1 398 ? -51.893 -42.331 -3.546 1.00 25.73 398 ARG A N 1
ATOM 3060 C CA . ARG A 1 398 ? -52.903 -42.406 -2.467 1.00 25.73 398 ARG A CA 1
ATOM 3061 C C . ARG A 1 398 ? -52.802 -41.149 -1.591 1.00 25.73 398 ARG A C 1
ATOM 3063 O O . ARG A 1 398 ? -51.762 -40.890 -1.011 1.00 25.73 398 ARG A O 1
ATOM 3070 N N . LEU A 1 399 ? -53.761 -40.227 -1.727 1.00 26.97 399 LEU A N 1
ATOM 3071 C CA . LEU A 1 399 ? -54.872 -39.956 -0.787 1.00 26.97 399 LEU A CA 1
ATOM 3072 C C . LEU A 1 399 ? -54.538 -38.859 0.261 1.00 26.97 399 LEU A C 1
ATOM 3074 O O . LEU A 1 399 ? -53.840 -39.100 1.235 1.00 26.97 399 LEU A O 1
ATOM 3078 N N . CYS A 1 400 ? -55.088 -37.652 0.050 1.00 23.91 400 CYS A N 1
ATOM 3079 C CA . CYS A 1 400 ? -55.363 -36.609 1.068 1.00 23.91 400 CYS A CA 1
ATOM 3080 C C . CYS A 1 400 ? -56.339 -37.153 2.151 1.00 23.91 400 CYS A C 1
ATOM 3082 O O . CYS A 1 400 ? -57.052 -38.096 1.796 1.00 23.91 400 CYS A O 1
ATOM 3084 N N . PRO A 1 401 ? -56.503 -36.583 3.381 1.00 30.28 401 PRO A N 1
ATOM 3085 C CA . PRO A 1 401 ? -56.569 -35.131 3.649 1.00 30.28 401 PRO A CA 1
ATOM 3086 C C . PRO A 1 401 ? -56.133 -34.621 5.051 1.00 30.28 401 PRO A C 1
ATOM 3088 O O . PRO A 1 401 ? -56.492 -35.177 6.077 1.00 30.28 401 PRO A O 1
ATOM 3091 N N . SER A 1 402 ? -55.510 -33.442 5.107 1.00 29.88 402 SER A N 1
ATOM 3092 C CA . SER A 1 402 ? -55.849 -32.375 6.074 1.00 29.88 402 SER A CA 1
ATOM 3093 C C . SER A 1 402 ? -54.926 -31.192 5.820 1.00 29.88 402 SER A C 1
ATOM 3095 O O . SER A 1 402 ? -53.703 -31.327 5.841 1.00 29.88 402 SER A O 1
ATOM 3097 N N . GLY A 1 403 ? -55.519 -30.040 5.517 1.00 32.25 403 GLY A N 1
ATOM 3098 C CA . GLY A 1 403 ? -54.789 -28.827 5.194 1.00 32.25 403 GLY A CA 1
ATOM 3099 C C . GLY A 1 403 ? -53.926 -28.348 6.354 1.00 32.25 403 GLY A C 1
ATOM 3100 O O . GLY A 1 403 ? -54.418 -28.195 7.462 1.00 32.25 403 GLY A O 1
ATOM 3101 N N . GLN A 1 404 ? -52.660 -28.068 6.059 1.00 27.03 404 GLN A N 1
ATOM 3102 C CA . GLN A 1 404 ? -51.850 -27.038 6.705 1.00 27.03 404 GLN A CA 1
ATOM 3103 C C . GLN A 1 404 ? -50.591 -26.825 5.853 1.00 27.03 404 GLN A C 1
ATOM 3105 O O . GLN A 1 404 ? -49.719 -27.687 5.769 1.00 27.03 404 GLN A O 1
ATOM 3110 N N . ARG A 1 405 ? -50.496 -25.666 5.190 1.00 26.78 405 ARG A N 1
ATOM 3111 C CA . ARG A 1 405 ? -49.230 -25.184 4.625 1.00 26.78 405 ARG A CA 1
ATOM 3112 C C . ARG A 1 405 ? -48.421 -24.595 5.779 1.00 26.78 405 ARG A C 1
ATOM 3114 O O . ARG A 1 405 ? -48.855 -23.615 6.375 1.00 26.78 405 ARG A O 1
ATOM 3121 N N . ARG A 1 406 ? -47.257 -25.171 6.089 1.00 26.23 406 ARG A N 1
ATOM 3122 C CA . ARG A 1 406 ? -46.254 -24.532 6.952 1.00 26.23 406 ARG A CA 1
ATOM 3123 C C . ARG A 1 406 ? -45.217 -23.838 6.079 1.00 26.23 406 ARG A C 1
ATOM 3125 O O . ARG A 1 406 ? -44.400 -24.493 5.444 1.00 26.23 406 ARG A O 1
ATOM 3132 N N . ILE A 1 407 ? -45.247 -22.511 6.097 1.00 28.59 407 ILE A N 1
ATOM 3133 C CA . ILE A 1 407 ? -44.092 -21.667 5.791 1.00 28.59 407 ILE A CA 1
ATOM 3134 C C . ILE A 1 407 ? -43.409 -21.425 7.142 1.00 28.59 407 ILE A C 1
ATOM 3136 O O . ILE A 1 407 ? -44.044 -20.909 8.059 1.00 28.59 407 ILE A O 1
ATOM 3140 N N . ARG A 1 408 ? -42.152 -21.852 7.305 1.00 24.39 408 ARG A N 1
ATOM 3141 C CA . ARG A 1 408 ? -41.353 -21.538 8.501 1.00 24.39 408 ARG A CA 1
ATOM 3142 C C . ARG A 1 408 ? -40.628 -20.207 8.287 1.00 24.39 408 ARG A C 1
ATOM 3144 O O . ARG A 1 408 ? -39.799 -20.105 7.389 1.00 24.39 408 ARG A O 1
ATOM 3151 N N . ARG A 1 409 ? -40.888 -19.232 9.160 1.00 25.30 409 ARG A N 1
ATOM 3152 C CA . ARG A 1 409 ? -39.964 -18.143 9.513 1.00 25.30 409 ARG A CA 1
ATOM 3153 C C . ARG A 1 409 ? -40.102 -17.848 11.012 1.00 25.30 409 ARG A C 1
ATOM 3155 O O . ARG A 1 409 ? -41.221 -17.722 11.486 1.00 25.30 409 ARG A O 1
ATOM 3162 N N . TYR A 1 410 ? -38.945 -17.789 11.676 1.00 32.69 410 TYR A N 1
ATOM 3163 C CA . TYR A 1 410 ? -38.601 -17.243 12.999 1.00 32.69 410 TYR A CA 1
ATOM 3164 C C . TYR A 1 410 ? -39.569 -17.458 14.172 1.00 32.69 410 TYR A C 1
ATOM 3166 O O . TYR A 1 410 ? -40.660 -16.904 14.232 1.00 32.69 410 TYR A O 1
ATOM 3174 N N . GLY A 1 411 ? -39.103 -18.247 15.143 1.00 31.52 411 GLY A N 1
ATOM 3175 C CA . GLY A 1 411 ? -39.773 -18.446 16.417 1.00 31.52 411 GLY A CA 1
ATOM 3176 C C . GLY A 1 411 ? -39.707 -17.213 17.309 1.00 31.52 411 GLY A C 1
ATOM 3177 O O . GLY A 1 411 ? -38.639 -16.640 17.469 1.00 31.52 411 GLY A O 1
ATOM 3178 N N . VAL A 1 412 ? -40.855 -16.876 17.897 1.00 30.94 412 VAL A N 1
ATOM 3179 C CA . VAL A 1 412 ? -41.039 -16.396 19.274 1.00 30.94 412 VAL A CA 1
ATOM 3180 C C . VAL A 1 412 ? -42.469 -16.811 19.657 1.00 30.94 412 VAL A C 1
ATOM 3182 O O . VAL A 1 412 ? -43.418 -16.452 18.960 1.00 30.94 412 VAL A O 1
ATOM 3185 N N . GLU A 1 413 ? -42.630 -17.610 20.712 1.00 26.70 413 GLU A N 1
ATOM 3186 C CA . GLU A 1 413 ? -43.938 -17.926 21.303 1.00 26.70 413 GLU A CA 1
ATOM 3187 C C . GLU A 1 413 ? -44.412 -16.756 22.174 1.00 26.70 413 GLU A C 1
ATOM 3189 O O . GLU A 1 413 ? -43.666 -16.269 23.019 1.00 26.70 413 GLU A O 1
ATOM 3194 N N . TRP A 1 414 ? -45.668 -16.341 22.005 1.00 27.12 414 TRP A N 1
ATOM 3195 C CA . TRP A 1 414 ? -46.410 -15.588 23.016 1.00 27.12 414 TRP A CA 1
ATOM 3196 C C . TRP A 1 414 ? -47.759 -16.270 23.231 1.00 27.12 414 TRP A C 1
ATOM 3198 O O . TRP A 1 414 ? -48.562 -16.394 22.306 1.00 27.12 414 TRP A O 1
ATOM 3208 N N . THR A 1 415 ? -47.997 -16.727 24.457 1.00 30.47 415 THR A N 1
ATOM 3209 C CA . THR A 1 415 ? -49.278 -17.257 24.924 1.00 30.47 415 THR A CA 1
ATOM 3210 C C . THR A 1 415 ? -50.052 -16.143 25.631 1.00 30.47 415 THR A C 1
ATOM 3212 O O . THR A 1 415 ? -49.579 -15.545 26.593 1.00 30.47 415 THR A O 1
ATOM 3215 N N . GLY A 1 416 ? -51.259 -15.847 25.149 1.00 32.00 416 GLY A N 1
ATOM 3216 C CA . GLY A 1 416 ? -52.190 -14.914 25.787 1.00 32.00 416 GLY A CA 1
ATOM 3217 C C . GLY A 1 416 ? -53.612 -15.105 25.242 1.00 32.00 416 GLY A C 1
ATOM 3218 O O . GLY A 1 416 ? -53.760 -15.362 24.045 1.00 32.00 416 GLY A O 1
ATOM 3219 N N . PRO A 1 417 ? -54.660 -15.054 26.086 1.00 32.59 417 PRO A N 1
ATOM 3220 C CA . PRO A 1 417 ? -56.020 -15.412 25.690 1.00 32.59 417 PRO A CA 1
ATOM 3221 C C . PRO A 1 417 ? -56.666 -14.359 24.777 1.00 32.59 417 PRO A C 1
ATOM 3223 O O . PRO A 1 417 ? -56.599 -13.156 25.022 1.00 32.59 417 PRO A O 1
ATOM 3226 N N . VAL A 1 418 ? -57.330 -14.845 23.728 1.00 31.56 418 VAL A N 1
ATOM 3227 C CA . VAL A 1 418 ? -58.102 -14.055 22.764 1.00 31.56 418 VAL A CA 1
ATOM 3228 C C . VAL A 1 418 ? -59.469 -13.721 23.369 1.00 31.56 418 VAL A C 1
ATOM 3230 O O . VAL A 1 418 ? -60.274 -14.623 23.586 1.00 31.56 418 VAL A O 1
ATOM 3233 N N . HIS A 1 419 ? -59.756 -12.435 23.594 1.00 32.81 419 HIS A N 1
ATOM 3234 C CA . HIS A 1 419 ? -61.129 -11.951 23.756 1.00 32.81 419 HIS A CA 1
ATOM 3235 C C . HIS A 1 419 ? -61.672 -11.454 22.410 1.00 32.81 419 HIS A C 1
ATOM 3237 O O . HIS A 1 419 ? -61.008 -10.735 21.666 1.00 32.81 419 HIS A O 1
ATOM 3243 N N . SER A 1 420 ? -62.880 -11.917 22.102 1.00 34.34 420 SER A N 1
ATOM 3244 C CA . SER A 1 420 ? -63.636 -11.748 20.864 1.00 34.34 420 SER A CA 1
ATOM 3245 C C . SER A 1 420 ? -64.017 -10.299 20.551 1.00 34.34 420 SER A C 1
ATOM 3247 O O . SER A 1 420 ? -64.375 -9.530 21.441 1.00 34.34 420 SER A O 1
ATOM 3249 N N . ALA A 1 421 ? -64.011 -9.983 19.256 1.00 33.25 421 ALA A N 1
ATOM 3250 C CA . ALA A 1 421 ? -64.471 -8.732 18.667 1.00 33.25 421 ALA A CA 1
ATOM 3251 C C . ALA A 1 421 ? -65.975 -8.471 18.888 1.00 33.25 421 ALA A C 1
ATOM 3253 O O . ALA A 1 421 ? -66.786 -9.394 18.824 1.00 33.25 421 ALA A O 1
ATOM 3254 N N . GLY A 1 422 ? -66.332 -7.196 19.066 1.00 30.75 422 GLY A N 1
ATOM 3255 C CA . GLY A 1 422 ? -67.691 -6.661 18.978 1.00 30.75 422 GLY A CA 1
ATOM 3256 C C . GLY A 1 422 ? -67.671 -5.323 18.230 1.00 30.75 422 GLY A C 1
ATOM 3257 O O . GLY A 1 422 ? -66.818 -4.480 18.497 1.00 30.75 422 GLY A O 1
ATOM 3258 N N . GLU A 1 423 ? -68.562 -5.197 17.249 1.00 32.38 423 GLU A N 1
ATOM 3259 C CA . GLU A 1 423 ? -68.726 -4.104 16.278 1.00 32.38 423 GLU A CA 1
ATOM 3260 C C . GLU A 1 423 ? -69.007 -2.709 16.884 1.00 32.38 423 GLU A C 1
ATOM 3262 O O . GLU A 1 423 ? -69.444 -2.605 18.032 1.00 32.38 423 GLU A O 1
ATOM 3267 N N . PRO A 1 424 ? -68.818 -1.616 16.108 1.00 37.50 424 PRO A N 1
ATOM 3268 C CA . PRO A 1 424 ? -69.087 -0.260 16.566 1.00 37.50 424 PRO A CA 1
ATOM 3269 C C . PRO A 1 424 ? -70.547 0.146 16.305 1.00 37.50 424 PRO A C 1
ATOM 3271 O O . PRO A 1 424 ? -71.030 0.078 15.176 1.00 37.50 424 PRO A O 1
ATOM 3274 N N . ALA A 1 425 ? -71.228 0.660 17.331 1.00 33.53 425 ALA A N 1
ATOM 3275 C CA . ALA A 1 425 ? -72.506 1.355 17.194 1.00 33.53 425 ALA A CA 1
ATOM 3276 C C . ALA A 1 425 ? -72.428 2.769 17.792 1.00 33.53 425 ALA A C 1
ATOM 3278 O O . ALA A 1 425 ? -71.660 3.058 18.706 1.00 33.53 425 ALA A O 1
ATOM 3279 N N . ALA A 1 426 ? -73.197 3.658 17.175 1.00 32.50 426 ALA A N 1
ATOM 3280 C CA . ALA A 1 426 ? -73.063 5.103 17.173 1.00 32.50 426 ALA A CA 1
ATOM 3281 C C . ALA A 1 426 ? -73.587 5.834 18.428 1.00 32.50 426 ALA A C 1
ATOM 3283 O O . ALA A 1 426 ? -74.426 5.318 19.154 1.00 32.50 426 ALA A O 1
ATOM 3284 N N . ARG A 1 427 ? -73.102 7.084 18.568 1.00 33.03 427 ARG A N 1
ATOM 3285 C CA . ARG A 1 427 ? -73.703 8.316 19.143 1.00 33.03 427 ARG A CA 1
ATOM 3286 C C . ARG A 1 427 ? -74.797 8.174 20.218 1.00 33.03 427 ARG A C 1
ATOM 3288 O O . ARG A 1 427 ? -75.846 7.622 19.934 1.00 33.03 427 ARG A O 1
ATOM 3295 N N . VAL A 1 428 ? -74.659 8.936 21.313 1.00 33.09 428 VAL A N 1
ATOM 3296 C CA . VAL A 1 428 ? -75.512 10.095 21.703 1.00 33.09 428 VAL A CA 1
ATOM 3297 C C . VAL A 1 428 ? -74.892 10.794 22.937 1.00 33.09 428 VAL A C 1
ATOM 3299 O O . VAL A 1 428 ? -74.003 10.269 23.595 1.00 33.09 428 VAL A O 1
ATOM 3302 N N . SER A 1 429 ? -75.290 12.048 23.113 1.00 35.56 429 SER A N 1
ATOM 3303 C CA . SER A 1 429 ? -74.756 13.184 23.860 1.00 35.56 429 SER A CA 1
ATOM 3304 C C . SER A 1 429 ? -74.908 13.213 25.393 1.00 35.56 429 SER A C 1
ATOM 3306 O O . SER A 1 429 ? -75.763 12.552 25.966 1.00 35.56 429 SER A O 1
ATOM 3308 N N . SER A 1 430 ? -74.170 14.189 25.952 1.00 36.50 430 SER A N 1
ATOM 3309 C CA . SER A 1 430 ? -74.506 15.143 27.034 1.00 36.50 430 SER A CA 1
ATOM 3310 C C . SER A 1 430 ? -74.491 14.709 28.507 1.00 36.50 430 SER A C 1
ATOM 3312 O O . SER A 1 430 ? -75.368 13.992 28.962 1.00 36.50 430 SER A O 1
ATOM 3314 N N . ALA A 1 431 ? -73.541 15.330 29.221 1.00 40.88 431 ALA A N 1
ATOM 3315 C CA . ALA A 1 431 ? -73.677 16.117 30.456 1.00 40.88 431 ALA A CA 1
ATOM 3316 C C . ALA A 1 431 ? -74.420 15.530 31.673 1.00 40.88 431 ALA A C 1
ATOM 3318 O O . ALA A 1 431 ? -75.645 15.434 31.680 1.00 40.88 431 ALA A O 1
ATOM 3319 N N . ALA A 1 432 ? -73.665 15.358 32.761 1.00 44.62 432 ALA A N 1
ATOM 3320 C CA . ALA A 1 432 ? -73.820 16.111 34.011 1.00 44.62 432 ALA A CA 1
ATOM 3321 C C . ALA A 1 432 ? -72.453 16.200 34.702 1.00 44.62 432 ALA A C 1
ATOM 3323 O O . ALA A 1 432 ? -71.715 15.189 34.630 1.00 44.62 432 ALA A O 1
#

pLDDT: mean 77.41, std 28.21, range [22.75, 98.88]

Radius of gyration: 30.06 Å; chains: 1; bounding box: 98×76×81 Å